Protein AF-0000000079720911 (afdb_homodimer)

InterPro domains:
  IPR011042 Six-bladed beta-propeller, TolB-like [G3DSA:2.120.10.30] (48-368)

pLDDT: mean 90.6, std 21.18, range [15.08, 99.0]

Solvent-accessible surface area (backbone atoms only — not comparable to full-atom values): 37740 Å² total; per-residue (Å²): 134,85,83,94,82,70,90,70,78,71,78,71,74,76,72,72,74,74,71,71,72,67,74,73,73,68,75,71,67,68,67,68,69,76,70,74,83,49,71,36,42,30,84,91,51,26,23,38,65,34,78,73,38,54,61,74,55,57,88,81,56,52,49,52,31,24,28,22,53,43,66,51,98,87,58,37,34,40,32,35,15,32,22,50,90,31,16,31,42,29,23,42,90,79,20,46,70,74,48,70,43,51,32,61,30,42,17,27,34,19,62,34,79,45,74,59,94,86,40,60,30,30,40,42,18,19,25,19,48,30,64,49,98,88,70,46,78,47,77,36,44,35,49,42,35,34,21,40,76,87,63,44,43,64,49,52,48,54,46,47,57,29,70,67,75,36,56,92,84,51,51,53,11,28,27,18,48,30,68,48,98,83,42,27,34,37,36,13,17,17,73,36,45,14,32,40,36,36,22,40,68,71,33,30,80,75,52,69,43,52,12,74,82,46,91,61,60,84,45,38,33,42,41,13,41,10,32,25,68,42,58,75,47,74,91,61,52,30,30,39,30,17,17,17,80,71,11,28,39,35,32,22,40,82,85,61,47,79,72,50,74,50,80,40,45,34,32,30,41,28,35,62,34,76,55,82,60,29,38,35,26,6,14,33,23,17,27,42,98,87,67,46,65,82,39,83,53,24,3,23,32,41,32,23,41,76,84,70,43,70,58,20,15,35,31,27,42,76,67,48,66,60,96,87,34,73,46,74,38,35,38,31,94,68,64,73,33,32,15,18,38,18,56,29,74,48,98,82,58,26,36,40,36,15,26,39,79,43,85,44,46,71,44,34,32,30,41,60,102,139,91,86,76,97,82,85,74,67,82,74,73,78,73,74,74,74,73,72,73,73,66,75,71,70,66,70,68,64,67,65,67,68,75,72,74,83,51,72,36,41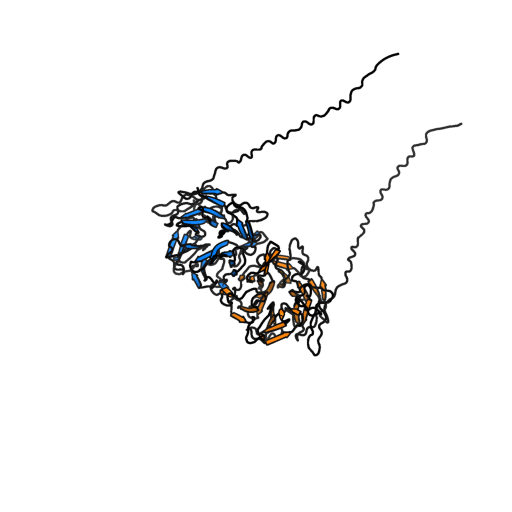,31,84,89,50,28,22,38,63,33,76,72,38,54,60,76,55,57,87,83,57,50,48,53,32,24,27,23,53,44,67,51,98,86,60,36,35,41,33,33,16,31,22,49,88,32,15,32,42,29,22,43,89,78,21,47,70,73,49,68,42,53,31,62,30,44,16,28,35,19,62,34,77,44,72,57,92,86,38,60,29,30,40,42,16,20,24,20,48,29,63,48,98,88,68,47,79,46,77,37,43,34,49,40,35,34,20,39,76,87,63,45,44,64,49,50,48,54,46,47,56,29,70,68,74,36,55,89,87,52,50,53,11,28,28,18,47,31,67,47,98,83,42,28,35,37,34,14,16,18,74,37,47,14,31,40,36,35,21,40,69,70,35,30,80,74,52,70,43,51,13,74,81,45,91,60,59,85,44,38,30,42,40,12,40,9,33,25,68,41,57,77,48,73,91,62,52,29,29,37,31,17,17,17,80,71,11,27,40,35,34,23,40,82,87,62,46,80,74,50,72,49,79,39,46,34,32,30,38,27,32,59,34,76,53,81,59,29,37,35,26,5,14,32,23,16,26,43,97,88,68,45,66,82,40,83,52,22,3,22,34,42,32,22,41,73,83,70,43,70,58,18,15,36,29,26,42,75,68,49,66,59,98,87,35,75,46,74,37,34,38,30,94,69,63,72,33,34,15,17,39,19,54,29,74,47,99,84,58,26,36,40,36,15,25,38,80,43,83,44,46,71,43,33,32,30,41,59,102

Organism: NCBI:txid616991

Structure (mmCIF, N/CA/C/O backbone):
data_AF-0000000079720911-model_v1
#
loop_
_entity.id
_entity.type
_entity.pdbx_description
1 polymer 'Uncharacterized protein'
#
loop_
_atom_site.group_PDB
_atom_site.id
_atom_site.type_symbol
_atom_site.label_atom_id
_atom_site.label_alt_id
_atom_site.label_comp_id
_atom_site.label_asym_id
_atom_site.label_entity_id
_atom_site.label_seq_id
_atom_site.pdbx_PDB_ins_code
_atom_site.Cartn_x
_atom_site.Cartn_y
_atom_site.Cartn_z
_atom_site.occupancy
_atom_site.B_iso_or_equiv
_atom_site.auth_seq_id
_atom_site.auth_comp_id
_atom_site.auth_asym_id
_atom_site.auth_atom_id
_atom_site.pdbx_PDB_model_num
ATOM 1 N N . MET A 1 1 ? -115.062 5.531 -4.688 1 17.11 1 MET A N 1
ATOM 2 C CA . MET A 1 1 ? -114.75 6.82 -4.059 1 17.11 1 MET A CA 1
ATOM 3 C C . MET A 1 1 ? -113.25 7.176 -4.184 1 17.11 1 MET A C 1
ATOM 5 O O . MET A 1 1 ? -112.938 8.133 -4.871 1 17.11 1 MET A O 1
ATOM 9 N N . ASN A 1 2 ? -112.688 7.242 -2.861 1 15.08 2 ASN A N 1
ATOM 10 C CA . ASN A 1 2 ? -112 8.422 -2.42 1 15.08 2 ASN A CA 1
ATOM 11 C C . ASN A 1 2 ? -110.625 8.531 -3.102 1 15.08 2 ASN A C 1
ATOM 13 O O . ASN A 1 2 ? -110.188 7.566 -3.715 1 15.08 2 ASN A O 1
ATOM 17 N N . ASN A 1 3 ? -109.75 8.828 -2.211 1 15.45 3 ASN A N 1
ATOM 18 C CA . ASN A 1 3 ? -108.75 9.844 -1.891 1 15.45 3 ASN A CA 1
ATOM 19 C C . ASN A 1 3 ? -107.375 9.531 -2.529 1 15.45 3 ASN A C 1
ATOM 21 O O . ASN A 1 3 ? -107.188 8.422 -3.027 1 15.45 3 ASN A O 1
ATOM 25 N N . SER A 1 4 ? -106.312 9.664 -1.575 1 16.61 4 SER A N 1
ATOM 26 C CA . SER A 1 4 ? -105.125 10.445 -1.479 1 16.61 4 SER A CA 1
ATOM 27 C C . SER A 1 4 ? -103.938 9.727 -2.141 1 16.61 4 SER A C 1
ATOM 29 O O . SER A 1 4 ? -103.812 8.5 -2.066 1 16.61 4 SER A O 1
ATOM 31 N N . ARG A 1 5 ? -103.188 10.297 -3.004 1 16.98 5 ARG A N 1
ATOM 32 C CA . ARG A 1 5 ? -102.312 10.727 -4.066 1 16.98 5 ARG A CA 1
ATOM 33 C C . ARG A 1 5 ? -100.875 10.273 -3.781 1 16.98 5 ARG A C 1
ATOM 35 O O . ARG A 1 5 ? -100.312 9.492 -4.547 1 16.98 5 ARG A O 1
ATOM 42 N N . ARG A 1 6 ? -100 11.242 -3.297 1 16.77 6 ARG A N 1
ATOM 43 C CA . ARG A 1 6 ? -99 11.906 -4.062 1 16.77 6 ARG A CA 1
ATOM 44 C C . ARG A 1 6 ? -97.625 11.367 -3.697 1 16.77 6 ARG A C 1
ATOM 46 O O . ARG A 1 6 ? -96.625 11.68 -4.355 1 16.77 6 ARG A O 1
ATOM 53 N N . LYS A 1 7 ? -97.375 10.828 -2.35 1 17.7 7 LYS A N 1
ATOM 54 C CA . LYS A 1 7 ? -96.312 11.469 -1.596 1 17.7 7 LYS A CA 1
ATOM 55 C C . LYS A 1 7 ? -94.938 11.094 -2.162 1 17.7 7 LYS A C 1
ATOM 57 O O . LYS A 1 7 ? -94.5 9.953 -1.999 1 17.7 7 LYS A O 1
ATOM 62 N N . PHE A 1 8 ? -94.562 11.32 -3.521 1 18.42 8 PHE A N 1
ATOM 63 C CA . PHE A 1 8 ? -93.5 11.062 -4.441 1 18.42 8 PHE A CA 1
ATOM 64 C C . PHE A 1 8 ? -92.188 11.555 -3.861 1 18.42 8 PHE A C 1
ATOM 66 O O . PHE A 1 8 ? -91.875 12.758 -3.881 1 18.42 8 PHE A O 1
ATOM 73 N N . ILE A 1 9 ? -92 11.32 -2.426 1 20.77 9 ILE A N 1
ATOM 74 C CA . ILE A 1 9 ? -90.875 11.969 -1.71 1 20.77 9 ILE A CA 1
ATOM 75 C C . ILE A 1 9 ? -89.562 11.719 -2.445 1 20.77 9 ILE A C 1
ATOM 77 O O . ILE A 1 9 ? -89.188 10.57 -2.639 1 20.77 9 ILE A O 1
ATOM 81 N N . GLY A 1 10 ? -89.375 12.594 -3.422 1 17.8 10 GLY A N 1
ATOM 82 C CA . GLY A 1 10 ? -88.312 12.812 -4.387 1 17.8 10 GLY A CA 1
ATOM 83 C C . GLY A 1 10 ? -86.938 12.664 -3.787 1 17.8 10 GLY A C 1
ATOM 84 O O . GLY A 1 10 ? -86.688 13.047 -2.639 1 17.8 10 GLY A O 1
ATOM 85 N N . ASN A 1 11 ? -86.25 11.453 -3.992 1 19.09 11 ASN A N 1
ATOM 86 C CA . ASN A 1 11 ? -84.938 10.938 -3.902 1 19.09 11 ASN A CA 1
ATOM 87 C C . ASN A 1 11 ? -83.875 12.016 -4.258 1 19.09 11 ASN A C 1
ATOM 89 O O . ASN A 1 11 ? -83.688 12.32 -5.434 1 19.09 11 ASN A O 1
ATOM 93 N N . THR A 1 12 ? -84.25 13.297 -3.729 1 18.8 12 THR A N 1
ATOM 94 C CA . THR A 1 12 ? -83.312 14.297 -4.203 1 18.8 12 THR A CA 1
ATOM 95 C C . THR A 1 12 ? -81.875 13.805 -4.035 1 18.8 12 THR A C 1
ATOM 97 O O . THR A 1 12 ? -81.562 13.281 -2.979 1 18.8 12 THR A O 1
ATOM 100 N N . ALA A 1 13 ? -81.25 13.453 -5.215 1 20.86 13 ALA A N 1
ATOM 101 C CA . ALA A 1 13 ? -79.938 13.273 -5.727 1 20.86 13 ALA A CA 1
ATOM 102 C C . ALA A 1 13 ? -78.938 14.289 -5.109 1 20.86 13 ALA A C 1
ATOM 104 O O . ALA A 1 13 ? -79 15.484 -5.418 1 20.86 13 ALA A O 1
ATOM 105 N N . LEU A 1 14 ? -79.062 14.359 -3.707 1 20.38 14 LEU A N 1
ATOM 106 C CA . LEU A 1 14 ? -78.25 15.414 -3.129 1 20.38 14 LEU A CA 1
ATOM 107 C C . LEU A 1 14 ? -76.812 15.383 -3.717 1 20.38 14 LEU A C 1
ATOM 109 O O . LEU A 1 14 ? -76.188 14.328 -3.76 1 20.38 14 LEU A O 1
ATOM 113 N N . LEU A 1 15 ? -76.625 16.109 -4.883 1 22.36 15 LEU A N 1
ATOM 114 C CA . LEU A 1 15 ? -75.438 16.469 -5.633 1 22.36 15 LEU A CA 1
ATOM 115 C C . LEU A 1 15 ? -74.375 16.938 -4.695 1 22.36 15 LEU A C 1
ATOM 117 O O . LEU A 1 15 ? -74.5 17.906 -3.963 1 22.36 15 LEU A O 1
ATOM 121 N N . GLY A 1 16 ? -73.938 15.953 -3.814 1 21.48 16 GLY A N 1
ATOM 122 C CA . GLY A 1 16 ? -72.812 16.312 -2.916 1 21.48 16 GLY A CA 1
ATOM 123 C C . GLY A 1 16 ? -71.75 17.125 -3.59 1 21.48 16 GLY A C 1
ATOM 124 O O . GLY A 1 16 ? -71.25 16.766 -4.676 1 21.48 16 GLY A O 1
ATOM 125 N N . THR A 1 17 ? -72 18.5 -3.625 1 22.84 17 THR A N 1
ATOM 126 C CA . THR A 1 17 ? -71 19.453 -4.125 1 22.84 17 THR A CA 1
ATOM 127 C C . THR A 1 17 ? -69.625 19.141 -3.592 1 22.84 17 THR A C 1
ATOM 129 O O . THR A 1 17 ? -69.438 18.984 -2.383 1 22.84 17 THR A O 1
ATOM 132 N N . ALA A 1 18 ? -68.875 18.297 -4.398 1 23.86 18 ALA A N 1
ATOM 133 C CA . ALA A 1 18 ? -67.438 18.062 -4.242 1 23.86 18 ALA A CA 1
ATOM 134 C C . ALA A 1 18 ? -66.688 19.375 -4.016 1 23.86 18 ALA A C 1
ATOM 136 O O . ALA A 1 18 ? -66.625 20.219 -4.906 1 23.86 18 ALA A O 1
ATOM 137 N N . LEU A 1 19 ? -67.062 20.062 -2.889 1 22.84 19 LEU A N 1
ATOM 138 C CA . LEU A 1 19 ? -66.25 21.25 -2.734 1 22.84 19 LEU A CA 1
ATOM 139 C C . LEU A 1 19 ? -64.75 20.906 -3.014 1 22.84 19 LEU A C 1
ATOM 141 O O . LEU A 1 19 ? -64.25 19.875 -2.57 1 22.84 19 LEU A O 1
ATOM 145 N N . ALA A 1 20 ? -64.25 21.234 -4.199 1 25.16 20 ALA A N 1
ATOM 146 C CA . ALA A 1 20 ? -62.906 21.312 -4.648 1 25.16 20 ALA A CA 1
ATOM 147 C C . ALA A 1 20 ? -62 21.891 -3.564 1 25.16 20 ALA A C 1
ATOM 149 O O . ALA A 1 20 ? -62.156 23.062 -3.193 1 25.16 20 ALA A O 1
ATOM 150 N N . ALA A 1 21 ? -61.812 21.078 -2.467 1 27.19 21 ALA A N 1
ATOM 151 C CA . ALA A 1 21 ? -60.781 21.578 -1.553 1 27.19 21 ALA A CA 1
ATOM 152 C C . ALA A 1 21 ? -59.594 22.156 -2.32 1 27.19 21 ALA A C 1
ATOM 154 O O . ALA A 1 21 ? -58.969 21.438 -3.1 1 27.19 21 ALA A O 1
ATOM 155 N N . THR A 1 22 ? -59.844 23.375 -2.834 1 26.28 22 THR A N 1
ATOM 156 C CA . THR A 1 22 ? -58.625 24.016 -3.336 1 26.28 22 THR A CA 1
ATOM 157 C C . THR A 1 22 ? -57.469 23.875 -2.332 1 26.28 22 THR A C 1
ATOM 159 O O . THR A 1 22 ? -57.625 24.281 -1.178 1 26.28 22 THR A O 1
ATOM 162 N N . PRO A 1 23 ? -56.719 22.781 -2.479 1 30.72 23 PRO A N 1
ATOM 163 C CA . PRO A 1 23 ? -55.562 22.734 -1.586 1 30.72 23 PRO A CA 1
ATOM 164 C C . PRO A 1 23 ? -54.812 24.062 -1.509 1 30.72 23 PRO A C 1
ATOM 166 O O . PRO A 1 23 ? -54.531 24.672 -2.541 1 30.72 23 PRO A O 1
ATOM 169 N N . SER A 1 24 ? -55.281 24.984 -0.642 1 29.48 24 SER A N 1
ATOM 170 C CA . SER A 1 24 ? -54.375 26.109 -0.388 1 29.48 24 SER A CA 1
ATOM 171 C C . SER A 1 24 ? -52.938 25.625 -0.225 1 29.48 24 SER A C 1
ATOM 173 O O . SER A 1 24 ? -52.656 24.812 0.643 1 29.48 24 SER A O 1
ATOM 175 N N . PHE A 1 25 ? -52.281 25.453 -1.294 1 30.25 25 PHE A N 1
ATOM 176 C CA . PHE A 1 25 ? -50.844 25.359 -1.235 1 30.25 25 PHE A CA 1
ATOM 177 C C . PHE A 1 25 ? -50.25 26.438 -0.326 1 30.25 25 PHE A C 1
ATOM 179 O O . PHE A 1 25 ? -50.281 27.609 -0.679 1 30.25 25 PHE A O 1
ATOM 186 N N . GLY A 1 26 ? -50.688 26.375 0.968 1 29.88 26 GLY A N 1
ATOM 187 C CA . GLY A 1 26 ? -49.812 27.25 1.773 1 29.88 26 GLY A CA 1
ATOM 188 C C . GLY A 1 26 ? -48.344 27.188 1.374 1 29.88 26 GLY A C 1
ATOM 189 O O . GLY A 1 26 ? -47.781 26.094 1.262 1 29.88 26 GLY A O 1
ATOM 190 N N . PHE A 1 27 ? -48 28.172 0.589 1 31.89 27 PHE A N 1
ATOM 191 C CA . PHE A 1 27 ? -46.594 28.453 0.408 1 31.89 27 PHE A CA 1
ATOM 192 C C . PHE A 1 27 ? -45.844 28.438 1.745 1 31.89 27 PHE A C 1
ATOM 194 O O . PHE A 1 27 ? -46.062 29.297 2.596 1 31.89 27 PHE A O 1
ATOM 201 N N . ASN A 1 28 ? -45.812 27.312 2.387 1 31.41 28 ASN A N 1
ATOM 202 C CA . ASN A 1 28 ? -44.812 27.297 3.432 1 31.41 28 ASN A CA 1
ATOM 203 C C . ASN A 1 28 ? -43.531 27.984 2.975 1 31.41 28 ASN A C 1
ATOM 205 O O . ASN A 1 28 ? -42.812 27.469 2.107 1 31.41 28 ASN A O 1
ATOM 209 N N . ILE A 1 29 ? -43.625 29.297 2.92 1 34.16 29 ILE A N 1
ATOM 210 C CA . ILE A 1 29 ? -42.344 30 2.867 1 34.16 29 ILE A CA 1
ATOM 211 C C . ILE A 1 29 ? -41.344 29.344 3.818 1 34.16 29 ILE A C 1
ATOM 213 O O . ILE A 1 29 ? -41.594 29.297 5.031 1 34.16 29 ILE A O 1
ATOM 217 N N . LEU A 1 30 ? -40.781 28.328 3.461 1 33.69 30 LEU A N 1
ATOM 218 C CA . LEU A 1 30 ? -39.531 28 4.176 1 33.69 30 LEU A CA 1
ATOM 219 C C . LEU A 1 30 ? -38.844 29.281 4.637 1 33.69 30 LEU A C 1
ATOM 221 O O . LEU A 1 30 ? -38.438 30.094 3.811 1 33.69 30 LEU A O 1
ATOM 225 N N . LYS A 1 31 ? -39.344 29.875 5.551 1 33.38 31 LYS A N 1
ATOM 226 C CA . LYS A 1 31 ? -38.469 30.875 6.164 1 33.38 31 LYS A CA 1
ATOM 227 C C . LYS A 1 31 ? -37 30.453 6.066 1 33.38 31 LYS A C 1
ATOM 229 O O . LYS A 1 31 ? -36.594 29.469 6.691 1 33.38 31 LYS A O 1
ATOM 234 N N . LYS A 1 32 ? -36.469 30.625 5 1 39.22 32 LYS A N 1
ATOM 235 C CA . LYS A 1 32 ? -35 30.641 5.078 1 39.22 32 LYS A CA 1
ATOM 236 C C . LYS A 1 32 ? -34.531 31.266 6.387 1 39.22 32 LYS A C 1
ATOM 238 O O . LYS A 1 32 ? -34.75 32.438 6.633 1 39.22 32 LYS A O 1
ATOM 243 N N . SER A 1 33 ? -34.844 30.703 7.434 1 38.47 33 SER A N 1
ATOM 244 C CA . SER A 1 33 ? -34.188 31.234 8.625 1 38.47 33 SER A CA 1
ATOM 245 C C . SER A 1 33 ? -32.906 31.969 8.273 1 38.47 33 SER A C 1
ATOM 247 O O . SER A 1 33 ? -32.031 31.438 7.574 1 38.47 33 SER A O 1
ATOM 249 N N . PHE A 1 34 ? -32.906 33.219 7.992 1 40.5 34 PHE A N 1
ATOM 250 C CA . PHE A 1 34 ? -31.703 34.062 7.906 1 40.5 34 PHE A CA 1
ATOM 251 C C . PHE A 1 34 ? -30.656 33.625 8.922 1 40.5 34 PHE A C 1
ATOM 253 O O . PHE A 1 34 ? -30.734 34 10.094 1 40.5 34 PHE A O 1
ATOM 260 N N . GLU A 1 35 ? -30.312 32.469 9.055 1 49 35 GLU A N 1
ATOM 261 C CA . GLU A 1 35 ? -29.172 32.125 9.914 1 49 35 GLU A CA 1
ATOM 262 C C . GLU A 1 35 ? -28.062 33.188 9.797 1 49 35 GLU A C 1
ATOM 264 O O . GLU A 1 35 ? -27.594 33.469 8.703 1 49 35 GLU A O 1
ATOM 269 N N . GLU A 1 36 ? -28.062 34.25 10.602 1 61.06 36 GLU A N 1
ATOM 270 C CA . GLU A 1 36 ? -27.016 35.25 10.695 1 61.06 36 GLU A CA 1
ATOM 271 C C . GLU A 1 36 ? -25.641 34.656 10.359 1 61.06 36 GLU A C 1
ATOM 273 O O . GLU A 1 36 ? -25.312 33.562 10.789 1 61.06 36 GLU A O 1
ATOM 278 N N . ASP A 1 37 ? -24.953 35.406 9.438 1 79.81 37 ASP A N 1
ATOM 279 C CA . ASP A 1 37 ? -23.609 35.031 8.992 1 79.81 37 ASP A CA 1
ATOM 280 C C . ASP A 1 37 ? -22.625 35 10.164 1 79.81 37 ASP A C 1
ATOM 282 O O . ASP A 1 37 ? -22.516 35.969 10.906 1 79.81 37 ASP A O 1
ATOM 286 N N . LEU A 1 38 ? -22.156 33.875 10.5 1 91.94 38 LEU A N 1
ATOM 287 C CA . LEU A 1 38 ? -21.109 33.75 11.5 1 91.94 38 LEU A CA 1
ATOM 288 C C . LEU A 1 38 ? -19.75 34.156 10.93 1 91.94 38 LEU A C 1
ATOM 290 O O . LEU A 1 38 ? -19.297 33.562 9.953 1 91.94 38 LEU A O 1
ATOM 294 N N . ILE A 1 39 ? -19.188 35.344 11.406 1 96.56 39 ILE A N 1
ATOM 295 C CA . ILE A 1 39 ? -17.875 35.812 10.977 1 96.56 39 ILE A CA 1
ATOM 296 C C . ILE A 1 39 ? -16.828 35.5 12.039 1 96.56 39 ILE A C 1
ATOM 298 O O . ILE A 1 39 ? -17.047 35.781 13.227 1 96.56 39 ILE A O 1
ATOM 302 N N . VAL A 1 40 ? -15.719 34.938 11.609 1 97.88 40 VAL A N 1
ATOM 303 C CA . VAL A 1 40 ? -14.633 34.594 12.523 1 97.88 40 VAL A CA 1
ATOM 304 C C . VAL A 1 40 ? -13.328 35.219 12.016 1 97.88 40 VAL A C 1
ATOM 306 O O . VAL A 1 40 ? -13.234 35.625 10.852 1 97.88 40 VAL A O 1
ATOM 309 N N . GLY A 1 41 ? -12.328 35.312 12.961 1 98 41 GLY A N 1
ATOM 310 C CA . GLY A 1 41 ? -11.031 35.875 12.609 1 98 41 GLY A CA 1
ATOM 311 C C . GLY A 1 41 ? -10.875 37.312 13.055 1 98 41 GLY A C 1
ATOM 312 O O . GLY A 1 41 ? -11.758 37.875 13.703 1 98 41 GLY A O 1
ATOM 313 N N . HIS A 1 42 ? -9.766 37.938 12.703 1 98.06 42 HIS A N 1
ATOM 314 C CA . HIS A 1 42 ? -9.359 39.25 13.211 1 98.06 42 HIS A CA 1
ATOM 315 C C . HIS A 1 42 ? -8.648 40.062 12.133 1 98.06 42 HIS A C 1
ATOM 317 O O . HIS A 1 42 ? -8.086 39.5 11.188 1 98.06 42 HIS A O 1
ATOM 323 N N . GLY A 1 43 ? -8.672 41.375 12.352 1 96.75 43 GLY A N 1
ATOM 324 C CA . GLY A 1 43 ? -7.977 42.219 11.414 1 96.75 43 GLY A CA 1
ATOM 325 C C . GLY A 1 43 ? -8.391 42 9.969 1 96.75 43 GLY A C 1
ATOM 326 O O . GLY A 1 43 ? -9.578 41.969 9.664 1 96.75 43 GLY A O 1
ATOM 327 N N . ASP A 1 44 ? -7.391 41.844 9.078 1 96.44 44 ASP A N 1
ATOM 328 C CA . ASP A 1 44 ? -7.629 41.688 7.645 1 96.44 44 ASP A CA 1
ATOM 329 C C . ASP A 1 44 ? -7.93 40.25 7.277 1 96.44 44 ASP A C 1
ATOM 331 O O . ASP A 1 44 ? -8.148 39.906 6.109 1 96.44 44 ASP A O 1
ATOM 335 N N . PHE A 1 45 ? -7.973 39.375 8.273 1 98.38 45 PHE A N 1
ATOM 336 C CA . PHE A 1 45 ? -8.219 37.969 8.062 1 98.38 45 PHE A CA 1
ATOM 337 C C . PHE A 1 45 ? -9.492 37.531 8.766 1 98.38 45 PHE A C 1
ATOM 339 O O . PHE A 1 45 ? -9.438 36.781 9.75 1 98.38 45 PHE A O 1
ATOM 346 N N . ARG A 1 46 ? -10.57 38 8.211 1 98.38 46 ARG A N 1
ATOM 347 C CA . ARG A 1 46 ? -11.898 37.656 8.688 1 98.38 46 ARG A CA 1
ATOM 348 C C . ARG A 1 46 ? -12.656 36.844 7.645 1 98.38 46 ARG A C 1
ATOM 350 O O . ARG A 1 46 ? -12.492 37.031 6.441 1 98.38 46 ARG A O 1
ATOM 357 N N . TYR A 1 47 ? -13.477 35.938 8.148 1 98.5 47 TYR A N 1
ATOM 358 C CA . TYR A 1 47 ? -14.086 34.969 7.246 1 98.5 47 TYR A CA 1
ATOM 359 C C . TYR A 1 47 ? -15.531 34.656 7.648 1 98.5 47 TYR A C 1
ATOM 361 O O . TYR A 1 47 ? -15.836 34.562 8.844 1 98.5 47 TYR A O 1
ATOM 369 N N . LYS A 1 48 ? -16.359 34.531 6.66 1 98.19 48 LYS A N 1
ATOM 370 C CA . LYS A 1 48 ? -17.688 33.969 6.852 1 98.19 48 LYS A CA 1
ATOM 371 C C . LYS A 1 48 ? -17.625 32.438 6.875 1 98.19 48 LYS A C 1
ATOM 373 O O . LYS A 1 48 ? -16.969 31.828 6.027 1 98.19 48 LYS A O 1
ATOM 378 N N . VAL A 1 49 ? -18.344 31.812 7.832 1 97.94 49 VAL A N 1
ATOM 379 C CA . VAL A 1 49 ? -18.266 30.359 8.047 1 97.94 49 VAL A CA 1
ATOM 380 C C . VAL A 1 49 ? -19.344 29.656 7.246 1 97.94 49 VAL A C 1
ATOM 382 O O . VAL A 1 49 ? -20.531 30 7.336 1 97.94 49 VAL A O 1
ATOM 385 N N . HIS A 1 50 ? -18.922 28.656 6.426 1 97.25 50 HIS A N 1
ATOM 386 C CA . HIS A 1 50 ? -19.828 27.75 5.723 1 97.25 50 HIS A CA 1
ATOM 387 C C . HIS A 1 50 ? -19.609 26.297 6.141 1 97.25 50 HIS A C 1
ATOM 389 O O . HIS A 1 50 ? -18.719 25.625 5.605 1 97.25 50 HIS A O 1
ATOM 395 N N . LYS A 1 51 ? -20.453 25.766 6.996 1 95.25 51 LYS A N 1
ATOM 396 C CA . LYS A 1 51 ? -20.297 24.406 7.512 1 95.25 51 LYS A CA 1
ATOM 397 C C . LYS A 1 51 ? -20.875 23.391 6.531 1 95.25 51 LYS A C 1
ATOM 399 O O . LYS A 1 51 ? -20.516 22.203 6.59 1 95.25 51 LYS A O 1
ATOM 404 N N . ASP A 1 52 ? -21.719 23.797 5.582 1 93.75 52 ASP A N 1
ATOM 405 C CA . ASP A 1 52 ? -22.391 22.906 4.66 1 93.75 52 ASP A CA 1
ATOM 406 C C . ASP A 1 52 ? -21.922 23.125 3.225 1 93.75 52 ASP A C 1
ATOM 408 O O . ASP A 1 52 ? -22.719 23.078 2.287 1 93.75 52 ASP A O 1
ATOM 412 N N . TRP A 1 53 ? -20.625 23.469 3.178 1 95.5 53 TRP A N 1
ATOM 413 C CA . TRP A 1 53 ? -20.062 23.766 1.865 1 95.5 53 TRP A CA 1
ATOM 414 C C . TRP A 1 53 ? -20.125 22.531 0.965 1 95.5 53 TRP A C 1
ATOM 416 O O . TRP A 1 53 ? -20.516 22.625 -0.2 1 95.5 53 TRP A O 1
ATOM 426 N N . ALA A 1 54 ? -19.703 21.375 1.456 1 96 54 ALA A N 1
ATOM 427 C CA . ALA A 1 54 ? -19.625 20.156 0.666 1 96 54 ALA A CA 1
ATOM 428 C C . ALA A 1 54 ? -21.031 19.562 0.452 1 96 54 ALA A C 1
ATOM 430 O O . ALA A 1 54 ? -21.781 19.375 1.41 1 96 54 ALA A O 1
ATOM 431 N N . LYS A 1 55 ? -21.328 19.297 -0.738 1 94.38 55 LYS A N 1
ATOM 432 C CA . LYS A 1 55 ? -22.609 18.719 -1.106 1 94.38 55 LYS A CA 1
ATOM 433 C C . LYS A 1 55 ? -22.484 17.203 -1.307 1 94.38 55 LYS A C 1
ATOM 435 O O . LYS A 1 55 ? -22.516 16.719 -2.439 1 94.38 55 LYS A O 1
ATOM 440 N N . ILE A 1 56 ? -22.359 16.484 -0.233 1 91.81 56 ILE A N 1
ATOM 441 C CA . ILE A 1 56 ? -22.188 15.047 -0.328 1 91.81 56 ILE A CA 1
ATOM 442 C C . ILE A 1 56 ? -23.094 14.352 0.687 1 91.81 56 ILE A C 1
ATOM 444 O O . ILE A 1 56 ? -23.484 14.953 1.69 1 91.81 56 ILE A O 1
ATOM 448 N N . SER A 1 57 ? -23.453 13.117 0.27 1 88.38 57 SER A N 1
ATOM 449 C CA . SER A 1 57 ? -24.141 12.227 1.191 1 88.38 57 SER A CA 1
ATOM 450 C C . SER A 1 57 ? -23.188 11.211 1.815 1 88.38 57 SER A C 1
ATOM 452 O O . SER A 1 57 ? -22.516 10.461 1.103 1 88.38 57 SER A O 1
ATOM 454 N N . THR A 1 58 ? -23.219 11.109 3.143 1 84.44 58 THR A N 1
ATOM 455 C CA . THR A 1 58 ? -22.297 10.203 3.824 1 84.44 58 THR A CA 1
ATOM 456 C C . THR A 1 58 ? -22.766 8.75 3.674 1 84.44 58 THR A C 1
ATOM 458 O O . THR A 1 58 ? -22 7.82 3.941 1 84.44 58 THR A O 1
ATOM 461 N N . ALA A 1 59 ? -23.922 8.625 3.236 1 87 59 ALA A N 1
ATOM 462 C CA . ALA A 1 59 ? -24.422 7.281 2.963 1 87 59 ALA A CA 1
ATOM 463 C C . ALA A 1 59 ? -23.719 6.672 1.759 1 87 59 ALA A C 1
ATOM 465 O O . ALA A 1 59 ? -23.422 5.473 1.741 1 87 59 ALA A O 1
ATOM 466 N N . HIS A 1 60 ? -23.406 7.43 0.855 1 90.81 60 HIS A N 1
ATOM 467 C CA . HIS A 1 60 ? -22.781 6.945 -0.375 1 90.81 60 HIS A CA 1
ATOM 468 C C . HIS A 1 60 ? -21.281 7.168 -0.361 1 90.81 60 HIS A C 1
ATOM 470 O O . HIS A 1 60 ? -20.516 6.379 -0.931 1 90.81 60 HIS A O 1
ATOM 476 N N . ASN A 1 61 ? -20.906 8.242 0.251 1 94.94 61 ASN A N 1
ATOM 477 C CA . ASN A 1 61 ? -19.5 8.609 0.368 1 94.94 61 ASN A CA 1
ATOM 478 C C . ASN A 1 61 ? -19.125 8.93 1.811 1 94.94 61 ASN A C 1
ATOM 480 O O . ASN A 1 61 ? -18.984 10.102 2.172 1 94.94 61 ASN A O 1
ATOM 484 N N . PRO A 1 62 ? -18.922 7.914 2.551 1 95.69 62 PRO A N 1
ATOM 485 C CA . PRO A 1 62 ? -18.688 8.125 3.982 1 95.69 62 PRO A CA 1
ATOM 486 C C . PRO A 1 62 ? -17.359 8.836 4.262 1 95.69 62 PRO A C 1
ATOM 488 O O . PRO A 1 62 ? -16.406 8.672 3.512 1 95.69 62 PRO A O 1
ATOM 491 N N . ILE A 1 63 ? -17.375 9.602 5.324 1 96.62 63 ILE A N 1
ATOM 492 C CA . ILE A 1 63 ? -16.203 10.289 5.852 1 96.62 63 ILE A CA 1
ATOM 493 C C . ILE A 1 63 ? -15.938 9.828 7.281 1 96.62 63 ILE A C 1
ATOM 495 O O . ILE A 1 63 ? -16.828 9.867 8.133 1 96.62 63 ILE A O 1
ATOM 499 N N . LEU A 1 64 ? -14.789 9.289 7.516 1 97.25 64 LEU A N 1
ATOM 500 C CA . LEU A 1 64 ? -14.336 9.062 8.883 1 97.25 64 LEU A CA 1
ATOM 501 C C . LEU A 1 64 ? -13.688 10.312 9.461 1 97.25 64 LEU A C 1
ATOM 503 O O . LEU A 1 64 ? -14.156 10.859 10.461 1 97.25 64 LEU A O 1
ATOM 507 N N . ASN A 1 65 ? -12.656 10.789 8.828 1 97.88 65 ASN A N 1
ATOM 508 C CA . ASN A 1 65 ? -11.992 12.062 9.094 1 97.88 65 ASN A CA 1
ATOM 509 C C . ASN A 1 65 ? -11.578 12.758 7.801 1 97.88 65 ASN A C 1
ATOM 511 O O . ASN A 1 65 ? -11.422 12.109 6.766 1 97.88 65 ASN A O 1
ATOM 515 N N . CYS A 1 66 ? -11.461 14.07 7.891 1 97.12 66 CYS A N 1
ATOM 516 C CA . CYS A 1 66 ? -10.844 14.867 6.832 1 97.12 66 CYS A CA 1
ATOM 517 C C . CYS A 1 66 ? -9.453 15.32 7.238 1 97.12 66 CYS A C 1
ATOM 519 O O . CYS A 1 66 ? -9.289 16.047 8.227 1 97.12 66 CYS A O 1
ATOM 521 N N . HIS A 1 67 ? -8.484 15.008 6.422 1 98.44 67 HIS A N 1
ATOM 522 C CA . HIS A 1 67 ? -7.121 15.25 6.887 1 98.44 67 HIS A CA 1
ATOM 523 C C . HIS A 1 67 ? -6.484 16.422 6.145 1 98.44 67 HIS A C 1
ATOM 525 O O . HIS A 1 67 ? -5.926 17.328 6.77 1 98.44 67 HIS A O 1
ATOM 531 N N . GLU A 1 68 ? -6.523 16.391 4.84 1 98.62 68 GLU A N 1
ATOM 532 C CA . GLU A 1 68 ? -5.852 17.438 4.082 1 98.62 68 GLU A CA 1
ATOM 533 C C . GLU A 1 68 ? -6.52 17.656 2.723 1 98.62 68 GLU A C 1
ATOM 535 O O . GLU A 1 68 ? -7.211 16.766 2.223 1 98.62 68 GLU A O 1
ATOM 540 N N . MET A 1 69 ? -6.32 18.828 2.172 1 98.38 69 MET A N 1
ATOM 541 C CA . MET A 1 69 ? -6.887 19.188 0.872 1 98.38 69 MET A CA 1
ATOM 542 C C . MET A 1 69 ? -5.855 19.906 0.009 1 98.38 69 MET A C 1
ATOM 544 O O . MET A 1 69 ? -5.023 20.656 0.524 1 98.38 69 MET A O 1
ATOM 548 N N . GLN A 1 70 ? -5.902 19.656 -1.259 1 98.56 70 GLN A N 1
ATOM 549 C CA . GLN A 1 70 ? -5.109 20.328 -2.291 1 98.56 70 GLN A CA 1
ATOM 550 C C . GLN A 1 70 ? -5.98 20.719 -3.48 1 98.56 70 GLN A C 1
ATOM 552 O O . GLN A 1 70 ? -7.078 20.188 -3.66 1 98.56 70 GLN A O 1
ATOM 557 N N . MET A 1 71 ? -5.535 21.625 -4.246 1 98.44 71 MET A N 1
ATOM 558 C CA . MET A 1 71 ? -6.18 21.984 -5.504 1 98.44 71 MET A CA 1
ATOM 559 C C . MET A 1 71 ? -5.277 21.672 -6.691 1 98.44 71 MET A C 1
ATOM 561 O O . MET A 1 71 ? -4.121 22.109 -6.73 1 98.44 71 MET A O 1
ATOM 565 N N . ASP A 1 72 ? -5.781 20.922 -7.641 1 98.12 72 ASP A N 1
ATOM 566 C CA . ASP A 1 72 ? -4.953 20.562 -8.789 1 98.12 72 ASP A CA 1
ATOM 567 C C . ASP A 1 72 ? -4.977 21.656 -9.844 1 98.12 72 ASP A C 1
ATOM 569 O O . ASP A 1 72 ? -5.594 22.703 -9.648 1 98.12 72 ASP A O 1
ATOM 573 N N . SER A 1 73 ? -4.234 21.453 -10.977 1 97.31 73 SER A N 1
ATOM 574 C CA . SER A 1 73 ? -4.047 22.469 -12.008 1 97.31 73 SER A CA 1
ATOM 575 C C . SER A 1 73 ? -5.355 22.766 -12.734 1 97.31 73 SER A C 1
ATOM 577 O O . SER A 1 73 ? -5.48 23.797 -13.398 1 97.31 73 SER A O 1
ATOM 579 N N . LYS A 1 74 ? -6.332 21.938 -12.641 1 96.62 74 LYS A N 1
ATOM 580 C CA . LYS A 1 74 ? -7.633 22.141 -13.273 1 96.62 74 LYS A CA 1
ATOM 581 C C . LYS A 1 74 ? -8.594 22.859 -12.328 1 96.62 74 LYS A C 1
ATOM 583 O O . LYS A 1 74 ? -9.75 23.109 -12.688 1 96.62 74 LYS A O 1
ATOM 588 N N . GLY A 1 75 ? -8.133 23.109 -11.125 1 97.62 75 GLY A N 1
ATOM 589 C CA . GLY A 1 75 ? -8.945 23.844 -10.156 1 97.62 75 GLY A CA 1
ATOM 590 C C . GLY A 1 75 ? -9.82 22.938 -9.312 1 97.62 75 GLY A C 1
ATOM 591 O O . GLY A 1 75 ? -10.703 23.406 -8.602 1 97.62 75 GLY A O 1
ATOM 592 N N . ARG A 1 76 ? -9.625 21.641 -9.422 1 98.19 76 ARG A N 1
ATOM 593 C CA . ARG A 1 76 ? -10.383 20.719 -8.602 1 98.19 76 ARG A CA 1
ATOM 594 C C . ARG A 1 76 ? -9.773 20.594 -7.207 1 98.19 76 ARG A C 1
ATOM 596 O O . ARG A 1 76 ? -8.547 20.609 -7.059 1 98.19 76 ARG A O 1
ATOM 603 N N . LEU A 1 77 ? -10.617 20.391 -6.195 1 98.69 77 LEU A N 1
ATOM 604 C CA . LEU A 1 77 ? -10.195 20.234 -4.805 1 98.69 77 LEU A CA 1
ATOM 605 C C . LEU A 1 77 ? -10.164 18.766 -4.402 1 98.69 77 LEU A C 1
ATOM 607 O O . LEU A 1 77 ? -11.195 18.094 -4.395 1 98.69 77 LEU A O 1
ATOM 611 N N . LEU A 1 78 ? -9.008 18.25 -4.117 1 98.75 78 LEU A N 1
ATOM 612 C CA . LEU A 1 78 ? -8.82 16.875 -3.678 1 98.75 78 LEU A CA 1
ATOM 613 C C . LEU A 1 78 ? -8.633 16.812 -2.166 1 98.75 78 LEU A C 1
ATOM 615 O O . LEU A 1 78 ? -7.77 17.5 -1.611 1 98.75 78 LEU A O 1
ATOM 619 N N . MET A 1 79 ? -9.445 16.031 -1.513 1 98.56 79 MET A N 1
ATOM 620 C CA . MET A 1 79 ? -9.375 15.844 -0.067 1 98.56 79 MET A CA 1
ATOM 621 C C . MET A 1 79 ? -9 14.406 0.275 1 98.56 79 MET A C 1
ATOM 623 O O . MET A 1 79 ? -9.562 13.469 -0.291 1 98.56 79 MET A O 1
ATOM 627 N N . ILE A 1 80 ? -8.047 14.234 1.156 1 98.81 80 ILE A N 1
ATOM 628 C CA . ILE A 1 80 ? -7.719 12.891 1.622 1 98.81 80 ILE A CA 1
ATOM 629 C C . ILE A 1 80 ? -8.383 12.641 2.975 1 98.81 80 ILE A C 1
ATOM 631 O O . ILE A 1 80 ? -8.398 13.516 3.84 1 98.81 80 ILE A O 1
ATOM 635 N N . GLY A 1 81 ? -8.992 11.484 3.117 1 98.12 81 GLY A N 1
ATOM 636 C CA . GLY A 1 81 ? -9.461 10.93 4.375 1 98.12 81 GLY A CA 1
ATOM 637 C C . GLY A 1 81 ? -8.984 9.508 4.613 1 98.12 81 GLY A C 1
ATOM 638 O O . GLY A 1 81 ? -8.047 9.039 3.953 1 98.12 81 GLY A O 1
ATOM 639 N N . ASP A 1 82 ? -9.602 8.891 5.664 1 98.12 82 ASP A N 1
ATOM 640 C CA . ASP A 1 82 ? -9.102 7.586 6.078 1 98.12 82 ASP A CA 1
ATOM 641 C C . ASP A 1 82 ? -10.219 6.543 6.094 1 98.12 82 ASP A C 1
ATOM 643 O O . ASP A 1 82 ? -10.117 5.523 6.773 1 98.12 82 ASP A O 1
ATOM 647 N N . HIS A 1 83 ? -11.297 6.863 5.355 1 97 83 HIS A N 1
ATOM 648 C CA . HIS A 1 83 ? -12.297 5.828 5.117 1 97 83 HIS A CA 1
ATOM 649 C C . HIS A 1 83 ? -11.977 5.027 3.859 1 97 83 HIS A C 1
ATOM 651 O O . HIS A 1 83 ? -11.758 5.602 2.791 1 97 83 HIS A O 1
ATOM 657 N N . THR A 1 84 ? -12.07 3.684 3.889 1 94.75 84 THR A N 1
ATOM 658 C CA . THR A 1 84 ? -11.531 2.859 2.811 1 94.75 84 THR A CA 1
ATOM 659 C C . THR A 1 84 ? -12.594 2.609 1.74 1 94.75 84 THR A C 1
ATOM 661 O O . THR A 1 84 ? -12.328 1.937 0.743 1 94.75 84 THR A O 1
ATOM 664 N N . ALA A 1 85 ? -13.836 3.139 1.921 1 93.31 85 ALA A N 1
ATOM 665 C CA . ALA A 1 85 ? -14.766 3.172 0.792 1 93.31 85 ALA A CA 1
ATOM 666 C C . ALA A 1 85 ? -14.32 4.191 -0.252 1 93.31 85 ALA A C 1
ATOM 668 O O . ALA A 1 85 ? -14.586 4.023 -1.445 1 93.31 85 ALA A O 1
ATOM 669 N N . ASN A 1 86 ? -13.742 5.254 0.265 1 94.38 86 ASN A N 1
ATOM 670 C CA . ASN A 1 86 ? -13.109 6.309 -0.525 1 94.38 86 ASN A CA 1
ATOM 671 C C . ASN A 1 86 ? -12.078 7.082 0.292 1 94.38 86 ASN A C 1
ATOM 673 O O . ASN A 1 86 ? -12.43 7.766 1.253 1 94.38 86 ASN A O 1
ATOM 677 N N . ASN A 1 87 ? -10.875 7.035 -0.157 1 97.69 87 ASN A N 1
ATOM 678 C CA . ASN A 1 87 ? -9.844 7.793 0.538 1 97.69 87 ASN A CA 1
ATOM 679 C C . ASN A 1 87 ? -9.758 9.227 0.024 1 97.69 87 ASN A C 1
ATOM 681 O O . ASN A 1 87 ? -9.445 10.148 0.783 1 97.69 87 ASN A O 1
ATOM 685 N N . ILE A 1 88 ? -10.008 9.367 -1.254 1 98.5 88 ILE A N 1
ATOM 686 C CA . ILE A 1 88 ? -9.914 10.68 -1.888 1 98.5 88 ILE A CA 1
ATOM 687 C C . ILE A 1 88 ? -11.289 11.109 -2.396 1 98.5 88 ILE A C 1
ATOM 689 O O . ILE A 1 88 ? -11.969 10.344 -3.088 1 98.5 88 ILE A O 1
ATOM 693 N N . LEU A 1 89 ? -11.711 12.258 -2.062 1 98.31 89 LEU A N 1
ATOM 694 C CA . LEU A 1 89 ? -12.883 12.938 -2.604 1 98.31 89 LEU A CA 1
ATOM 695 C C . LEU A 1 89 ? -12.477 14.18 -3.396 1 98.31 89 LEU A C 1
ATOM 697 O O . LEU A 1 89 ? -11.617 14.945 -2.957 1 98.31 89 LEU A O 1
ATOM 701 N N . VAL A 1 90 ? -13.031 14.305 -4.57 1 98.5 90 VAL A N 1
ATOM 702 C CA . VAL A 1 90 ? -12.688 15.414 -5.461 1 98.5 90 VAL A CA 1
ATOM 703 C C . VAL A 1 90 ? -13.891 16.328 -5.625 1 98.5 90 VAL A C 1
ATOM 705 O O . VAL A 1 90 ? -14.961 15.898 -6.07 1 98.5 90 VAL A O 1
ATOM 708 N N . PHE A 1 91 ? -13.664 17.625 -5.305 1 98.38 91 PHE A N 1
ATOM 709 C CA . PHE A 1 91 ? -14.742 18.609 -5.359 1 98.38 91 PHE A CA 1
ATOM 710 C C . PHE A 1 91 ? -14.406 19.719 -6.348 1 98.38 91 PHE A C 1
ATOM 712 O O . PHE A 1 91 ? -13.242 19.922 -6.691 1 98.38 91 PHE A O 1
ATOM 719 N N . ASP A 1 92 ? -15.43 20.375 -6.781 1 97.88 92 ASP A N 1
ATOM 720 C CA . ASP A 1 92 ? -15.188 21.719 -7.309 1 97.88 92 ASP A CA 1
ATOM 721 C C . ASP A 1 92 ? -15.344 22.766 -6.219 1 97.88 92 ASP A C 1
ATOM 723 O O . ASP A 1 92 ? -15.609 22.438 -5.059 1 97.88 92 ASP A O 1
ATOM 727 N N . LYS A 1 93 ? -15.219 24.031 -6.516 1 96.38 93 LYS A N 1
ATOM 728 C CA . LYS A 1 93 ? -15.195 25.094 -5.516 1 96.38 93 LYS A CA 1
ATOM 729 C C . LYS A 1 93 ? -16.578 25.312 -4.906 1 96.38 93 LYS A C 1
ATOM 731 O O . LYS A 1 93 ? -16.703 25.891 -3.824 1 96.38 93 LYS A O 1
ATOM 736 N N . SER A 1 94 ? -17.609 24.891 -5.594 1 96.56 94 SER A N 1
ATOM 737 C CA . SER A 1 94 ? -18.969 25.047 -5.07 1 96.56 94 SER A CA 1
ATOM 738 C C . SER A 1 94 ? -19.297 23.969 -4.039 1 96.56 94 SER A C 1
ATOM 740 O O . SER A 1 94 ? -20.297 24.062 -3.332 1 96.56 94 SER A O 1
ATOM 742 N N . GLY A 1 95 ? -18.438 22.922 -4.008 1 97.88 95 GLY A N 1
ATOM 743 C CA . GLY A 1 95 ? -18.641 21.844 -3.07 1 97.88 95 GLY A CA 1
ATOM 744 C C . GLY A 1 95 ? -19.266 20.609 -3.713 1 97.88 95 GLY A C 1
ATOM 745 O O . GLY A 1 95 ? -19.516 19.609 -3.039 1 97.88 95 GLY A O 1
ATOM 746 N N . LYS A 1 96 ? -19.484 20.703 -5.004 1 97.88 96 LYS A N 1
ATOM 747 C CA . LYS A 1 96 ? -20 19.547 -5.73 1 97.88 96 LYS A CA 1
ATOM 748 C C . LYS A 1 96 ? -18.953 18.453 -5.812 1 97.88 96 LYS A C 1
ATOM 750 O O . LYS A 1 96 ? -17.781 18.703 -6.141 1 97.88 96 LYS A O 1
ATOM 755 N N . LEU A 1 97 ? -19.391 17.219 -5.547 1 97.75 97 LEU A N 1
ATOM 756 C CA . LEU A 1 97 ? -18.484 16.078 -5.676 1 97.75 97 LEU A CA 1
ATOM 757 C C . LEU A 1 97 ? -18.312 15.695 -7.141 1 97.75 97 LEU A C 1
ATOM 759 O O . LEU A 1 97 ? -19.281 15.391 -7.832 1 97.75 97 LEU A O 1
ATOM 763 N N . LEU A 1 98 ? -17.078 15.672 -7.586 1 97.81 98 LEU A N 1
ATOM 764 C CA . LEU A 1 98 ? -16.75 15.383 -8.984 1 97.81 98 LEU A CA 1
ATOM 765 C C . LEU A 1 98 ? -16.312 13.938 -9.148 1 97.81 98 LEU A C 1
ATOM 767 O O . LEU A 1 98 ? -16.531 13.328 -10.203 1 97.81 98 LEU A O 1
ATOM 771 N N . ASP A 1 99 ? -15.617 13.406 -8.18 1 96.88 99 ASP A N 1
ATOM 772 C CA . ASP A 1 99 ? -15.023 12.078 -8.242 1 96.88 99 ASP A CA 1
ATOM 773 C C . ASP A 1 99 ? -14.633 11.586 -6.852 1 96.88 99 ASP A C 1
ATOM 775 O O . ASP A 1 99 ? -14.641 12.359 -5.887 1 96.88 99 ASP A O 1
ATOM 779 N N . HIS A 1 100 ? -14.492 10.359 -6.68 1 97 100 HIS A N 1
ATOM 780 C CA . HIS A 1 100 ? -13.945 9.734 -5.48 1 97 100 HIS A CA 1
ATOM 781 C C . HIS A 1 100 ? -13.164 8.469 -5.824 1 97 100 HIS A C 1
ATOM 783 O O . HIS A 1 100 ? -13.484 7.785 -6.801 1 97 100 HIS A O 1
ATOM 789 N N . TRP A 1 101 ? -12.094 8.18 -5.098 1 96.5 101 TRP A N 1
ATOM 790 C CA . TRP A 1 101 ? -11.32 6.969 -5.355 1 96.5 101 TRP A CA 1
ATOM 791 C C . TRP A 1 101 ? -10.422 6.633 -4.172 1 96.5 101 TRP A C 1
ATOM 793 O O . TRP A 1 101 ? -10.305 7.422 -3.23 1 96.5 101 TRP A O 1
ATOM 803 N N . GLY A 1 102 ? -9.836 5.484 -4.223 1 96.06 102 GLY A N 1
ATOM 804 C CA . GLY A 1 102 ? -8.859 5.062 -3.234 1 96.06 102 GLY A CA 1
ATOM 805 C C . GLY A 1 102 ? -9.438 4.152 -2.168 1 96.06 102 GLY A C 1
ATOM 806 O O . GLY A 1 102 ? -10.453 4.477 -1.555 1 96.06 102 GLY A O 1
ATOM 807 N N . THR A 1 103 ? -8.859 3.031 -1.937 1 95.75 103 THR A N 1
ATOM 808 C CA . THR A 1 103 ? -9.203 2.088 -0.879 1 95.75 103 THR A CA 1
ATOM 809 C C . THR A 1 103 ? -7.961 1.646 -0.117 1 95.75 103 THR A C 1
ATOM 811 O O . THR A 1 103 ? -8.055 0.939 0.888 1 95.75 103 THR A O 1
ATOM 814 N N . GLY A 1 104 ? -6.852 2.1 -0.585 1 96.5 104 GLY A N 1
ATOM 815 C CA . GLY A 1 104 ? -5.598 1.515 -0.141 1 96.5 104 GLY A CA 1
ATOM 816 C C . GLY A 1 104 ? -4.891 2.346 0.913 1 96.5 104 GLY A C 1
ATOM 817 O O . GLY A 1 104 ? -3.709 2.133 1.19 1 96.5 104 GLY A O 1
ATOM 818 N N . TYR A 1 105 ? -5.598 3.338 1.437 1 98 105 TYR A N 1
ATOM 819 C CA . TYR A 1 105 ? -5.012 4.227 2.434 1 98 105 TYR A CA 1
ATOM 820 C C . TYR A 1 105 ? -5.871 4.277 3.691 1 98 105 TYR A C 1
ATOM 822 O O . TYR A 1 105 ? -6.41 5.328 4.039 1 98 105 TYR A O 1
ATOM 830 N N . PRO A 1 106 ? -5.91 3.178 4.473 1 97.56 106 PRO A N 1
ATOM 831 C CA . PRO A 1 106 ? -6.75 3.18 5.672 1 97.56 106 PRO A CA 1
ATOM 832 C C . PRO A 1 106 ? -6.312 4.223 6.699 1 97.56 106 PRO A C 1
ATOM 834 O O . PRO A 1 106 ? -7.102 4.617 7.562 1 97.56 106 PRO A O 1
ATOM 837 N N . GLY A 1 107 ? -5.039 4.652 6.629 1 98.5 107 GLY A N 1
ATOM 838 C CA . GLY A 1 107 ? -4.527 5.723 7.473 1 98.5 107 GLY A CA 1
ATOM 839 C C . GLY A 1 107 ? -4.242 7 6.707 1 98.5 107 GLY A C 1
ATOM 840 O O . GLY A 1 107 ? -3.301 7.727 7.031 1 98.5 107 GLY A O 1
ATOM 841 N N . GLY A 1 108 ? -4.984 7.242 5.68 1 98.75 108 GLY A N 1
ATOM 842 C CA . GLY A 1 108 ? -4.762 8.461 4.918 1 98.75 108 GLY A CA 1
ATOM 843 C C . GLY A 1 108 ? -4.598 9.688 5.797 1 98.75 108 GLY A C 1
ATOM 844 O O . GLY A 1 108 ? -5.383 9.906 6.727 1 98.75 108 GLY A O 1
ATOM 845 N N . HIS A 1 109 ? -3.582 10.531 5.531 1 98.81 109 HIS A N 1
ATOM 846 C CA . HIS A 1 109 ? -3.215 11.609 6.445 1 98.81 109 HIS A CA 1
ATOM 847 C C . HIS A 1 109 ? -2.711 12.828 5.688 1 98.81 109 HIS A C 1
ATOM 849 O O . HIS A 1 109 ? -3.449 13.805 5.508 1 98.81 109 HIS A O 1
ATOM 855 N N . GLY A 1 110 ? -1.481 12.781 5.125 1 98.88 110 GLY A N 1
ATOM 856 C CA . GLY A 1 110 ? -0.914 13.883 4.359 1 98.88 110 GLY A CA 1
ATOM 857 C C . GLY A 1 110 ? -1.182 13.766 2.871 1 98.88 110 GLY A C 1
ATOM 858 O O . GLY A 1 110 ? -1.211 12.664 2.32 1 98.88 110 GLY A O 1
ATOM 859 N N . LEU A 1 111 ? -1.362 14.891 2.234 1 98.88 111 LEU A N 1
ATOM 860 C CA . LEU A 1 111 ? -1.565 14.992 0.793 1 98.88 111 LEU A CA 1
ATOM 861 C C . LEU A 1 111 ? -0.783 16.172 0.218 1 98.88 111 LEU A C 1
ATOM 863 O O . LEU A 1 111 ? -1.026 17.328 0.584 1 98.88 111 LEU A O 1
ATOM 867 N N . THR A 1 112 ? 0.173 15.867 -0.629 1 98.81 112 THR A N 1
ATOM 868 C CA . THR A 1 112 ? 0.969 16.891 -1.305 1 98.81 112 THR A CA 1
ATOM 869 C C . THR A 1 112 ? 0.784 16.797 -2.818 1 98.81 112 THR A C 1
ATOM 871 O O . THR A 1 112 ? 0.784 15.711 -3.389 1 98.81 112 THR A O 1
ATOM 874 N N . LEU A 1 113 ? 0.446 17.891 -3.404 1 98.5 113 LEU A N 1
ATOM 875 C CA . LEU A 1 113 ? 0.363 18 -4.855 1 98.5 113 LEU A CA 1
ATOM 876 C C . LEU A 1 113 ? 1.604 18.688 -5.418 1 98.5 113 LEU A C 1
ATOM 878 O O . LEU A 1 113 ? 2.066 19.688 -4.867 1 98.5 113 LEU A O 1
ATOM 882 N N . HIS A 1 114 ? 2.137 18.125 -6.434 1 97.75 114 HIS A N 1
ATOM 883 C CA . HIS A 1 114 ? 3.312 18.703 -7.09 1 97.75 114 HIS A CA 1
ATOM 884 C C . HIS A 1 114 ? 3.182 18.625 -8.609 1 97.75 114 HIS A C 1
ATOM 886 O O . HIS A 1 114 ? 2.814 17.594 -9.156 1 97.75 114 HIS A O 1
ATOM 892 N N . ASN A 1 115 ? 3.418 19.703 -9.25 1 95.56 115 ASN A N 1
ATOM 893 C CA . ASN A 1 115 ? 3.453 19.734 -10.703 1 95.56 115 ASN A CA 1
ATOM 894 C C . ASN A 1 115 ? 4.832 19.359 -11.242 1 95.56 115 ASN A C 1
ATOM 896 O O . ASN A 1 115 ? 5.805 20.094 -11.023 1 95.56 115 ASN A O 1
ATOM 900 N N . GLU A 1 116 ? 4.898 18.266 -11.836 1 93.81 116 GLU A N 1
ATOM 901 C CA . GLU A 1 116 ? 6.145 17.781 -12.43 1 93.81 116 GLU A CA 1
ATOM 902 C 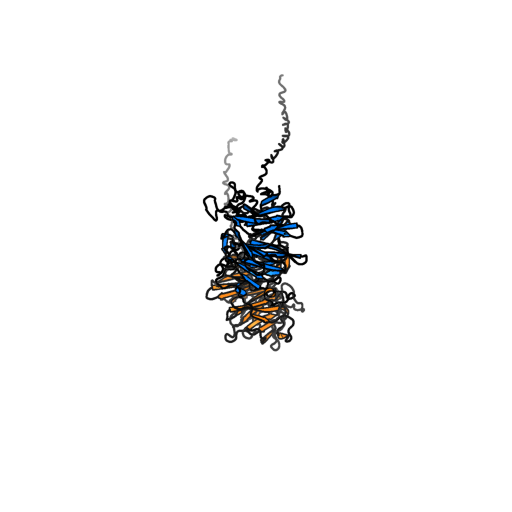C . GLU A 1 116 ? 6.125 17.922 -13.953 1 93.81 116 GLU A C 1
ATOM 904 O O . GLU A 1 116 ? 5.641 17.047 -14.656 1 93.81 116 GLU A O 1
ATOM 909 N N . GLY A 1 117 ? 6.746 18.922 -14.445 1 91.31 117 GLY A N 1
ATOM 910 C CA . GLY A 1 117 ? 6.824 19.141 -15.883 1 91.31 117 GLY A CA 1
ATOM 911 C C . GLY A 1 117 ? 5.465 19.266 -16.547 1 91.31 117 GLY A C 1
ATOM 912 O O . GLY A 1 117 ? 5.238 18.703 -17.625 1 91.31 117 GLY A O 1
ATOM 913 N N . GLY A 1 118 ? 4.551 19.797 -15.867 1 92.31 118 GLY A N 1
ATOM 914 C CA . GLY A 1 118 ? 3.238 20.031 -16.453 1 92.31 118 GLY A CA 1
ATOM 915 C C . GLY A 1 118 ? 2.215 18.984 -16.047 1 92.31 118 GLY A C 1
ATOM 916 O O . GLY A 1 118 ? 1.039 19.094 -16.391 1 92.31 118 GLY A O 1
ATOM 917 N N . GLU A 1 119 ? 2.678 18.016 -15.328 1 95.5 119 GLU A N 1
ATOM 918 C CA . GLU A 1 119 ? 1.765 16.984 -14.867 1 95.5 119 GLU A CA 1
ATOM 919 C C . GLU A 1 119 ? 1.65 16.984 -13.344 1 95.5 119 GLU A C 1
ATOM 921 O O . GLU A 1 119 ? 2.662 17.016 -12.641 1 95.5 119 GLU A O 1
ATOM 926 N N . ASP A 1 120 ? 0.371 16.969 -12.867 1 98.06 120 ASP A N 1
ATOM 927 C CA . ASP A 1 120 ? 0.141 16.875 -11.43 1 98.06 120 ASP A CA 1
ATOM 928 C C . ASP A 1 120 ? 0.406 15.469 -10.906 1 98.06 120 ASP A C 1
ATOM 930 O O . ASP A 1 120 ? -0.076 14.492 -11.484 1 98.06 120 ASP A O 1
ATOM 934 N N . VAL A 1 121 ? 1.188 15.398 -9.875 1 98.5 121 VAL A N 1
ATOM 935 C CA . VAL A 1 121 ? 1.352 14.141 -9.148 1 98.5 121 VAL A CA 1
ATOM 936 C C . VAL A 1 121 ? 1.006 14.352 -7.676 1 98.5 121 VAL A C 1
ATOM 938 O O . VAL A 1 121 ? 1.006 15.477 -7.188 1 98.5 121 VAL A O 1
ATOM 941 N N . LEU A 1 122 ? 0.645 13.289 -7.051 1 98.81 122 LEU A N 1
ATOM 942 C CA . LEU A 1 122 ? 0.31 13.328 -5.633 1 98.81 122 LEU A CA 1
ATOM 943 C C . LEU A 1 122 ? 1.328 12.547 -4.812 1 98.81 122 LEU A C 1
ATOM 945 O O . LEU A 1 122 ? 1.834 11.516 -5.262 1 98.81 122 LEU A O 1
ATOM 949 N N . TYR A 1 123 ? 1.666 13.039 -3.703 1 98.88 123 TYR A N 1
ATOM 950 C CA . TYR A 1 123 ? 2.262 12.266 -2.621 1 98.88 123 TYR A CA 1
ATOM 951 C C . TYR A 1 123 ? 1.258 12.039 -1.496 1 98.88 123 TYR A C 1
ATOM 953 O O . TYR A 1 123 ? 0.809 12.992 -0.855 1 98.88 123 TYR A O 1
ATOM 961 N N . ILE A 1 124 ? 0.883 10.797 -1.312 1 98.94 124 ILE A N 1
ATOM 962 C CA . ILE A 1 124 ? -0.126 10.398 -0.338 1 98.94 124 ILE A CA 1
ATOM 963 C C . ILE A 1 124 ? 0.544 9.703 0.845 1 98.94 124 ILE A C 1
ATOM 965 O O . ILE A 1 124 ? 1.295 8.742 0.664 1 98.94 124 ILE A O 1
ATOM 969 N N . THR A 1 125 ? 0.283 10.227 2.012 1 98.94 125 THR A N 1
ATOM 970 C CA . THR A 1 125 ? 0.856 9.648 3.223 1 98.94 125 THR A CA 1
ATOM 971 C C . THR A 1 125 ? -0.19 8.844 3.986 1 98.94 125 THR A C 1
ATOM 973 O O . THR A 1 125 ? -1.269 9.352 4.297 1 98.94 125 THR A O 1
ATOM 976 N N . ASP A 1 126 ? 0.021 7.598 4.18 1 98.81 126 ASP A N 1
ATOM 977 C CA . ASP A 1 126 ? -0.709 6.77 5.137 1 98.81 126 ASP A CA 1
ATOM 978 C C . ASP A 1 126 ? 0.049 6.652 6.457 1 98.81 126 ASP A C 1
ATOM 980 O O . ASP A 1 126 ? 1.134 6.07 6.504 1 98.81 126 ASP A O 1
ATOM 984 N N . CYS A 1 127 ? -0.534 7.152 7.496 1 98.81 127 CYS A N 1
ATOM 985 C CA . CYS A 1 127 ? 0.207 7.309 8.742 1 98.81 127 CYS A CA 1
ATOM 986 C C . CYS A 1 127 ? 0.273 5.992 9.508 1 98.81 127 CYS A C 1
ATOM 988 O O . CYS A 1 127 ? 1.044 5.863 10.461 1 98.81 127 CYS A O 1
ATOM 990 N N . GLY A 1 128 ? -0.56 5.031 9.188 1 98.62 128 GLY A N 1
ATOM 991 C CA . GLY A 1 128 ? -0.517 3.723 9.82 1 98.62 128 GLY A CA 1
ATOM 992 C C . GLY A 1 128 ? -1.626 3.516 10.836 1 98.62 128 GLY A C 1
ATOM 993 O O . GLY A 1 128 ? -1.95 2.379 11.188 1 98.62 128 GLY A O 1
ATOM 994 N N . TYR A 1 129 ? -2.209 4.617 11.375 1 98.31 129 TYR A N 1
ATOM 995 C CA . TYR A 1 129 ? -3.389 4.465 12.219 1 98.31 129 TYR A CA 1
ATOM 996 C C . TYR A 1 129 ? -4.637 4.234 11.375 1 98.31 129 TYR A C 1
ATOM 998 O O . TYR A 1 129 ? -4.855 4.922 10.375 1 98.31 129 TYR A O 1
ATOM 1006 N N . PHE A 1 130 ? -5.426 3.236 11.766 1 97.38 130 PHE A N 1
ATOM 1007 C CA . PHE A 1 130 ? -6.625 2.961 10.984 1 97.38 130 PHE A CA 1
ATOM 1008 C C . PHE A 1 130 ? -7.711 2.342 11.859 1 97.38 130 PHE A C 1
ATOM 1010 O O . PHE A 1 130 ? -7.438 1.882 12.969 1 97.38 130 PHE A O 1
ATOM 1017 N N . VAL A 1 131 ? -8.961 2.414 11.359 1 96 131 VAL A N 1
ATOM 1018 C CA . VAL A 1 131 ? -10.109 1.772 11.992 1 96 131 VAL A CA 1
ATOM 1019 C C . VAL A 1 131 ? -10.461 0.489 11.242 1 96 131 VAL A C 1
ATOM 1021 O O . VAL A 1 131 ? -10.625 0.501 10.023 1 96 131 VAL A O 1
ATOM 1024 N N . ASP A 1 132 ? -10.5 -0.587 11.977 1 91.88 132 ASP A N 1
ATOM 1025 C CA . ASP A 1 132 ? -10.805 -1.856 11.328 1 91.88 132 ASP A CA 1
ATOM 1026 C C . ASP A 1 132 ? -12.312 -2.043 11.156 1 91.88 132 ASP A C 1
ATOM 1028 O O . ASP A 1 132 ? -13.086 -1.13 11.445 1 91.88 132 ASP A O 1
ATOM 1032 N N . LYS A 1 133 ? -12.766 -3.193 10.664 1 87.75 133 LYS A N 1
ATOM 1033 C CA . LYS A 1 133 ? -14.164 -3.457 10.328 1 87.75 133 LYS A CA 1
ATOM 1034 C C . LYS A 1 133 ? -15.039 -3.463 11.578 1 87.75 133 LYS A C 1
ATOM 1036 O O . LYS A 1 133 ? -16.266 -3.328 11.484 1 87.75 133 LYS A O 1
ATOM 1041 N N . SER A 1 134 ? -14.461 -3.676 12.773 1 90.81 134 SER A N 1
ATOM 1042 C CA . SER A 1 134 ? -15.203 -3.672 14.023 1 90.81 134 SER A CA 1
ATOM 1043 C C . SER A 1 134 ? -15.344 -2.26 14.586 1 90.81 134 SER A C 1
ATOM 1045 O O . SER A 1 134 ? -16.016 -2.049 15.594 1 90.81 134 SER A O 1
ATOM 1047 N N . GLY A 1 135 ? -14.695 -1.28 13.977 1 92.31 135 GLY A N 1
ATOM 1048 C CA . GLY A 1 135 ? -14.758 0.099 14.438 1 92.31 135 GLY A CA 1
ATOM 1049 C C . GLY A 1 135 ? -13.672 0.453 15.43 1 92.31 135 GLY A C 1
ATOM 1050 O O . GLY A 1 135 ? -13.68 1.539 16.016 1 92.31 135 GLY A O 1
ATOM 1051 N N . LYS A 1 136 ? -12.719 -0.433 15.586 1 95.25 136 LYS A N 1
ATOM 1052 C CA . LYS A 1 136 ? -11.648 -0.202 16.547 1 95.25 136 LYS A CA 1
ATOM 1053 C C . LYS A 1 136 ? -10.406 0.355 15.867 1 95.25 136 LYS A C 1
ATOM 1055 O O . LYS A 1 136 ? -10.055 -0.064 14.758 1 95.25 136 LYS A O 1
ATOM 1060 N N . TYR A 1 137 ? -9.719 1.27 16.547 1 95.81 137 TYR A N 1
ATOM 1061 C CA . TYR A 1 137 ? -8.469 1.835 16.047 1 95.81 137 TYR A CA 1
ATOM 1062 C C . TYR A 1 137 ? -7.309 0.864 16.234 1 95.81 137 TYR A C 1
ATOM 1064 O O . TYR A 1 137 ? -7.215 0.205 17.281 1 95.81 137 TYR A O 1
ATOM 1072 N N . HIS A 1 138 ? -6.457 0.776 15.242 1 96.94 138 HIS A N 1
ATOM 1073 C CA . HIS A 1 138 ? -5.227 -0.006 15.273 1 96.94 138 HIS A CA 1
ATOM 1074 C C . HIS A 1 138 ? -4.062 0.778 14.68 1 96.94 138 HIS A C 1
ATOM 1076 O O . HIS A 1 138 ? -4.266 1.818 14.047 1 96.94 138 HIS A O 1
ATOM 1082 N N . ALA A 1 139 ? -2.881 0.273 14.992 1 97.75 139 ALA A N 1
ATOM 1083 C CA . ALA A 1 139 ? -1.665 0.852 14.43 1 97.75 139 ALA A CA 1
ATOM 1084 C C . ALA A 1 139 ? -0.904 -0.177 13.594 1 97.75 139 ALA A C 1
ATOM 1086 O O . ALA A 1 139 ? -0.93 -1.372 13.898 1 97.75 139 ALA A O 1
ATOM 1087 N N . GLN A 1 140 ? -0.23 0.268 12.578 1 97.94 140 GLN A N 1
ATOM 1088 C CA . GLN A 1 140 ? 0.698 -0.472 11.734 1 97.94 140 GLN A CA 1
ATOM 1089 C C . GLN A 1 140 ? 1.748 0.455 11.125 1 97.94 140 GLN A C 1
ATOM 1091 O O . GLN A 1 140 ? 1.751 1.658 11.391 1 97.94 140 GLN A O 1
ATOM 1096 N N . ALA A 1 141 ? 2.711 -0.132 10.383 1 98.19 141 ALA A N 1
ATOM 1097 C CA . ALA A 1 141 ? 3.68 0.707 9.68 1 98.19 141 ALA A CA 1
ATOM 1098 C C . ALA A 1 141 ? 2.988 1.597 8.656 1 98.19 141 ALA A C 1
ATOM 1100 O O . ALA A 1 141 ? 2.02 1.181 8.016 1 98.19 141 ALA A O 1
ATOM 1101 N N . GLY A 1 142 ? 3.504 2.816 8.523 1 98.62 142 GLY A N 1
ATOM 1102 C CA . GLY A 1 142 ? 2.98 3.727 7.516 1 98.62 142 GLY A CA 1
ATOM 1103 C C . GLY A 1 142 ? 3.713 3.633 6.188 1 98.62 142 GLY A C 1
ATOM 1104 O O . GLY A 1 142 ? 4.629 2.822 6.035 1 98.62 142 GLY A O 1
ATOM 1105 N N . GLN A 1 143 ? 3.215 4.418 5.254 1 98.75 143 GLN A N 1
ATOM 1106 C CA . GLN A 1 143 ? 3.781 4.461 3.912 1 98.75 143 GLN A CA 1
ATOM 1107 C C . GLN A 1 143 ? 3.555 5.824 3.262 1 98.75 143 GLN A C 1
ATOM 1109 O O . GLN A 1 143 ? 2.67 6.574 3.678 1 98.75 143 GLN A O 1
ATOM 1114 N N . VAL A 1 144 ? 4.406 6.125 2.283 1 98.94 144 VAL A N 1
ATOM 1115 C CA . VAL A 1 144 ? 4.211 7.281 1.413 1 98.94 144 VAL A CA 1
ATOM 1116 C C . VAL A 1 144 ? 4.191 6.832 -0.047 1 98.94 144 VAL A C 1
ATOM 1118 O O . VAL A 1 144 ? 5.082 6.102 -0.49 1 98.94 144 VAL A O 1
ATOM 1121 N N . PHE A 1 145 ? 3.197 7.316 -0.781 1 98.81 145 PHE A N 1
ATOM 1122 C CA . PHE A 1 145 ? 2.977 6.895 -2.16 1 98.81 145 PHE A CA 1
ATOM 1123 C C . PHE A 1 145 ? 3.061 8.086 -3.111 1 98.81 145 PHE A C 1
ATOM 1125 O O . PHE A 1 145 ? 2.475 9.133 -2.85 1 98.81 145 PHE A O 1
ATOM 1132 N N . LYS A 1 146 ? 3.791 7.898 -4.172 1 98.75 146 LYS A N 1
ATOM 1133 C CA . LYS A 1 146 ? 3.67 8.805 -5.312 1 98.75 146 LYS A CA 1
ATOM 1134 C C . LYS A 1 146 ? 2.67 8.266 -6.332 1 98.75 146 LYS A C 1
ATOM 1136 O O . LYS A 1 146 ? 2.777 7.121 -6.773 1 98.75 146 LYS A O 1
ATOM 1141 N N . THR A 1 147 ? 1.694 9.055 -6.738 1 98.56 147 THR A N 1
ATOM 1142 C CA . THR A 1 147 ? 0.672 8.625 -7.684 1 98.56 147 THR A CA 1
ATOM 1143 C C . THR A 1 147 ? 0.408 9.703 -8.727 1 98.56 147 THR A C 1
ATOM 1145 O O . THR A 1 147 ? 0.79 10.867 -8.539 1 98.56 147 THR A O 1
ATOM 1148 N N . THR A 1 148 ? -0.248 9.266 -9.781 1 98.06 148 THR A N 1
ATOM 1149 C CA . THR A 1 148 ? -0.879 10.242 -10.664 1 98.06 148 THR A CA 1
ATOM 1150 C C . THR A 1 148 ? -2.045 10.93 -9.961 1 98.06 148 THR A C 1
ATOM 1152 O O . THR A 1 148 ? -2.438 10.531 -8.867 1 98.06 148 THR A O 1
ATOM 1155 N N . ILE A 1 149 ? -2.564 11.938 -10.617 1 98.06 149 ILE A N 1
ATOM 1156 C CA . ILE A 1 149 ? -3.611 12.766 -10.023 1 98.06 149 ILE A CA 1
ATOM 1157 C C . ILE A 1 149 ? -4.879 11.938 -9.828 1 98.06 149 ILE A C 1
ATOM 1159 O O . ILE A 1 149 ? -5.691 12.234 -8.953 1 98.06 149 ILE A O 1
ATOM 1163 N N . ASP A 1 150 ? -4.996 10.852 -10.594 1 95.88 150 ASP A N 1
ATOM 1164 C CA . ASP A 1 150 ? -6.176 9.992 -10.484 1 95.88 150 ASP A CA 1
ATOM 1165 C C . ASP A 1 150 ? -5.875 8.75 -9.656 1 95.88 150 ASP A C 1
ATOM 1167 O O . ASP A 1 150 ? -6.668 7.801 -9.641 1 95.88 150 ASP A O 1
ATOM 1171 N N . GLY A 1 151 ? -4.719 8.664 -9.047 1 97 151 GLY A N 1
ATOM 1172 C CA . GLY A 1 151 ? -4.488 7.684 -7.996 1 97 151 GLY A CA 1
ATOM 1173 C C . GLY A 1 151 ? -3.705 6.473 -8.469 1 97 151 GLY A C 1
ATOM 1174 O O . GLY A 1 151 ? -3.586 5.484 -7.742 1 97 151 GLY A O 1
ATOM 1175 N N . ARG A 1 152 ? -3.168 6.477 -9.656 1 97.38 152 ARG A N 1
ATOM 1176 C CA . ARG A 1 152 ? -2.348 5.359 -10.125 1 97.38 152 ARG A CA 1
ATOM 1177 C C . ARG A 1 152 ? -0.957 5.406 -9.5 1 97.38 152 ARG A C 1
ATOM 1179 O O . ARG A 1 152 ? -0.254 6.414 -9.617 1 97.38 152 ARG A O 1
ATOM 1186 N N . LEU A 1 153 ? -0.61 4.297 -8.875 1 98.31 153 LEU A N 1
ATOM 1187 C CA . LEU A 1 153 ? 0.664 4.238 -8.172 1 98.31 153 LEU A CA 1
ATOM 1188 C C . LEU A 1 153 ? 1.832 4.328 -9.148 1 98.31 153 LEU A C 1
ATOM 1190 O O . LEU A 1 153 ? 1.894 3.572 -10.117 1 98.31 153 LEU A O 1
ATOM 1194 N N . ILE A 1 154 ? 2.689 5.273 -8.93 1 97.5 154 ILE A N 1
ATOM 1195 C CA . ILE A 1 154 ? 3.961 5.34 -9.641 1 97.5 154 ILE A CA 1
ATOM 1196 C C . ILE A 1 154 ? 5.027 4.562 -8.867 1 97.5 154 ILE A C 1
ATOM 1198 O O . ILE A 1 154 ? 5.582 3.586 -9.375 1 97.5 154 ILE A O 1
ATOM 1202 N N . PHE A 1 155 ? 5.309 4.906 -7.621 1 97.38 155 PHE A N 1
ATOM 1203 C CA . PHE A 1 155 ? 6.098 4.121 -6.68 1 97.38 155 PHE A CA 1
ATOM 1204 C C . PHE A 1 155 ? 5.84 4.574 -5.246 1 97.38 155 PHE A C 1
ATOM 1206 O O . PHE A 1 155 ? 5.473 5.727 -5.012 1 97.38 155 PHE A O 1
ATOM 1213 N N . PRO A 1 156 ? 5.965 3.682 -4.316 1 98.56 156 PRO A N 1
ATOM 1214 C CA . PRO A 1 156 ? 6.086 4.117 -2.924 1 98.56 156 PRO A CA 1
ATOM 1215 C C . PRO A 1 156 ? 7.504 4.562 -2.566 1 98.56 156 PRO A C 1
ATOM 1217 O O . PRO A 1 156 ? 8.469 4.129 -3.201 1 98.56 156 PRO A O 1
ATOM 1220 N N . LEU A 1 157 ? 7.605 5.457 -1.635 1 98.81 157 LEU A N 1
ATOM 1221 C CA . LEU A 1 157 ? 8.93 5.668 -1.059 1 98.81 157 LEU A CA 1
ATOM 1222 C C . LEU A 1 157 ? 9.367 4.461 -0.233 1 98.81 157 LEU A C 1
ATOM 1224 O O . LEU A 1 157 ? 8.531 3.793 0.38 1 98.81 157 LEU A O 1
ATOM 1228 N N . PRO A 1 158 ? 10.656 4.156 -0.248 1 98.44 158 PRO A N 1
ATOM 1229 C CA . PRO A 1 158 ? 11.102 2.986 0.517 1 98.44 158 PRO A CA 1
ATOM 1230 C C . PRO A 1 158 ? 10.898 3.152 2.021 1 98.44 158 PRO A C 1
ATOM 1232 O O . PRO A 1 158 ? 11.078 4.25 2.555 1 98.44 158 PRO A O 1
ATOM 1235 N N . HIS A 1 159 ? 10.453 2.057 2.59 1 98.56 159 HIS A N 1
ATOM 1236 C CA . HIS A 1 159 ? 10.367 2.023 4.043 1 98.56 159 HIS A CA 1
ATOM 1237 C C . HIS A 1 159 ? 11.75 2.152 4.68 1 98.56 159 HIS A C 1
ATOM 1239 O O . HIS A 1 159 ? 12.695 1.467 4.273 1 98.56 159 HIS A O 1
ATOM 1245 N N . PRO A 1 160 ? 11.875 2.994 5.668 1 98.56 160 PRO A N 1
ATOM 1246 C CA . PRO A 1 160 ? 13.219 3.277 6.176 1 98.56 160 PRO A CA 1
ATOM 1247 C C . PRO A 1 160 ? 13.891 2.051 6.797 1 98.56 160 PRO A C 1
ATOM 1249 O O . PRO A 1 160 ? 15.117 1.953 6.812 1 98.56 160 PRO A O 1
ATOM 1252 N N . HIS A 1 161 ? 13.172 1.053 7.324 1 97.75 161 HIS A N 1
ATOM 1253 C CA . HIS A 1 161 ? 13.766 -0.17 7.855 1 97.75 161 HIS A CA 1
ATOM 1254 C C . HIS A 1 161 ? 14.469 -0.959 6.758 1 97.75 161 HIS A C 1
ATOM 1256 O O . HIS A 1 161 ? 15.562 -1.489 6.977 1 97.75 161 HIS A O 1
ATOM 1262 N N . THR A 1 162 ? 13.859 -0.995 5.562 1 98 162 THR A N 1
ATOM 1263 C CA . THR A 1 162 ? 14.328 -1.902 4.52 1 98 162 THR A CA 1
ATOM 1264 C C . THR A 1 162 ? 15.492 -1.289 3.75 1 98 162 THR A C 1
ATOM 1266 O O . THR A 1 162 ? 16.047 -1.925 2.854 1 98 162 THR A O 1
ATOM 1269 N N . ILE A 1 163 ? 15.836 -0.052 4.109 1 97.69 163 ILE A N 1
ATOM 1270 C CA . ILE A 1 163 ? 16.969 0.565 3.443 1 97.69 163 ILE A CA 1
ATOM 1271 C C . ILE A 1 163 ? 18.031 0.948 4.477 1 97.69 163 ILE A C 1
ATOM 1273 O O . ILE A 1 163 ? 18.953 1.716 4.184 1 97.69 163 ILE A O 1
ATOM 1277 N N . GLY A 1 164 ? 17.859 0.534 5.699 1 96.5 164 GLY A N 1
ATOM 1278 C CA . GLY A 1 164 ? 18.859 0.697 6.742 1 96.5 164 GLY A CA 1
ATOM 1279 C C . GLY A 1 164 ? 18.844 2.074 7.379 1 96.5 164 GLY A C 1
ATOM 1280 O O . GLY A 1 164 ? 19.766 2.438 8.109 1 96.5 164 GLY A O 1
ATOM 1281 N N . ALA A 1 165 ? 17.812 2.857 7.125 1 97.81 165 ALA A N 1
ATOM 1282 C CA . ALA A 1 165 ? 17.75 4.219 7.648 1 97.81 165 ALA A CA 1
ATOM 1283 C C . ALA A 1 165 ? 17.203 4.23 9.078 1 97.81 165 ALA A C 1
ATOM 1285 O O . ALA A 1 165 ? 17.406 5.203 9.812 1 97.81 165 ALA A O 1
ATOM 1286 N N . TYR A 1 166 ? 16.453 3.207 9.445 1 98.25 166 TYR A N 1
ATOM 1287 C CA . TYR A 1 166 ? 15.891 3.064 10.781 1 98.25 166 TYR A CA 1
ATOM 1288 C C . TYR A 1 166 ? 16.375 1.783 11.445 1 98.25 166 TYR A C 1
ATOM 1290 O O . TYR A 1 166 ? 16.609 0.775 10.773 1 98.25 166 TYR A O 1
ATOM 1298 N N . LYS A 1 167 ? 16.484 1.85 12.727 1 95.69 167 LYS A N 1
ATOM 1299 C CA . LYS A 1 167 ? 16.656 0.642 13.531 1 95.69 167 LYS A CA 1
ATOM 1300 C C . LYS A 1 167 ? 15.312 -0.058 13.742 1 95.69 167 LYS A C 1
ATOM 1302 O O . LYS A 1 167 ? 14.25 0.535 13.523 1 95.69 167 LYS A O 1
ATOM 1307 N N . GLN A 1 168 ? 15.367 -1.254 14.156 1 91.25 168 GLN A N 1
ATOM 1308 C CA . GLN A 1 168 ? 14.188 -2.092 14.305 1 91.25 168 GLN A CA 1
ATOM 1309 C C . GLN A 1 168 ? 13.203 -1.482 15.297 1 91.25 168 GLN A C 1
ATOM 1311 O O . GLN A 1 168 ? 11.984 -1.595 15.125 1 91.25 168 GLN A O 1
ATOM 1316 N N . GLU A 1 169 ? 13.727 -0.812 16.234 1 94.69 169 GLU A N 1
ATOM 1317 C CA . GLU A 1 169 ? 12.883 -0.292 17.312 1 94.69 169 GLU A CA 1
ATOM 1318 C C . GLU A 1 169 ? 12.273 1.053 16.922 1 94.69 169 GLU A C 1
ATOM 1320 O O . GLU A 1 169 ? 11.398 1.571 17.625 1 94.69 169 GLU A O 1
ATOM 1325 N N . GLU A 1 170 ? 12.734 1.635 15.852 1 97.38 170 GLU A N 1
ATOM 1326 C CA . GLU A 1 170 ? 12.242 2.932 15.398 1 97.38 170 GLU A CA 1
ATOM 1327 C C . GLU A 1 170 ? 10.992 2.775 14.539 1 97.38 170 GLU A C 1
ATOM 1329 O O . GLU A 1 170 ? 11.055 2.234 13.43 1 97.38 170 GLU A O 1
ATOM 1334 N N . ALA A 1 171 ? 9.875 3.312 15.055 1 98.25 171 ALA A N 1
ATOM 1335 C CA . ALA A 1 171 ? 8.609 3.201 14.336 1 98.25 171 ALA A CA 1
ATOM 1336 C C . ALA A 1 171 ? 8.57 4.148 13.141 1 98.25 171 ALA A C 1
ATOM 1338 O O . ALA A 1 171 ? 9.148 5.238 13.188 1 98.25 171 ALA A O 1
ATOM 1339 N N . TYR A 1 172 ? 7.965 3.74 12.117 1 98.75 172 TYR A N 1
ATOM 1340 C CA . TYR A 1 172 ? 7.73 4.582 10.953 1 98.75 172 TYR A CA 1
ATOM 1341 C C . TYR A 1 172 ? 6.238 4.781 10.711 1 98.75 172 TYR A C 1
ATOM 1343 O O . TYR A 1 172 ? 5.566 3.896 10.172 1 98.75 172 TYR A O 1
ATOM 1351 N N . MET A 1 173 ? 5.715 5.895 11.094 1 98.88 173 MET A N 1
ATOM 1352 C CA . MET A 1 173 ? 4.332 6.336 10.945 1 98.88 173 MET A CA 1
ATOM 1353 C C . MET A 1 173 ? 4.27 7.77 10.43 1 98.88 173 MET A C 1
ATOM 1355 O O . MET A 1 173 ? 3.922 8.688 11.172 1 98.88 173 MET A O 1
ATOM 1359 N N . PRO A 1 174 ? 4.57 7.941 9.094 1 98.94 174 PRO A N 1
ATOM 1360 C CA . PRO A 1 174 ? 4.711 9.273 8.508 1 98.94 174 PRO A CA 1
ATOM 1361 C C . PRO A 1 174 ? 3.389 10.039 8.469 1 98.94 174 PRO A C 1
ATOM 1363 O O . PRO A 1 174 ? 2.32 9.43 8.383 1 98.94 174 PRO A O 1
ATOM 1366 N N . THR A 1 175 ? 3.523 11.383 8.461 1 98.94 175 THR A N 1
ATOM 1367 C CA . THR A 1 175 ? 2.303 12.172 8.57 1 98.94 175 THR A CA 1
ATOM 1368 C C . THR A 1 175 ? 2.213 13.188 7.43 1 98.94 175 THR A C 1
ATOM 1370 O O . THR A 1 175 ? 1.132 13.703 7.137 1 98.94 175 THR A O 1
ATOM 1373 N N . GLU A 1 176 ? 3.355 13.531 6.832 1 98.88 176 GLU A N 1
ATOM 1374 C CA . GLU A 1 176 ? 3.334 14.625 5.859 1 98.88 176 GLU A CA 1
ATOM 1375 C C . GLU A 1 176 ? 4.512 14.523 4.895 1 98.88 176 GLU A C 1
ATOM 1377 O O . GLU A 1 176 ? 5.539 13.922 5.223 1 98.88 176 GLU A O 1
ATOM 1382 N N . THR A 1 177 ? 4.316 15.102 3.695 1 98.94 177 THR A N 1
ATOM 1383 C CA . THR A 1 177 ? 5.41 15.266 2.746 1 98.94 177 THR A CA 1
ATOM 1384 C C . THR A 1 177 ? 5.477 16.703 2.242 1 98.94 177 THR A C 1
ATOM 1386 O O . THR A 1 177 ? 4.508 17.453 2.369 1 98.94 177 THR A O 1
ATOM 1389 N N . ALA A 1 178 ? 6.582 17.078 1.72 1 98.88 178 ALA A N 1
ATOM 1390 C CA . ALA A 1 178 ? 6.812 18.312 0.966 1 98.88 178 ALA A CA 1
ATOM 1391 C C . ALA A 1 178 ? 7.809 18.078 -0.167 1 98.88 178 ALA A C 1
ATOM 1393 O O . ALA A 1 178 ? 8.672 17.203 -0.075 1 98.88 178 ALA A O 1
ATOM 1394 N N . VAL A 1 179 ? 7.684 18.875 -1.222 1 98.62 179 VAL A N 1
ATOM 1395 C CA . VAL A 1 179 ? 8.594 18.734 -2.355 1 98.62 179 VAL A CA 1
ATOM 1396 C C . VAL A 1 179 ? 9.438 20 -2.494 1 98.62 179 VAL A C 1
ATOM 1398 O O . VAL A 1 179 ? 8.906 21.109 -2.574 1 98.62 179 VAL A O 1
ATOM 1401 N N . GLY A 1 180 ? 10.727 19.812 -2.516 1 97.94 180 GLY A N 1
ATOM 1402 C CA . GLY A 1 180 ? 11.664 20.922 -2.629 1 97.94 180 GLY A CA 1
ATOM 1403 C C . GLY A 1 180 ? 11.852 21.391 -4.059 1 97.94 180 GLY A C 1
ATOM 1404 O O . GLY A 1 180 ? 11.266 20.844 -4.988 1 97.94 180 GLY A O 1
ATOM 1405 N N . PRO A 1 181 ? 12.711 22.438 -4.195 1 96.5 181 PRO A N 1
ATOM 1406 C CA . PRO A 1 181 ? 12.891 23.078 -5.504 1 96.5 181 PRO A CA 1
ATOM 1407 C C . PRO A 1 181 ? 13.539 22.141 -6.527 1 96.5 181 PRO A C 1
ATOM 1409 O O . PRO A 1 181 ? 13.328 22.312 -7.73 1 96.5 181 PRO A O 1
ATOM 1412 N N . ASN A 1 182 ? 14.297 21.188 -6.098 1 95.88 182 ASN A N 1
ATOM 1413 C CA . ASN A 1 182 ? 14.969 20.281 -7.016 1 95.88 182 ASN A CA 1
ATOM 1414 C C . ASN A 1 182 ? 14.195 18.969 -7.152 1 95.88 182 ASN A C 1
ATOM 1416 O O . ASN A 1 182 ? 14.719 17.984 -7.703 1 95.88 182 ASN A O 1
ATOM 1420 N N . GLY A 1 183 ? 13.047 18.891 -6.555 1 97.19 183 GLY A N 1
ATOM 1421 C CA . GLY A 1 183 ? 12.227 17.688 -6.648 1 97.19 183 GLY A CA 1
ATOM 1422 C C . GLY A 1 183 ? 12.445 16.734 -5.496 1 97.19 183 GLY A C 1
ATOM 1423 O O . GLY A 1 183 ? 11.789 15.688 -5.422 1 97.19 183 GLY A O 1
ATOM 1424 N N . ASP A 1 184 ? 13.328 17.109 -4.578 1 98.62 184 ASP A N 1
ATOM 1425 C CA . ASP A 1 184 ? 13.5 16.281 -3.396 1 98.62 184 ASP A CA 1
ATOM 1426 C C . ASP A 1 184 ? 12.211 16.203 -2.58 1 98.62 184 ASP A C 1
ATOM 1428 O O . ASP A 1 184 ? 11.461 17.188 -2.512 1 98.62 184 ASP A O 1
ATOM 1432 N N . ILE A 1 185 ? 12.039 15.047 -2.025 1 98.88 185 ILE A N 1
ATOM 1433 C CA . ILE A 1 185 ? 10.852 14.797 -1.215 1 98.88 185 ILE A CA 1
ATOM 1434 C C . ILE A 1 185 ? 11.234 14.742 0.262 1 98.88 185 ILE A C 1
ATOM 1436 O O . ILE A 1 185 ? 12.172 14.039 0.641 1 98.88 185 ILE A O 1
ATOM 1440 N N . TYR A 1 186 ? 10.609 15.516 1.053 1 98.94 186 TYR A N 1
ATOM 1441 C CA . TYR A 1 186 ? 10.773 15.492 2.502 1 98.94 186 TYR A CA 1
ATOM 1442 C C . TYR A 1 186 ? 9.586 14.828 3.18 1 98.94 186 TYR A C 1
ATOM 1444 O O . TYR A 1 186 ? 8.43 15.117 2.846 1 98.94 186 TYR A O 1
ATOM 1452 N N . VAL A 1 187 ? 9.875 13.891 4.062 1 99 187 VAL A N 1
ATOM 1453 C CA . VAL A 1 187 ? 8.828 13.172 4.777 1 99 187 VAL A CA 1
ATOM 1454 C C . VAL A 1 187 ? 8.945 13.43 6.277 1 99 187 VAL A C 1
ATOM 1456 O O . VAL A 1 187 ? 10.016 13.242 6.863 1 99 187 VAL A O 1
ATOM 1459 N N . ALA A 1 188 ? 7.883 13.914 6.895 1 99 188 ALA A N 1
ATOM 1460 C CA . ALA A 1 188 ? 7.809 14.016 8.352 1 99 188 ALA A CA 1
ATOM 1461 C C . ALA A 1 188 ? 7.219 12.75 8.961 1 99 188 ALA A C 1
ATOM 1463 O O . ALA A 1 188 ? 6.102 12.352 8.617 1 99 188 ALA A O 1
ATOM 1464 N N . ASP A 1 189 ? 7.98 12.117 9.812 1 98.88 189 ASP A N 1
ATOM 1465 C CA . ASP A 1 189 ? 7.52 10.93 10.523 1 98.88 189 ASP A CA 1
ATOM 1466 C C . ASP A 1 189 ? 6.98 11.289 11.906 1 98.88 189 ASP A C 1
ATOM 1468 O O . ASP A 1 189 ? 7.531 10.867 12.922 1 98.88 189 ASP A O 1
ATOM 1472 N N . GLY A 1 190 ? 5.824 11.875 11.938 1 98.81 190 GLY A N 1
ATOM 1473 C CA . GLY A 1 190 ? 5.359 12.57 13.125 1 98.81 190 GLY A CA 1
ATOM 1474 C C . GLY A 1 190 ? 4.738 11.648 14.148 1 98.81 190 GLY A C 1
ATOM 1475 O O . GLY A 1 190 ? 4.625 12 15.328 1 98.81 190 GLY A O 1
ATOM 1476 N N . TYR A 1 191 ? 4.199 10.516 13.766 1 98.81 191 TYR A N 1
ATOM 1477 C CA . TYR A 1 191 ? 3.605 9.586 14.719 1 98.81 191 TYR A CA 1
ATOM 1478 C C . TYR A 1 191 ? 4.57 8.461 15.055 1 98.81 191 TYR A C 1
ATOM 1480 O O . TYR A 1 191 ? 4.273 7.605 15.898 1 98.81 191 TYR A O 1
ATOM 1488 N N . GLY A 1 192 ? 5.676 8.438 14.383 1 98.69 192 GLY A N 1
ATOM 1489 C CA . GLY A 1 192 ? 6.691 7.43 14.617 1 98.69 192 GLY A CA 1
ATOM 1490 C C . GLY A 1 192 ? 7.891 7.953 15.383 1 98.69 192 GLY A C 1
ATOM 1491 O O . GLY A 1 192 ? 7.793 8.219 16.578 1 98.69 192 GLY A O 1
ATOM 1492 N N . SER A 1 193 ? 8.984 8.211 14.617 1 98.81 193 SER A N 1
ATOM 1493 C CA . SER A 1 193 ? 10.258 8.484 15.273 1 98.81 193 SER A CA 1
ATOM 1494 C C . SER A 1 193 ? 10.633 9.961 15.172 1 98.81 193 SER A C 1
ATOM 1496 O O . SER A 1 193 ? 11.688 10.375 15.641 1 98.81 193 SER A O 1
ATOM 1498 N N . ASP A 1 194 ? 9.812 10.773 14.555 1 98.88 194 ASP A N 1
ATOM 1499 C CA . ASP A 1 194 ? 9.93 12.227 14.477 1 98.88 194 ASP A CA 1
ATOM 1500 C C . ASP A 1 194 ? 11.141 12.633 13.648 1 98.88 194 ASP A C 1
ATOM 1502 O O . ASP A 1 194 ? 11.672 13.734 13.82 1 98.88 194 ASP A O 1
ATOM 1506 N N . TYR A 1 195 ? 11.609 11.727 12.789 1 98.94 195 TYR A N 1
ATOM 1507 C CA . TYR A 1 195 ? 12.625 12.125 11.82 1 98.94 195 TYR A CA 1
ATOM 1508 C C . TYR A 1 195 ? 12 12.859 10.641 1 98.94 195 TYR A C 1
ATOM 1510 O O . TYR A 1 195 ? 10.82 12.672 10.336 1 98.94 195 TYR A O 1
ATOM 1518 N N . ILE A 1 196 ? 12.75 13.727 10.07 1 98.94 196 ILE A N 1
ATOM 1519 C CA . ILE A 1 196 ? 12.516 14.234 8.719 1 98.94 196 ILE 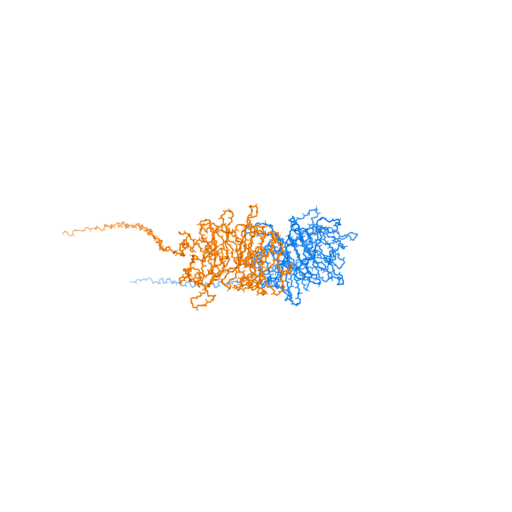A CA 1
ATOM 1520 C C . ILE A 1 196 ? 13.422 13.5 7.73 1 98.94 196 ILE A C 1
ATOM 1522 O O . ILE A 1 196 ? 14.648 13.539 7.852 1 98.94 196 ILE A O 1
ATOM 1526 N N . LEU A 1 197 ? 12.789 12.82 6.805 1 98.94 197 LEU A N 1
ATOM 1527 C CA . LEU A 1 197 ? 13.531 12.055 5.812 1 98.94 197 LEU A CA 1
ATOM 1528 C C . LEU A 1 197 ? 13.555 12.781 4.473 1 98.94 197 LEU A C 1
ATOM 1530 O O . LEU A 1 197 ? 12.547 13.367 4.062 1 98.94 197 LEU A O 1
ATOM 1534 N N . GLN A 1 198 ? 14.719 12.695 3.799 1 98.94 198 GLN A N 1
ATOM 1535 C CA . GLN A 1 198 ? 14.883 13.305 2.482 1 98.94 198 GLN A CA 1
ATOM 1536 C C . GLN A 1 198 ? 15.148 12.242 1.419 1 98.94 198 GLN A C 1
ATOM 1538 O O . GLN A 1 198 ? 16.016 11.383 1.6 1 98.94 198 GLN A O 1
ATOM 1543 N N . PHE A 1 199 ? 14.375 12.258 0.412 1 98.88 199 PHE A N 1
ATOM 1544 C CA . PHE A 1 199 ? 14.539 11.445 -0.785 1 98.88 199 PHE A CA 1
ATOM 1545 C C . PHE A 1 199 ? 14.734 12.32 -2.016 1 98.88 199 PHE A C 1
ATOM 1547 O O . PHE A 1 199 ? 14.234 13.445 -2.066 1 98.88 199 PHE A O 1
ATOM 1554 N N . ASN A 1 200 ? 15.445 11.859 -3.029 1 98.44 200 ASN A N 1
ATOM 1555 C CA . ASN A 1 200 ? 15.516 12.633 -4.266 1 98.44 200 ASN A CA 1
ATOM 1556 C C . ASN A 1 200 ? 14.266 12.438 -5.117 1 98.44 200 ASN A C 1
ATOM 1558 O O . ASN A 1 200 ? 13.344 11.727 -4.719 1 98.44 200 ASN A O 1
ATOM 1562 N N . HIS A 1 201 ? 14.203 13.086 -6.277 1 96.75 201 HIS A N 1
ATOM 1563 C CA . HIS A 1 201 ? 13.008 13.109 -7.109 1 96.75 201 HIS A CA 1
ATOM 1564 C C . HIS A 1 201 ? 12.68 11.719 -7.637 1 96.75 201 HIS A C 1
ATOM 1566 O O . HIS A 1 201 ? 11.547 11.469 -8.062 1 96.75 201 HIS A O 1
ATOM 1572 N N . LYS A 1 202 ? 13.648 10.758 -7.559 1 96.56 202 LYS A N 1
ATOM 1573 C CA . LYS A 1 202 ? 13.438 9.383 -8.008 1 96.56 202 LYS A CA 1
ATOM 1574 C C . LYS A 1 202 ? 12.984 8.492 -6.852 1 96.56 202 LYS A C 1
ATOM 1576 O O . LYS A 1 202 ? 12.719 7.305 -7.043 1 96.56 202 LYS A O 1
ATOM 1581 N N . GLY A 1 203 ? 12.906 9.062 -5.652 1 98 203 GLY A N 1
ATOM 1582 C CA . GLY A 1 203 ? 12.477 8.305 -4.492 1 98 203 GLY A CA 1
ATOM 1583 C C . GLY A 1 203 ? 13.617 7.617 -3.77 1 98 203 GLY A C 1
ATOM 1584 O O . GLY A 1 203 ? 13.391 6.738 -2.932 1 98 203 GLY A O 1
ATOM 1585 N N . GLU A 1 204 ? 14.859 7.949 -4.129 1 98.31 204 GLU A N 1
ATOM 1586 C CA . GLU A 1 204 ? 16.016 7.371 -3.461 1 98.31 204 GLU A CA 1
ATOM 1587 C C . GLU A 1 204 ? 16.359 8.125 -2.178 1 98.31 204 GLU A C 1
ATOM 1589 O O . GLU A 1 204 ? 16.359 9.359 -2.16 1 98.31 204 GLU A O 1
ATOM 1594 N N . PHE A 1 205 ? 16.75 7.363 -1.12 1 98.69 205 PHE A N 1
ATOM 1595 C CA . PHE A 1 205 ? 17.016 7.957 0.184 1 98.69 205 PHE A CA 1
ATOM 1596 C C . PHE A 1 205 ? 18.312 8.758 0.162 1 98.69 205 PHE A C 1
ATOM 1598 O O . PHE A 1 205 ? 19.312 8.305 -0.39 1 98.69 205 PHE A O 1
ATOM 1605 N N . ILE A 1 206 ? 18.266 9.938 0.773 1 98.75 206 ILE A N 1
ATOM 1606 C CA . ILE A 1 206 ? 19.438 10.789 0.859 1 98.75 206 ILE A CA 1
ATOM 1607 C C . ILE A 1 206 ? 19.922 10.859 2.305 1 98.75 206 ILE A C 1
ATOM 1609 O O . ILE A 1 206 ? 21.047 10.438 2.609 1 98.75 206 ILE A O 1
ATOM 1613 N N . ARG A 1 207 ? 19 11.359 3.232 1 98.75 207 ARG A N 1
ATOM 1614 C CA . ARG A 1 207 ? 19.391 11.539 4.629 1 98.75 207 ARG A CA 1
ATOM 1615 C C . ARG A 1 207 ? 18.156 11.703 5.52 1 98.75 207 ARG A C 1
ATOM 1617 O O . ARG A 1 207 ? 17.031 11.742 5.023 1 98.75 207 ARG A O 1
ATOM 1624 N N . ARG A 1 208 ? 18.406 11.703 6.812 1 98.69 208 ARG A N 1
ATOM 1625 C CA . ARG A 1 208 ? 17.375 12.055 7.793 1 98.69 208 ARG A CA 1
ATOM 1626 C C . ARG A 1 208 ? 17.969 12.891 8.922 1 98.69 208 ARG A C 1
ATOM 1628 O O . ARG A 1 208 ? 19.172 12.836 9.18 1 98.69 208 ARG A O 1
ATOM 1635 N N . TRP A 1 209 ? 17.203 13.711 9.531 1 98.81 209 TRP A N 1
ATOM 1636 C CA . TRP A 1 209 ? 17.562 14.445 10.742 1 98.81 209 TRP A CA 1
ATOM 1637 C C . TRP A 1 209 ? 16.359 14.578 11.672 1 98.81 209 TRP A C 1
ATOM 1639 O O . TRP A 1 209 ? 15.266 14.125 11.352 1 98.81 209 TRP A O 1
ATOM 1649 N N . GLY A 1 210 ? 16.531 15.25 12.781 1 98.75 210 GLY A N 1
ATOM 1650 C CA . GLY A 1 210 ? 15.484 15.328 13.789 1 98.75 210 GLY A CA 1
ATOM 1651 C C . GLY A 1 210 ? 15.523 14.18 14.781 1 98.75 210 GLY A C 1
ATOM 1652 O O . GLY A 1 210 ? 16.594 13.773 15.227 1 98.75 210 GLY A O 1
ATOM 1653 N N . GLY A 1 211 ? 14.367 13.656 15.078 1 98.31 211 GLY A N 1
ATOM 1654 C CA . GLY A 1 211 ? 14.281 12.641 16.109 1 98.31 211 GLY A CA 1
ATOM 1655 C C . GLY A 1 211 ? 14.141 13.219 17.5 1 98.31 211 GLY A C 1
ATOM 1656 O O . GLY A 1 211 ? 13.734 14.375 17.672 1 98.31 211 GLY A O 1
ATOM 1657 N N . LYS A 1 212 ? 14.516 12.328 18.453 1 97.44 212 LYS A N 1
ATOM 1658 C CA . LYS A 1 212 ? 14.141 12.695 19.812 1 97.44 212 LYS A CA 1
ATOM 1659 C C . LYS A 1 212 ? 15.375 12.844 20.703 1 97.44 212 LYS A C 1
ATOM 1661 O O . LYS A 1 212 ? 15.297 13.406 21.797 1 97.44 212 LYS A O 1
ATOM 1666 N N . ASN A 1 213 ? 16.562 12.414 20.25 1 96.5 213 ASN A N 1
ATOM 1667 C CA . ASN A 1 213 ? 17.703 12.289 21.141 1 96.5 213 ASN A CA 1
ATOM 1668 C C . ASN A 1 213 ? 18.984 12.844 20.516 1 96.5 213 ASN A C 1
ATOM 1670 O O . ASN A 1 213 ? 20 12.172 20.469 1 96.5 213 ASN A O 1
ATOM 1674 N N . ASN A 1 214 ? 18.875 14.086 20.188 1 98.06 214 ASN A N 1
ATOM 1675 C CA . ASN A 1 214 ? 20.047 14.734 19.609 1 98.06 214 ASN A CA 1
ATOM 1676 C C . ASN A 1 214 ? 20.891 15.438 20.672 1 98.06 214 ASN A C 1
ATOM 1678 O O . ASN A 1 214 ? 20.344 15.906 21.672 1 98.06 214 ASN A O 1
ATOM 1682 N N . THR A 1 215 ? 22.219 15.516 20.438 1 98.06 215 THR A N 1
ATOM 1683 C CA . THR A 1 215 ? 23.094 16.297 21.297 1 98.06 215 THR A CA 1
ATOM 1684 C C . THR A 1 215 ? 22.672 17.766 21.297 1 98.06 215 THR A C 1
ATOM 1686 O O . THR A 1 215 ? 22.562 18.391 22.344 1 98.06 215 THR A O 1
ATOM 1689 N N . ASP A 1 216 ? 22.562 18.297 20.141 1 98.5 216 ASP A N 1
ATOM 1690 C CA . ASP A 1 216 ? 21.938 19.609 20.016 1 98.5 216 ASP A CA 1
ATOM 1691 C C . ASP A 1 216 ? 20.406 19.5 20.078 1 98.5 216 ASP A C 1
ATOM 1693 O O . ASP A 1 216 ? 19.766 19.094 19.109 1 98.5 216 ASP A O 1
ATOM 1697 N N . GLU A 1 217 ? 19.766 19.906 21.094 1 98.12 217 GLU A N 1
ATOM 1698 C CA . GLU A 1 217 ? 18.344 19.703 21.391 1 98.12 217 GLU A CA 1
ATOM 1699 C C . GLU A 1 217 ? 17.469 20.469 20.406 1 98.12 217 GLU A C 1
ATOM 1701 O O . GLU A 1 217 ? 16.266 20.203 20.297 1 98.12 217 GLU A O 1
ATOM 1706 N N . ASN A 1 218 ? 18.016 21.438 19.734 1 98.5 218 ASN A N 1
ATOM 1707 C CA . ASN A 1 218 ? 17.25 22.188 18.75 1 98.5 218 ASN A CA 1
ATOM 1708 C C . ASN A 1 218 ? 16.766 21.297 17.609 1 98.5 218 ASN A C 1
ATOM 1710 O O . ASN A 1 218 ? 15.812 21.625 16.922 1 98.5 218 ASN A O 1
ATOM 1714 N N . TYR A 1 219 ? 17.359 20.156 17.469 1 98.75 219 TYR A N 1
ATOM 1715 C CA . TYR A 1 219 ? 17 19.219 16.406 1 98.75 219 TYR A CA 1
ATOM 1716 C C . TYR A 1 219 ? 15.883 18.297 16.844 1 98.75 219 TYR A C 1
ATOM 1718 O O . TYR A 1 219 ? 15.273 17.609 16.016 1 98.75 219 TYR A O 1
ATOM 1726 N N . ASN A 1 220 ? 15.695 18.219 18.156 1 98.81 220 ASN A N 1
ATOM 1727 C CA . ASN A 1 220 ? 14.656 17.312 18.641 1 98.81 220 ASN A CA 1
ATOM 1728 C C . ASN A 1 220 ? 13.266 17.781 18.203 1 98.81 220 ASN A C 1
ATOM 1730 O O . ASN A 1 220 ? 12.977 18.984 18.234 1 98.81 220 ASN A O 1
ATOM 1734 N N . LEU A 1 221 ? 12.523 16.891 17.797 1 98.94 221 LEU A N 1
ATOM 1735 C CA . LEU A 1 221 ? 11.141 17.125 17.406 1 98.94 221 LEU A CA 1
ATOM 1736 C C . LEU A 1 221 ? 10.18 16.281 18.219 1 98.94 221 LEU A C 1
ATOM 1738 O O . LEU A 1 221 ? 10.477 15.133 18.547 1 98.94 221 LEU A O 1
ATOM 1742 N N . GLN A 1 222 ? 9.094 16.859 18.578 1 98.75 222 GLN A N 1
ATOM 1743 C CA . GLN A 1 222 ? 8.031 16.156 19.281 1 98.75 222 GLN A CA 1
ATOM 1744 C C . GLN A 1 222 ? 6.723 16.219 18.5 1 98.75 222 GLN A C 1
ATOM 1746 O O . GLN A 1 222 ? 6.023 17.234 18.516 1 98.75 222 GLN A O 1
ATOM 1751 N N . ASN A 1 223 ? 6.379 15.07 17.844 1 98.75 223 ASN A N 1
ATOM 1752 C CA . ASN A 1 223 ? 5.215 14.977 16.969 1 98.75 223 ASN A CA 1
ATOM 1753 C C . ASN A 1 223 ? 5.387 15.836 15.719 1 98.75 223 ASN A C 1
ATOM 1755 O O . ASN A 1 223 ? 4.586 16.734 15.461 1 98.75 223 ASN A O 1
ATOM 1759 N N . ALA A 1 224 ? 6.426 15.484 14.938 1 98.88 224 ALA A N 1
ATOM 1760 C CA . ALA A 1 224 ? 6.699 16.156 13.664 1 98.88 224 ALA A CA 1
ATOM 1761 C C . ALA A 1 224 ? 5.562 15.922 12.672 1 98.88 224 ALA A C 1
ATOM 1763 O O . ALA A 1 224 ? 5.75 15.258 11.648 1 98.88 224 ALA A O 1
ATOM 1764 N N . HIS A 1 225 ? 4.5 16.609 12.914 1 98.75 225 HIS A N 1
ATOM 1765 C CA . HIS A 1 225 ? 3.238 16.344 12.234 1 98.75 225 HIS A CA 1
ATOM 1766 C C . HIS A 1 225 ? 3.262 16.875 10.805 1 98.75 225 HIS A C 1
ATOM 1768 O O . HIS A 1 225 ? 2.6 16.328 9.922 1 98.75 225 HIS A O 1
ATOM 1774 N N . GLY A 1 226 ? 4.043 17.953 10.594 1 98.88 226 GLY A N 1
ATOM 1775 C CA . GLY A 1 226 ? 4.035 18.562 9.273 1 98.88 226 GLY A CA 1
ATOM 1776 C C . GLY A 1 226 ? 5.414 18.984 8.805 1 98.88 226 GLY A C 1
ATOM 1777 O O . GLY A 1 226 ? 6.32 19.172 9.617 1 98.88 226 GLY A O 1
ATOM 1778 N N . VAL A 1 227 ? 5.586 19.109 7.523 1 98.94 227 VAL A N 1
ATOM 1779 C CA . VAL A 1 227 ? 6.746 19.688 6.848 1 98.94 227 VAL A CA 1
ATOM 1780 C C . VAL A 1 227 ? 6.297 20.453 5.605 1 98.94 227 VAL A C 1
ATOM 1782 O O . VAL A 1 227 ? 5.379 20.031 4.902 1 98.94 227 VAL A O 1
ATOM 1785 N N . ALA A 1 228 ? 6.887 21.594 5.406 1 98.88 228 ALA A N 1
ATOM 1786 C CA . ALA A 1 228 ? 6.598 22.453 4.258 1 98.88 228 ALA A CA 1
ATOM 1787 C C . ALA A 1 228 ? 7.852 23.188 3.791 1 98.88 228 ALA A C 1
ATOM 1789 O O . ALA A 1 228 ? 8.773 23.406 4.578 1 98.88 228 ALA A O 1
ATOM 1790 N N . VAL A 1 229 ? 7.863 23.547 2.57 1 98.69 229 VAL A N 1
ATOM 1791 C CA . VAL A 1 229 ? 8.945 24.391 2.061 1 98.69 229 VAL A CA 1
ATOM 1792 C C . VAL A 1 229 ? 8.516 25.859 2.076 1 98.69 229 VAL A C 1
ATOM 1794 O O . VAL A 1 229 ? 7.434 26.188 1.589 1 98.69 229 VAL A O 1
ATOM 1797 N N . ASP A 1 230 ? 9.305 26.609 2.633 1 98.62 230 ASP A N 1
ATOM 1798 C CA . ASP A 1 230 ? 9.102 28.062 2.701 1 98.62 230 ASP A CA 1
ATOM 1799 C C . ASP A 1 230 ? 9.852 28.766 1.582 1 98.62 230 ASP A C 1
ATOM 1801 O O . ASP A 1 230 ? 11.078 28.906 1.631 1 98.62 230 ASP A O 1
ATOM 1805 N N . TYR A 1 231 ? 9.117 29.281 0.646 1 97.25 231 TYR A N 1
ATOM 1806 C CA . TYR A 1 231 ? 9.703 29.953 -0.504 1 97.25 231 TYR A CA 1
ATOM 1807 C C . TYR A 1 231 ? 9.555 31.469 -0.377 1 97.25 231 TYR A C 1
ATOM 1809 O O . TYR A 1 231 ? 9.766 32.188 -1.346 1 97.25 231 TYR A O 1
ATOM 1817 N N . ARG A 1 232 ? 9.18 31.969 0.754 1 97.12 232 ARG A N 1
ATOM 1818 C CA . ARG A 1 232 ? 8.961 33.406 0.906 1 97.12 232 ARG A CA 1
ATOM 1819 C C . ARG A 1 232 ? 10.234 34.188 0.613 1 97.12 232 ARG A C 1
ATOM 1821 O O . ARG A 1 232 ? 10.18 35.281 0.046 1 97.12 232 ARG A O 1
ATOM 1828 N N . ASP A 1 233 ? 11.406 33.625 1.043 1 96.31 233 ASP A N 1
ATOM 1829 C CA . ASP A 1 233 ? 12.688 34.062 0.479 1 96.31 233 ASP A CA 1
ATOM 1830 C C . ASP A 1 233 ? 13.109 33.125 -0.669 1 96.31 233 ASP A C 1
ATOM 1832 O O . ASP A 1 233 ? 13.703 32.094 -0.442 1 96.31 233 ASP A O 1
ATOM 1836 N N . SER A 1 234 ? 12.883 33.5 -1.856 1 93.81 234 SER A N 1
ATOM 1837 C CA . SER A 1 234 ? 13.055 32.656 -3.033 1 93.81 234 SER A CA 1
ATOM 1838 C C . SER A 1 234 ? 14.516 32.25 -3.221 1 93.81 234 SER A C 1
ATOM 1840 O O . SER A 1 234 ? 14.812 31.234 -3.83 1 93.81 234 SER A O 1
ATOM 1842 N N . ASN A 1 235 ? 15.398 33.094 -2.729 1 96.12 235 ASN A N 1
ATOM 1843 C CA . ASN A 1 235 ? 16.828 32.812 -2.893 1 96.12 235 ASN A CA 1
ATOM 1844 C C . ASN A 1 235 ? 17.328 31.828 -1.844 1 96.12 235 ASN A C 1
ATOM 1846 O O . ASN A 1 235 ? 18.391 31.219 -2.018 1 96.12 235 ASN A O 1
ATOM 1850 N N . ASN A 1 236 ? 16.562 31.766 -0.822 1 96.94 236 ASN A N 1
ATOM 1851 C CA . ASN A 1 236 ? 16.984 30.891 0.272 1 96.94 236 ASN A CA 1
ATOM 1852 C C . ASN A 1 236 ? 15.805 30.109 0.854 1 96.94 236 ASN A C 1
ATOM 1854 O O . ASN A 1 236 ? 15.445 30.297 2.02 1 96.94 236 ASN A O 1
ATOM 1858 N N . PRO A 1 237 ? 15.281 29.156 0.049 1 98.31 237 PRO A N 1
ATOM 1859 C CA . PRO A 1 237 ? 14.195 28.359 0.602 1 98.31 237 PRO A CA 1
ATOM 1860 C C . PRO A 1 237 ? 14.625 27.531 1.811 1 98.31 237 PRO A C 1
ATOM 1862 O O . PRO A 1 237 ? 15.758 27.031 1.856 1 98.31 237 PRO A O 1
ATOM 1865 N N . VAL A 1 238 ? 13.742 27.422 2.758 1 98.75 238 VAL A N 1
ATOM 1866 C CA . VAL A 1 238 ? 14 26.641 3.957 1 98.75 238 VAL A CA 1
ATOM 1867 C C . VAL A 1 238 ? 12.82 25.719 4.242 1 98.75 238 VAL A C 1
ATOM 1869 O O . VAL A 1 238 ? 11.797 25.781 3.561 1 98.75 238 VAL A O 1
ATOM 1872 N N . LEU A 1 239 ? 13 24.812 5.203 1 98.94 239 LEU A N 1
ATOM 1873 C CA . LEU A 1 239 ? 11.914 23.938 5.637 1 98.94 239 LEU A CA 1
ATOM 1874 C C . LEU A 1 239 ? 11.281 24.453 6.926 1 98.94 239 LEU A C 1
ATOM 1876 O O . LEU A 1 239 ? 11.984 24.922 7.824 1 98.94 239 LEU A O 1
ATOM 1880 N N . ILE A 1 240 ? 9.977 24.422 6.965 1 98.94 240 ILE A N 1
ATOM 1881 C CA . ILE A 1 240 ? 9.242 24.578 8.219 1 98.94 240 ILE A CA 1
ATOM 1882 C C . ILE A 1 240 ? 8.727 23.234 8.695 1 98.94 240 ILE A C 1
ATOM 1884 O O . ILE A 1 240 ? 7.941 22.578 8.008 1 98.94 240 ILE A O 1
ATOM 1888 N N . VAL A 1 241 ? 9.195 22.812 9.859 1 98.94 241 VAL A N 1
ATOM 1889 C CA . VAL A 1 241 ? 8.805 21.531 10.438 1 98.94 241 VAL A CA 1
ATOM 1890 C C . VAL A 1 241 ? 7.984 21.766 11.711 1 98.94 241 VAL A C 1
ATOM 1892 O O . VAL A 1 241 ? 8.383 22.562 12.57 1 98.94 241 VAL A O 1
ATOM 1895 N N . THR A 1 242 ? 6.883 21.078 11.789 1 98.88 242 THR A N 1
ATOM 1896 C CA . THR A 1 242 ? 6.047 21.172 12.977 1 98.88 242 THR A CA 1
ATOM 1897 C C . THR A 1 242 ? 6.629 20.344 14.117 1 98.88 242 THR A C 1
ATOM 1899 O O . THR A 1 242 ? 6.98 19.172 13.922 1 98.88 242 THR A O 1
ATOM 1902 N N . SER A 1 243 ? 6.824 20.906 15.219 1 98.88 243 SER A N 1
ATOM 1903 C CA . SER A 1 243 ? 6.965 20.203 16.484 1 98.88 243 SER A CA 1
ATOM 1904 C C . SER A 1 243 ? 5.75 20.438 17.375 1 98.88 243 SER A C 1
ATOM 1906 O O . SER A 1 243 ? 5.789 21.266 18.297 1 98.88 243 SER A O 1
ATOM 1908 N N . ARG A 1 244 ? 4.754 19.656 17.156 1 98.81 244 ARG A N 1
ATOM 1909 C CA . ARG A 1 244 ? 3.391 19.969 17.578 1 98.81 244 ARG A CA 1
ATOM 1910 C C . ARG A 1 244 ? 3.291 20 19.094 1 98.81 244 ARG A C 1
ATOM 1912 O O . ARG A 1 244 ? 2.703 20.938 19.656 1 98.81 244 ARG A O 1
ATOM 1919 N N . THR A 1 245 ? 3.857 19.016 19.766 1 98.38 245 THR A N 1
ATOM 1920 C CA . THR A 1 245 ? 3.76 18.922 21.219 1 98.38 245 THR A CA 1
ATOM 1921 C C . THR A 1 245 ? 4.492 20.094 21.891 1 98.38 245 THR A C 1
ATOM 1923 O O . THR A 1 245 ? 4.148 20.484 23 1 98.38 245 THR A O 1
ATOM 1926 N N . GLU A 1 246 ? 5.469 20.688 21.156 1 98.31 246 GLU A N 1
ATOM 1927 C CA . GLU A 1 246 ? 6.188 21.844 21.656 1 98.31 246 GLU A CA 1
ATOM 1928 C C . GLU A 1 246 ? 5.457 23.141 21.312 1 98.31 246 GLU A C 1
ATOM 1930 O O . GLU A 1 246 ? 5.906 24.234 21.672 1 98.31 246 GLU A O 1
ATOM 1935 N N . ASN A 1 247 ? 4.336 23.062 20.625 1 98.75 247 ASN A N 1
ATOM 1936 C CA . ASN A 1 247 ? 3.623 24.234 20.141 1 98.75 247 ASN A CA 1
ATOM 1937 C C . ASN A 1 247 ? 4.547 25.156 19.359 1 98.75 247 ASN A C 1
ATOM 1939 O O . ASN A 1 247 ? 4.633 26.344 19.656 1 98.75 247 ASN A O 1
ATOM 1943 N N . ALA A 1 248 ? 5.133 24.516 18.266 1 98.88 248 ALA A N 1
ATOM 1944 C CA . ALA A 1 248 ? 6.148 25.328 17.594 1 98.88 248 ALA A CA 1
ATOM 1945 C C . ALA A 1 248 ? 6.359 24.859 16.156 1 98.88 248 ALA A C 1
ATOM 1947 O O . ALA A 1 248 ? 6.059 23.703 15.828 1 98.88 248 ALA A O 1
ATOM 1948 N N . PHE A 1 249 ? 6.832 25.766 15.367 1 98.94 249 PHE A N 1
ATOM 1949 C CA . PHE A 1 249 ? 7.484 25.469 14.094 1 98.94 249 PHE A CA 1
ATOM 1950 C C . PHE A 1 249 ? 9 25.594 14.227 1 98.94 249 PHE A C 1
ATOM 1952 O O . PHE A 1 249 ? 9.508 26.531 14.828 1 98.94 249 PHE A O 1
ATOM 1959 N N . LYS A 1 250 ? 9.68 24.672 13.695 1 98.94 250 LYS A N 1
ATOM 1960 C CA . LYS A 1 250 ? 11.141 24.75 13.602 1 98.94 250 LYS A CA 1
ATOM 1961 C C . LYS A 1 250 ? 11.594 24.844 12.141 1 98.94 250 LYS A C 1
ATOM 1963 O O . LYS A 1 250 ? 11.055 24.156 11.273 1 98.94 250 LYS A O 1
ATOM 1968 N N . PHE A 1 251 ? 12.523 25.719 11.945 1 98.94 251 PHE A N 1
ATOM 1969 C CA . PHE A 1 251 ? 13.023 25.984 10.609 1 98.94 251 PHE A CA 1
ATOM 1970 C C . PHE A 1 251 ? 14.367 25.297 10.391 1 98.94 251 PHE A C 1
ATOM 1972 O O . PHE A 1 251 ? 15.227 25.297 11.273 1 98.94 251 PHE A O 1
ATOM 1979 N N . PHE A 1 252 ? 14.516 24.672 9.25 1 98.94 252 PHE A N 1
ATOM 1980 C CA . PHE A 1 252 ? 15.742 23.984 8.844 1 98.94 252 PHE A CA 1
ATOM 1981 C C . PHE A 1 252 ? 16.141 24.375 7.422 1 98.94 252 PHE A C 1
ATOM 1983 O O . PHE A 1 252 ? 15.273 24.703 6.605 1 98.94 252 PHE A O 1
ATOM 1990 N N . THR A 1 253 ? 17.438 24.344 7.129 1 98.88 253 THR A N 1
ATOM 1991 C CA . THR A 1 253 ? 17.859 24.391 5.73 1 98.88 253 THR A CA 1
ATOM 1992 C C . THR A 1 253 ? 17.359 23.156 4.98 1 98.88 253 THR A C 1
ATOM 1994 O O . THR A 1 253 ? 16.922 22.188 5.594 1 98.88 253 THR A O 1
ATOM 1997 N N . LEU A 1 254 ? 17.453 23.25 3.686 1 98.81 254 LEU A N 1
ATOM 1998 C CA . LEU A 1 254 ? 16.969 22.141 2.871 1 98.81 254 LEU A CA 1
ATOM 1999 C C . LEU A 1 254 ? 17.781 20.875 3.121 1 98.81 254 LEU A C 1
ATOM 2001 O O . LEU A 1 254 ? 17.312 19.766 2.84 1 98.81 254 LEU A O 1
ATOM 2005 N N . ASP A 1 255 ? 18.953 21.047 3.637 1 98.56 255 ASP A N 1
ATOM 2006 C CA . ASP A 1 255 ? 19.781 19.891 3.926 1 98.56 255 ASP A CA 1
ATOM 2007 C C . ASP A 1 255 ? 19.75 19.547 5.41 1 98.56 255 ASP A C 1
ATOM 2009 O O . ASP A 1 255 ? 20.547 18.734 5.887 1 98.56 255 ASP A O 1
ATOM 2013 N N . GLY A 1 256 ? 18.906 20.188 6.23 1 98.75 256 GLY A N 1
ATOM 2014 C CA . GLY A 1 256 ? 18.562 19.672 7.547 1 98.75 256 GLY A CA 1
ATOM 2015 C C . GLY A 1 256 ? 19.297 20.375 8.672 1 98.75 256 GLY A C 1
ATOM 2016 O O . GLY A 1 256 ? 19.359 19.875 9.797 1 98.75 256 GLY A O 1
ATOM 2017 N N . LYS A 1 257 ? 19.859 21.547 8.414 1 98.81 257 LYS A N 1
ATOM 2018 C CA . LYS A 1 257 ? 20.516 22.312 9.477 1 98.81 257 LYS A CA 1
ATOM 2019 C C . LYS A 1 257 ? 19.5 23.203 10.188 1 98.81 257 LYS A C 1
ATOM 2021 O O . LYS A 1 257 ? 18.734 23.922 9.539 1 98.81 257 LYS A O 1
ATOM 2026 N N . TYR A 1 258 ? 19.609 23.219 11.461 1 98.81 258 TYR A N 1
ATOM 2027 C CA . TYR A 1 258 ? 18.672 24 12.266 1 98.81 258 TYR A CA 1
ATOM 2028 C C . TYR A 1 258 ? 18.922 25.5 12.07 1 98.81 258 TYR A C 1
ATOM 2030 O O . TYR A 1 258 ? 20.062 25.953 12.023 1 98.81 258 TYR A O 1
ATOM 2038 N N . ILE A 1 259 ? 17.812 26.266 12.016 1 98.81 259 ILE A N 1
ATOM 2039 C CA . ILE A 1 259 ? 17.891 27.719 11.844 1 98.81 259 ILE A CA 1
ATOM 2040 C C . ILE A 1 259 ? 17.297 28.422 13.055 1 98.81 259 ILE A C 1
ATOM 2042 O O . ILE A 1 259 ? 17.984 29.188 13.734 1 98.81 259 ILE A O 1
ATOM 2046 N N . LYS A 1 260 ? 16 28.156 13.352 1 98.69 260 LYS A N 1
ATOM 2047 C CA . LYS A 1 260 ? 15.312 28.812 14.453 1 98.69 260 LYS A CA 1
ATOM 2048 C C . LYS A 1 260 ? 14.039 28.062 14.844 1 98.69 260 LYS A C 1
ATOM 2050 O O . LYS A 1 260 ? 13.602 27.156 14.117 1 98.69 260 LYS A O 1
ATOM 2055 N N . THR A 1 261 ? 13.477 28.422 15.984 1 98.81 261 THR A N 1
ATOM 2056 C CA . THR A 1 261 ? 12.18 27.938 16.453 1 98.81 261 THR A CA 1
ATOM 2057 C C . THR A 1 261 ? 11.195 29.094 16.609 1 98.81 261 THR A C 1
ATOM 2059 O O . THR A 1 261 ? 11.539 30.141 17.172 1 98.81 261 THR A O 1
ATOM 2062 N N . LEU A 1 262 ? 10.086 28.969 16.031 1 98.75 262 LEU A N 1
ATOM 2063 C CA . LEU A 1 262 ? 8.969 29.875 16.234 1 98.75 262 LEU A CA 1
ATOM 2064 C C . LEU A 1 262 ? 7.957 29.297 17.219 1 98.75 262 LEU A C 1
ATOM 2066 O O . LEU A 1 262 ? 7.266 28.328 16.891 1 98.75 262 LEU A O 1
ATOM 2070 N N . ASN A 1 263 ? 7.844 29.891 18.359 1 98.69 263 ASN A N 1
ATOM 2071 C CA . ASN A 1 263 ? 6.93 29.406 19.391 1 98.69 263 ASN A CA 1
ATOM 2072 C C . ASN A 1 263 ? 5.512 29.938 19.156 1 98.69 263 ASN A C 1
ATOM 2074 O O . ASN A 1 263 ? 5.316 31.109 18.891 1 98.69 263 ASN A O 1
ATOM 2078 N N . LEU A 1 264 ? 4.582 29.078 19.234 1 98.88 264 LEU A N 1
ATOM 2079 C CA . LEU A 1 264 ? 3.154 29.359 19.141 1 98.88 264 LEU A CA 1
ATOM 2080 C C . LEU A 1 264 ? 2.418 28.828 20.359 1 98.88 264 LEU A C 1
ATOM 2082 O O . LEU A 1 264 ? 1.612 27.891 20.25 1 98.88 264 LEU A O 1
ATOM 2086 N N . PRO A 1 265 ? 2.641 29.469 21.516 1 98.75 265 PRO A N 1
ATOM 2087 C CA . PRO A 1 265 ? 2.191 28.906 22.781 1 98.75 265 PRO A CA 1
ATOM 2088 C C . PRO A 1 265 ? 0.687 28.641 22.812 1 98.75 265 PRO A C 1
ATOM 2090 O O . PRO A 1 265 ? -0.102 29.5 22.406 1 98.75 265 PRO A O 1
ATOM 2093 N N . GLY A 1 266 ? 0.356 27.422 23.266 1 98.69 266 GLY A N 1
ATOM 2094 C CA . GLY A 1 266 ? -1.03 27.016 23.438 1 98.69 266 GLY A CA 1
ATOM 2095 C C . GLY A 1 266 ? -1.604 26.328 22.203 1 98.69 266 GLY A C 1
ATOM 2096 O O . GLY A 1 266 ? -2.652 25.688 22.281 1 98.69 266 GLY A O 1
ATOM 2097 N N . ALA A 1 267 ? -0.956 26.516 21.047 1 98.81 267 ALA A N 1
ATOM 2098 C CA . ALA A 1 267 ? -1.493 25.984 19.797 1 98.81 267 ALA A CA 1
ATOM 2099 C C . ALA A 1 267 ? -0.767 24.703 19.375 1 98.81 267 ALA A C 1
ATOM 2101 O O . ALA A 1 267 ? 0.445 24.719 19.141 1 98.81 267 ALA A O 1
ATOM 2102 N N . PHE A 1 268 ? -1.474 23.609 19.281 1 98.81 268 PHE A N 1
ATOM 2103 C CA . PHE A 1 268 ? -0.954 22.375 18.719 1 98.81 268 PHE A CA 1
ATOM 2104 C C . PHE A 1 268 ? -1.099 22.375 17.188 1 98.81 268 PHE A C 1
ATOM 2106 O O . PHE A 1 268 ? -1.976 21.703 16.656 1 98.81 268 PHE A O 1
ATOM 2113 N N . VAL A 1 269 ? -0.157 23.047 16.578 1 98.81 269 VAL A N 1
ATOM 2114 C CA . VAL A 1 269 ? -0.233 23.359 15.156 1 98.81 269 VAL A CA 1
ATOM 2115 C C . VAL A 1 269 ? 0.032 22.109 14.328 1 98.81 269 VAL A C 1
ATOM 2117 O O . VAL A 1 269 ? 0.744 21.203 14.773 1 98.81 269 VAL A O 1
ATOM 2120 N N . CYS A 1 270 ? -0.572 22.062 13.195 1 98.62 270 CYS A N 1
ATOM 2121 C CA . CYS A 1 270 ? -0.333 21.031 12.195 1 98.62 270 CYS A CA 1
ATOM 2122 C C . CYS A 1 270 ? 0.651 21.516 11.133 1 98.62 270 CYS A C 1
ATOM 2124 O O . CYS A 1 270 ? 1.621 22.203 11.453 1 98.62 270 CYS A O 1
ATOM 2126 N N . ARG A 1 271 ? 0.5 21.203 9.922 1 98.69 271 ARG A N 1
ATOM 2127 C CA . ARG A 1 271 ? 1.464 21.609 8.898 1 98.69 271 ARG A CA 1
ATOM 2128 C C . ARG A 1 271 ? 1.364 23.094 8.609 1 98.69 271 ARG A C 1
ATOM 2130 O O . ARG A 1 271 ? 0.269 23.672 8.602 1 98.69 271 ARG A O 1
ATOM 2137 N N . ALA A 1 272 ? 2.521 23.75 8.328 1 98.88 272 ALA A N 1
ATOM 2138 C CA . ALA A 1 272 ? 2.523 25.109 7.793 1 98.88 272 ALA A CA 1
ATOM 2139 C C . ALA A 1 272 ? 2.053 25.125 6.344 1 98.88 272 ALA A C 1
ATOM 2141 O O . ALA A 1 272 ? 2.5 24.312 5.527 1 98.88 272 ALA A O 1
ATOM 2142 N N . VAL A 1 273 ? 1.129 25.984 6.086 1 98.81 273 VAL A N 1
ATOM 2143 C CA . VAL A 1 273 ? 0.646 26.219 4.727 1 98.81 273 VAL A CA 1
ATOM 2144 C C . VAL A 1 273 ? 1.017 27.625 4.281 1 98.81 273 VAL A C 1
ATOM 2146 O O . VAL A 1 273 ? 0.559 28.609 4.871 1 98.81 273 VAL A O 1
ATOM 2149 N N . LEU A 1 274 ? 1.836 27.672 3.266 1 98.31 274 LEU A N 1
ATOM 2150 C CA . LEU A 1 274 ? 2.326 28.969 2.805 1 98.31 274 LEU A CA 1
ATOM 2151 C C . LEU A 1 274 ? 1.431 29.531 1.704 1 98.31 274 LEU A C 1
ATOM 2153 O O . LEU A 1 274 ? 1.028 28.797 0.794 1 98.31 274 LEU A O 1
ATOM 2157 N N . ASP A 1 275 ? 1.088 30.734 1.767 1 97.94 275 ASP A N 1
ATOM 2158 C CA . ASP A 1 275 ? 0.397 31.5 0.733 1 97.94 275 ASP A CA 1
ATOM 2159 C C . ASP A 1 275 ? 0.882 32.938 0.706 1 97.94 275 ASP A C 1
ATOM 2161 O O . ASP A 1 275 ? 0.643 33.719 1.649 1 97.94 275 ASP A O 1
ATOM 2165 N N . ASP A 1 276 ? 1.626 33.312 -0.372 1 96.75 276 ASP A N 1
ATOM 2166 C CA . ASP A 1 276 ? 2.311 34.625 -0.434 1 96.75 276 ASP A CA 1
ATOM 2167 C C . ASP A 1 276 ? 3.223 34.812 0.773 1 96.75 276 ASP A C 1
ATOM 2169 O O . ASP A 1 276 ? 4.09 33.969 1.046 1 96.75 276 ASP A O 1
ATOM 2173 N N . GLU A 1 277 ? 2.957 35.875 1.574 1 97.44 277 GLU A N 1
ATOM 2174 C CA . GLU A 1 277 ? 3.855 36.156 2.691 1 97.44 277 GLU A CA 1
ATOM 2175 C C . GLU A 1 277 ? 3.34 35.531 3.98 1 97.44 277 GLU A C 1
ATOM 2177 O O . GLU A 1 277 ? 4.012 35.562 5.016 1 97.44 277 GLU A O 1
ATOM 2182 N N . ASN A 1 278 ? 2.168 34.875 3.922 1 98.69 278 ASN A N 1
ATOM 2183 C CA . ASN A 1 278 ? 1.52 34.406 5.137 1 98.69 278 ASN A CA 1
ATOM 2184 C C . ASN A 1 278 ? 1.756 32.906 5.352 1 98.69 278 ASN A C 1
ATOM 2186 O O . ASN A 1 278 ? 2 32.156 4.395 1 98.69 278 ASN A O 1
ATOM 2190 N N . ILE A 1 279 ? 1.729 32.531 6.602 1 98.88 279 ILE A N 1
ATOM 2191 C CA . ILE A 1 279 ? 1.671 31.125 7.012 1 98.88 279 ILE A CA 1
ATOM 2192 C C . ILE A 1 279 ? 0.32 30.828 7.66 1 98.88 279 ILE A C 1
ATOM 2194 O O . ILE A 1 279 ? -0.109 31.547 8.57 1 98.88 279 ILE A O 1
ATOM 2198 N N . TYR A 1 280 ? -0.369 29.859 7.141 1 98.88 280 TYR A N 1
ATOM 2199 C CA . TYR A 1 280 ? -1.59 29.328 7.738 1 98.88 280 TYR A CA 1
ATOM 2200 C C . TYR A 1 280 ? -1.336 27.969 8.383 1 98.88 280 TYR A C 1
ATOM 2202 O O . TYR A 1 280 ? -0.419 27.25 7.984 1 98.88 280 TYR A O 1
ATOM 2210 N N . SER A 1 281 ? -2.113 27.641 9.375 1 98.88 281 SER A N 1
ATOM 2211 C CA . SER A 1 281 ? -2.047 26.297 9.938 1 98.88 281 SER A CA 1
ATOM 2212 C C . SER A 1 281 ? -3.332 25.953 10.68 1 98.88 281 SER A C 1
ATOM 2214 O O . SER A 1 281 ? -3.926 26.797 11.344 1 98.88 281 SER A O 1
ATOM 2216 N N . GLY A 1 282 ? -3.768 24.719 10.461 1 98.81 282 GLY A N 1
ATOM 2217 C CA . GLY A 1 282 ? -4.75 24.188 11.391 1 98.81 282 GLY A CA 1
ATOM 2218 C C . GLY A 1 282 ? -4.18 23.938 12.773 1 98.81 282 GLY A C 1
ATOM 2219 O O . GLY A 1 282 ? -3.035 23.5 12.914 1 98.81 282 GLY A O 1
ATOM 2220 N N . VAL A 1 283 ? -4.934 24.266 13.789 1 98.81 283 VAL A N 1
ATOM 2221 C CA . VAL A 1 283 ? -4.633 23.922 15.172 1 98.81 283 VAL A CA 1
ATOM 2222 C C . VAL A 1 283 ? -5.566 22.812 15.648 1 98.81 283 VAL A C 1
ATOM 2224 O O . VAL A 1 283 ? -6.777 23.016 15.75 1 98.81 283 VAL A O 1
ATOM 2227 N N . CYS A 1 284 ? -4.988 21.719 15.93 1 98.5 284 CYS A N 1
ATOM 2228 C CA . CYS A 1 284 ? -5.793 20.531 16.219 1 98.5 284 CYS A CA 1
ATOM 2229 C C . CYS A 1 284 ? -6.316 20.578 17.656 1 98.5 284 CYS A C 1
ATOM 2231 O O . CYS A 1 284 ? -7.449 20.172 17.922 1 98.5 284 CYS A O 1
ATOM 2233 N N . TRP A 1 285 ? -5.488 21 18.562 1 98.44 285 TRP A N 1
ATOM 2234 C CA . TRP A 1 285 ? -5.809 21.25 19.969 1 98.44 285 TRP A CA 1
ATOM 2235 C C . TRP A 1 285 ? -5.246 22.594 20.422 1 98.44 285 TRP A C 1
ATOM 2237 O O . TRP A 1 285 ? -4.285 23.109 19.844 1 98.44 285 TRP A O 1
ATOM 2247 N N . SER A 1 286 ? -5.863 23.094 21.484 1 98.5 286 SER A N 1
ATOM 2248 C CA . SER A 1 286 ? -5.285 24.25 22.156 1 98.5 286 SER A CA 1
ATOM 2249 C C . SER A 1 286 ? -5.348 24.109 23.672 1 98.5 286 SER A C 1
ATOM 2251 O O . SER A 1 286 ? -6.184 23.375 24.188 1 98.5 286 SER A O 1
ATOM 2253 N N . GLU A 1 287 ? -4.395 24.719 24.281 1 97.94 287 GLU A N 1
ATOM 2254 C CA . GLU A 1 287 ? -4.406 24.75 25.734 1 97.94 287 GLU A CA 1
ATOM 2255 C C . GLU A 1 287 ? -5.613 25.531 26.266 1 97.94 287 GLU A C 1
ATOM 2257 O O . GLU A 1 287 ? -5.91 26.625 25.781 1 97.94 287 GLU A O 1
ATOM 2262 N N . THR A 1 288 ? -6.238 24.953 27.25 1 96.75 288 THR A N 1
ATOM 2263 C CA . THR A 1 288 ? -7.371 25.656 27.844 1 96.75 288 THR A CA 1
ATOM 2264 C C . THR A 1 288 ? -6.898 26.797 28.719 1 96.75 288 THR A C 1
ATOM 2266 O O . THR A 1 288 ? -5.715 26.875 29.062 1 96.75 288 THR A O 1
ATOM 2269 N N . ARG A 1 289 ? -7.809 27.641 29.062 1 95.69 289 ARG A N 1
ATOM 2270 C CA . ARG A 1 289 ? -7.484 28.828 29.859 1 95.69 289 ARG A CA 1
ATOM 2271 C C . ARG A 1 289 ? -6.988 28.422 31.234 1 95.69 289 ARG A C 1
ATOM 2273 O O . ARG A 1 289 ? -6.242 29.172 31.875 1 95.69 289 ARG A O 1
ATOM 2280 N N . ASP A 1 290 ? -7.355 27.234 31.641 1 95.88 290 ASP A N 1
ATOM 2281 C CA . ASP A 1 290 ? -6.918 26.75 32.938 1 95.88 290 ASP A CA 1
ATOM 2282 C C . ASP A 1 290 ? -5.688 25.859 32.812 1 95.88 290 ASP A C 1
ATOM 2284 O O . ASP A 1 290 ? -5.305 25.172 33.781 1 95.88 290 ASP A O 1
ATOM 2288 N N . GLY A 1 291 ? -5.133 25.719 31.609 1 96.12 291 GLY A N 1
ATOM 2289 C CA . GLY A 1 291 ? -3.814 25.125 31.438 1 96.12 291 GLY A CA 1
ATOM 2290 C C . GLY A 1 291 ? -3.859 23.672 31.016 1 96.12 291 GLY A C 1
ATOM 2291 O O . GLY A 1 291 ? -2.828 23 31 1 96.12 291 GLY A O 1
ATOM 2292 N N . LYS A 1 292 ? -5.047 23.203 30.656 1 97.25 292 LYS A N 1
ATOM 2293 C CA . LYS A 1 292 ? -5.152 21.812 30.234 1 97.25 292 LYS A CA 1
ATOM 2294 C C . LYS A 1 292 ? -4.812 21.641 28.75 1 97.25 292 LYS A C 1
ATOM 2296 O O . LYS A 1 292 ? -5.18 22.484 27.938 1 97.25 292 LYS A O 1
ATOM 2301 N N . LYS A 1 293 ? -4.098 20.578 28.469 1 96.75 293 LYS A N 1
ATOM 2302 C CA . LYS A 1 293 ? -3.676 20.281 27.094 1 96.75 293 LYS A CA 1
ATOM 2303 C C . LYS A 1 293 ? -4.449 19.094 26.531 1 96.75 293 LYS A C 1
ATOM 2305 O O . LYS A 1 293 ? -5.094 18.344 27.281 1 96.75 293 LYS A O 1
ATOM 2310 N N . TRP A 1 294 ? -4.516 19 25.234 1 96.06 294 TRP A N 1
ATOM 2311 C CA . TRP A 1 294 ? -5.078 17.859 24.516 1 96.06 294 TRP A CA 1
ATOM 2312 C C . TRP A 1 294 ? -6.559 17.688 24.844 1 96.06 294 TRP A C 1
ATOM 2314 O O . TRP A 1 294 ? -7.039 16.562 25.016 1 96.06 294 TRP A O 1
ATOM 2324 N N . VAL A 1 295 ? -7.176 18.828 25.078 1 96.31 295 VAL A N 1
ATOM 2325 C CA . VAL A 1 295 ? -8.609 18.812 25.344 1 96.31 295 VAL A CA 1
ATOM 2326 C C . VAL A 1 295 ? -9.383 18.797 24.031 1 96.31 295 VAL A C 1
ATOM 2328 O O . VAL A 1 295 ? -9.07 19.562 23.109 1 96.31 295 VAL A O 1
ATOM 2331 N N . ARG A 1 296 ? -10.336 17.906 23.922 1 96.25 296 ARG A N 1
ATOM 2332 C CA . ARG A 1 296 ? -11.109 17.719 22.688 1 96.25 296 ARG A CA 1
ATOM 2333 C C . ARG A 1 296 ? -11.828 19.016 22.312 1 96.25 296 ARG A C 1
ATOM 2335 O O . ARG A 1 296 ? -12.227 19.797 23.172 1 96.25 296 ARG A O 1
ATOM 2342 N N . ASP A 1 297 ? -12.016 19.188 21.016 1 96.94 297 ASP A N 1
ATOM 2343 C CA . ASP A 1 297 ? -12.852 20.234 20.422 1 96.94 297 ASP A CA 1
ATOM 2344 C C . ASP A 1 297 ? -12.32 21.625 20.766 1 96.94 297 ASP A C 1
ATOM 2346 O O . ASP A 1 297 ? -13.086 22.516 21.109 1 96.94 297 ASP A O 1
ATOM 2350 N N . THR A 1 298 ? -10.984 21.781 20.75 1 98.12 298 THR A N 1
ATOM 2351 C CA . THR A 1 298 ? -10.383 23.078 21.016 1 98.12 298 THR A CA 1
ATOM 2352 C C . THR A 1 298 ? -9.602 23.578 19.812 1 98.12 298 THR A C 1
ATOM 2354 O O . THR A 1 298 ? -8.656 24.375 19.953 1 98.12 298 THR A O 1
ATOM 2357 N N . GLY A 1 299 ? -9.938 23.141 18.625 1 98.31 299 GLY A N 1
ATOM 2358 C CA . GLY A 1 299 ? -9.227 23.469 17.406 1 98.31 299 GLY A CA 1
ATOM 2359 C C . GLY A 1 299 ? -9.57 24.859 16.875 1 98.31 299 GLY A C 1
ATOM 2360 O O . GLY A 1 299 ? -10.594 25.438 17.266 1 98.31 299 GLY A O 1
ATOM 2361 N N . PHE A 1 300 ? -8.758 25.406 16.078 1 98.62 300 PHE A N 1
ATOM 2362 C CA . PHE A 1 300 ? -8.961 26.625 15.312 1 98.62 300 PHE A CA 1
ATOM 2363 C C . PHE A 1 300 ? -7.934 26.75 14.188 1 98.62 300 PHE A C 1
ATOM 2365 O O . PHE A 1 300 ? -7.312 25.766 13.805 1 98.62 300 PHE A O 1
ATOM 2372 N N . VAL A 1 301 ? -7.891 27.906 13.516 1 98.81 301 VAL A N 1
ATOM 2373 C CA . VAL A 1 301 ? -6.902 28.219 12.484 1 98.81 301 VAL A CA 1
ATOM 2374 C C . VAL A 1 301 ? -6.012 29.375 12.961 1 98.81 301 VAL A C 1
ATOM 2376 O O . VAL A 1 301 ? -6.48 30.297 13.625 1 98.81 301 VAL A O 1
ATOM 2379 N N . THR A 1 302 ? -4.746 29.281 12.68 1 98.94 302 THR A N 1
ATOM 2380 C CA . THR A 1 302 ? -3.857 30.391 12.984 1 98.94 302 THR A CA 1
ATOM 2381 C C . THR A 1 302 ? -3.201 30.922 11.711 1 98.94 302 THR A C 1
ATOM 2383 O O . THR A 1 302 ? -2.865 30.141 10.812 1 98.94 302 THR A O 1
ATOM 2386 N N . ILE A 1 303 ? -3.09 32.219 11.641 1 98.94 303 ILE A N 1
ATOM 2387 C CA . ILE A 1 303 ? -2.539 32.906 10.477 1 98.94 303 ILE A CA 1
ATOM 2388 C C . ILE A 1 303 ? -1.417 33.844 10.906 1 98.94 303 ILE A C 1
ATOM 2390 O O . ILE A 1 303 ? -1.599 34.688 11.812 1 98.94 303 ILE A O 1
ATOM 2394 N N . LEU A 1 304 ? -0.282 33.719 10.297 1 98.88 304 LEU A N 1
ATOM 2395 C CA . LEU A 1 304 ? 0.882 34.531 10.57 1 98.88 304 LEU A CA 1
ATOM 2396 C C . LEU A 1 304 ? 1.199 35.438 9.383 1 98.88 304 LEU A C 1
ATOM 2398 O O . LEU A 1 304 ? 1.007 35.031 8.227 1 98.88 304 LEU A O 1
ATOM 2402 N N . ASP A 1 305 ? 1.771 36.625 9.664 1 98.5 305 ASP A N 1
ATOM 2403 C CA . ASP A 1 305 ? 2.176 37.531 8.602 1 98.5 305 ASP A CA 1
ATOM 2404 C C . ASP A 1 305 ? 3.609 37.25 8.156 1 98.5 305 ASP A C 1
ATOM 2406 O O . ASP A 1 305 ? 4.195 36.25 8.523 1 98.5 305 ASP A O 1
ATOM 2410 N N . GLY A 1 306 ? 4.121 38.062 7.312 1 97.5 306 GLY A N 1
ATOM 2411 C CA . GLY A 1 306 ? 5.43 37.875 6.715 1 97.5 306 GLY A CA 1
ATOM 2412 C C . GLY A 1 306 ? 6.562 37.938 7.723 1 97.5 306 GLY A C 1
ATOM 2413 O O . GLY A 1 306 ? 7.676 37.5 7.438 1 97.5 306 GLY A O 1
ATOM 2414 N N . LYS A 1 307 ? 6.293 38.5 8.867 1 97 307 LYS A N 1
ATOM 2415 C CA . LYS A 1 307 ? 7.293 38.594 9.93 1 97 307 LYS A CA 1
ATOM 2416 C C . LYS A 1 307 ? 7.094 37.469 10.953 1 97 307 LYS A C 1
ATOM 2418 O O . LYS A 1 307 ? 7.676 37.5 12.039 1 97 307 LYS A O 1
ATOM 2423 N N . ASN A 1 308 ? 6.16 36.531 10.664 1 98.25 308 ASN A N 1
ATOM 2424 C CA . ASN A 1 308 ? 5.855 35.344 11.492 1 98.25 308 ASN A CA 1
ATOM 2425 C C . ASN A 1 308 ? 5.152 35.75 12.781 1 98.25 308 ASN A C 1
ATOM 2427 O O . ASN A 1 308 ? 5.363 35.125 13.828 1 98.25 308 ASN A O 1
ATOM 2431 N N . ARG A 1 309 ? 4.43 36.875 12.742 1 98.38 309 ARG A N 1
ATOM 2432 C CA . ARG A 1 309 ? 3.555 37.25 13.844 1 98.38 309 ARG A CA 1
ATOM 2433 C C . ARG A 1 309 ? 2.129 36.781 13.602 1 98.38 309 ARG A C 1
ATOM 2435 O O . ARG A 1 309 ? 1.598 36.906 12.5 1 98.38 309 ARG A O 1
ATOM 2442 N N . VAL A 1 310 ? 1.588 36.188 14.688 1 98.88 310 VAL A N 1
ATOM 2443 C CA . VAL A 1 310 ? 0.199 35.781 14.562 1 98.88 310 VAL A CA 1
ATOM 2444 C C . VAL A 1 310 ? -0.713 37 14.453 1 98.88 310 VAL A C 1
ATOM 2446 O O . VAL A 1 310 ? -0.663 37.875 15.297 1 98.88 310 VAL A O 1
ATOM 2449 N N . VAL A 1 311 ? -1.565 37 13.422 1 98.75 311 VAL A N 1
ATOM 2450 C CA . VAL A 1 311 ? -2.373 38.188 13.18 1 98.75 311 VAL A CA 1
ATOM 2451 C C . VAL A 1 311 ? -3.855 37.844 13.258 1 98.75 311 VAL A C 1
ATOM 2453 O O . VAL A 1 311 ? -4.707 38.719 13.375 1 98.75 311 VAL A O 1
ATOM 2456 N N . SER A 1 312 ? -4.156 36.594 13.188 1 98.81 312 SER A N 1
ATOM 2457 C CA . SER A 1 312 ? -5.551 36.156 13.266 1 98.81 312 SER A CA 1
ATOM 2458 C C . SER A 1 312 ? -5.648 34.688 13.68 1 98.81 312 SER A C 1
ATOM 2460 O O . SER A 1 312 ? -4.793 33.875 13.328 1 98.81 312 SER A O 1
ATOM 2462 N N . ASN A 1 313 ? -6.648 34.375 14.461 1 98.81 313 ASN A N 1
ATOM 2463 C CA . ASN A 1 313 ? -7 33 14.844 1 98.81 313 ASN A CA 1
ATOM 2464 C C . ASN A 1 313 ? -8.469 32.719 14.562 1 98.81 313 ASN A C 1
ATOM 2466 O O . ASN A 1 313 ? -9.258 32.531 15.492 1 98.81 313 ASN A O 1
ATOM 2470 N N . PRO A 1 314 ? -8.875 32.562 13.258 1 98.62 314 PRO A N 1
ATOM 2471 C CA . PRO A 1 314 ? -10.266 32.156 13.023 1 98.62 314 PRO A CA 1
ATOM 2472 C C . PRO A 1 314 ? -10.68 30.953 13.852 1 98.62 314 PRO A C 1
ATOM 2474 O O . PRO A 1 314 ? -10.039 29.906 13.773 1 98.62 314 PRO A O 1
ATOM 2477 N N . GLY A 1 315 ? -11.773 31.094 14.609 1 98.12 315 GLY A N 1
ATOM 2478 C CA . GLY A 1 315 ? -12.211 30.031 15.516 1 98.12 315 GLY A CA 1
ATOM 2479 C C . GLY A 1 315 ? -11.5 30.078 16.859 1 98.12 315 GLY A C 1
ATOM 2480 O O . GLY A 1 315 ? -11.836 29.312 17.766 1 98.12 315 GLY A O 1
ATOM 2481 N N . GLY A 1 316 ? -10.492 30.891 17 1 98.38 316 GLY A N 1
ATOM 2482 C CA . GLY A 1 316 ? -9.789 31.125 18.25 1 98.38 316 GLY A CA 1
ATOM 2483 C C . GLY A 1 316 ? -9.93 32.562 18.75 1 98.38 316 GLY A C 1
ATOM 2484 O O . GLY A 1 316 ? -10.648 33.375 18.156 1 98.38 316 GLY A O 1
ATOM 2485 N N . GLU A 1 317 ? -9.273 32.844 19.922 1 97.94 317 GLU A N 1
ATOM 2486 C CA . GLU A 1 317 ? -9.219 34.219 20.453 1 97.94 317 GLU A CA 1
ATOM 2487 C C . GLU A 1 317 ? -8.203 35.062 19.688 1 97.94 317 GLU A C 1
ATOM 2489 O O . GLU A 1 317 ? -7.285 34.531 19.062 1 97.94 317 GLU A O 1
ATOM 2494 N N . ALA A 1 318 ? -8.414 36.312 19.75 1 98.06 318 ALA A N 1
ATOM 2495 C CA . ALA A 1 318 ? -7.465 37.219 19.125 1 98.06 318 ALA A CA 1
ATOM 2496 C C . ALA A 1 318 ? -6.062 37.031 19.688 1 98.06 318 ALA A C 1
ATOM 2498 O O . ALA A 1 318 ? -5.891 36.844 20.891 1 98.06 318 ALA A O 1
ATOM 2499 N N . PRO A 1 319 ? -5.102 36.969 18.766 1 98.44 319 PRO A N 1
ATOM 2500 C CA . PRO A 1 319 ? -3.742 36.906 19.312 1 98.44 319 PRO A CA 1
ATOM 2501 C C . PRO A 1 319 ? -3.381 38.125 20.172 1 98.44 319 PRO A C 1
ATOM 2503 O O . PRO A 1 319 ? -3.77 39.25 19.844 1 98.44 319 PRO A O 1
ATOM 2506 N N . ARG A 1 320 ? -2.654 37.906 21.266 1 98.06 320 ARG A N 1
ATOM 2507 C CA . ARG A 1 320 ? -2.223 38.938 22.172 1 98.06 320 ARG A CA 1
ATOM 2508 C C . ARG A 1 320 ? -0.709 38.938 22.359 1 98.06 320 ARG A C 1
ATOM 2510 O O . ARG A 1 320 ? -0.116 37.875 22.547 1 98.06 320 ARG A O 1
ATOM 2517 N N . TYR A 1 321 ? -0.108 40.031 22.25 1 98 321 TYR A N 1
ATOM 2518 C CA . TYR A 1 321 ? 1.321 40.188 22.5 1 98 321 TYR A CA 1
ATOM 2519 C C . TYR A 1 321 ? 1.574 41.062 23.719 1 98 321 TYR A C 1
ATOM 2521 O O . TYR A 1 321 ? 0.941 42.125 23.875 1 98 321 TYR A O 1
ATOM 2529 N N . VAL A 1 322 ? 2.436 40.719 24.594 1 98.06 322 VAL A N 1
ATOM 2530 C CA . VAL A 1 322 ? 2.945 41.5 25.719 1 98.06 322 VAL A CA 1
ATOM 2531 C C . VAL A 1 322 ? 4.465 41.625 25.609 1 98.06 322 VAL A C 1
ATOM 2533 O O . VAL A 1 322 ? 5.176 40.625 25.641 1 98.06 322 VAL A O 1
ATOM 2536 N N . ASN A 1 323 ? 5.02 42.844 25.469 1 96.31 323 ASN A N 1
ATOM 2537 C CA . ASN A 1 323 ? 6.445 43.094 25.266 1 96.31 323 ASN A CA 1
ATOM 2538 C C . ASN A 1 323 ? 6.996 42.281 24.094 1 96.31 323 ASN A C 1
ATOM 2540 O O . ASN A 1 323 ? 7.996 41.594 24.25 1 96.31 323 ASN A O 1
ATOM 2544 N N . ARG A 1 324 ? 6.207 42.125 23.047 1 94.25 324 ARG A N 1
ATOM 2545 C CA . ARG A 1 324 ? 6.566 41.531 21.766 1 94.25 324 ARG A CA 1
ATOM 2546 C C . ARG A 1 324 ? 6.52 40 21.844 1 94.25 324 ARG A C 1
ATOM 2548 O O . ARG A 1 324 ? 6.902 39.312 20.891 1 94.25 324 ARG A O 1
ATOM 2555 N N . ASN A 1 325 ? 5.98 39.562 22.984 1 96.94 325 ASN A N 1
ATOM 2556 C CA . ASN A 1 325 ? 5.871 38.125 23.141 1 96.94 325 ASN A CA 1
ATOM 2557 C C . ASN A 1 325 ? 4.434 37.625 22.969 1 96.94 325 ASN A C 1
ATOM 2559 O O . ASN A 1 325 ? 3.521 38.156 23.625 1 96.94 325 ASN A O 1
ATOM 2563 N N . LEU A 1 326 ? 4.332 36.719 22.094 1 98.56 326 LEU A N 1
ATOM 2564 C CA . LEU A 1 326 ? 3.016 36.125 21.891 1 98.56 326 LEU A CA 1
ATOM 2565 C C . LEU A 1 326 ? 2.537 35.375 23.141 1 98.56 326 LEU A C 1
ATOM 2567 O O . LEU A 1 326 ? 3.297 34.625 23.75 1 98.56 326 LEU A O 1
ATOM 2571 N N . GLN A 1 327 ? 1.324 35.656 23.562 1 98.19 327 GLN A N 1
ATOM 2572 C CA . GLN A 1 327 ? 0.73 34.969 24.719 1 98.19 327 GLN A CA 1
ATOM 2573 C C . GLN A 1 327 ? 0.047 33.688 24.312 1 98.19 327 GLN A C 1
ATOM 2575 O O . GLN A 1 327 ? -0.19 33.438 23.125 1 98.19 327 GLN A O 1
ATOM 2580 N N . ASN A 1 328 ? -0.269 32.875 25.281 1 98.38 328 ASN A N 1
ATOM 2581 C CA . ASN A 1 328 ? -0.926 31.594 25.047 1 98.38 328 ASN A CA 1
ATOM 2582 C C . ASN A 1 328 ? -2.201 31.766 24.219 1 98.38 328 ASN A C 1
ATOM 2584 O O . ASN A 1 328 ? -3.031 32.625 24.531 1 98.38 328 ASN A O 1
ATOM 2588 N N . MET A 1 329 ? -2.285 31 23.234 1 98.56 329 MET A N 1
ATOM 2589 C CA . MET A 1 329 ? -3.443 31.078 22.344 1 98.56 329 MET A CA 1
ATOM 2590 C C . MET A 1 329 ? -4.484 30.031 22.734 1 98.56 329 MET A C 1
ATOM 2592 O O . MET A 1 329 ? -4.137 28.938 23.172 1 98.56 329 MET A O 1
ATOM 2596 N N . HIS A 1 330 ? -5.754 30.391 22.547 1 98 330 HIS A N 1
ATOM 2597 C CA . HIS A 1 330 ? -6.887 29.531 22.906 1 98 330 HIS A CA 1
ATOM 2598 C C . HIS A 1 330 ? -7.945 29.547 21.812 1 98 330 HIS A C 1
ATOM 2600 O O . HIS A 1 330 ? -8.039 30.5 21.047 1 98 330 HIS A O 1
ATOM 2606 N N . ASN A 1 331 ? -8.664 28.438 21.781 1 97.5 331 ASN A N 1
ATOM 2607 C CA . ASN A 1 331 ? -9.867 28.484 20.953 1 97.5 331 ASN A CA 1
ATOM 2608 C C . ASN A 1 331 ? -10.883 29.484 21.484 1 97.5 331 ASN A C 1
ATOM 2610 O O . ASN A 1 331 ? -10.773 29.938 22.641 1 97.5 331 ASN A O 1
ATOM 2614 N N . SER A 1 332 ? -11.836 29.859 20.641 1 95.44 332 SER A N 1
ATOM 2615 C CA . SER A 1 332 ? -12.922 30.734 21.062 1 95.44 332 SER A CA 1
ATOM 2616 C C . SER A 1 332 ? -13.805 30.062 22.109 1 95.44 332 SER A C 1
ATOM 2618 O O . SER A 1 332 ? -13.828 28.828 22.203 1 95.44 332 SER A O 1
ATOM 2620 N N . THR A 1 333 ? -14.516 30.875 22.812 1 91.94 333 THR A N 1
ATOM 2621 C CA . THR A 1 333 ? -15.414 30.359 23.844 1 91.94 333 THR A CA 1
ATOM 2622 C C . THR A 1 333 ? -16.531 29.531 23.219 1 91.94 333 THR A C 1
ATOM 2624 O O . THR A 1 333 ? -17 28.562 23.812 1 91.94 333 THR A O 1
ATOM 2627 N N . ILE A 1 334 ? -16.922 30 22.094 1 89.94 334 ILE A N 1
ATOM 2628 C CA . ILE A 1 334 ? -17.844 29.203 21.297 1 89.94 334 ILE A CA 1
ATOM 2629 C C . ILE A 1 334 ? -17.094 28.469 20.203 1 89.94 334 ILE A C 1
ATOM 2631 O O . ILE A 1 334 ? -16.672 29.078 19.219 1 89.94 334 ILE A O 1
ATOM 2635 N N . PRO A 1 335 ? -16.953 27.234 20.359 1 93 335 PRO A N 1
ATOM 2636 C CA . PRO A 1 335 ? -16.109 26.5 19.422 1 93 335 PRO A CA 1
ATOM 2637 C C . PRO A 1 335 ? -16.688 26.469 18.016 1 93 335 PRO A C 1
ATOM 2639 O O . PRO A 1 335 ? -17.891 26.219 17.844 1 93 335 PRO A O 1
ATOM 2642 N N . ILE A 1 336 ? -15.906 26.688 17.078 1 94 336 ILE A N 1
ATOM 2643 C CA . ILE A 1 336 ? -16.281 26.609 15.664 1 94 336 ILE A CA 1
ATOM 2644 C C . ILE A 1 336 ? -15.781 25.297 15.07 1 94 336 ILE A C 1
ATOM 2646 O O . ILE A 1 336 ? -16.469 24.672 14.25 1 94 336 ILE A O 1
ATOM 2650 N N . PHE A 1 337 ? -14.602 24.938 15.461 1 97.5 337 PHE A N 1
ATOM 2651 C CA . PHE A 1 337 ? -13.938 23.734 14.977 1 97.5 337 PHE A CA 1
ATOM 2652 C C . PHE A 1 337 ? -13.734 22.734 16.109 1 97.5 337 PHE A C 1
ATOM 2654 O O . PHE A 1 337 ? -13.602 23.125 17.266 1 97.5 337 PHE A O 1
ATOM 2661 N N . ASN A 1 338 ? -13.75 21.469 15.742 1 97.75 338 ASN A N 1
ATOM 2662 C CA . ASN A 1 338 ? -13.375 20.422 16.688 1 97.75 338 ASN A CA 1
ATOM 2663 C C . ASN A 1 338 ? -11.859 20.25 16.75 1 97.75 338 ASN A C 1
ATOM 2665 O O . ASN A 1 338 ? -11.219 20.672 17.719 1 97.75 338 ASN A O 1
ATOM 2669 N N . HIS A 1 339 ? -11.234 19.688 15.68 1 98.44 339 HIS A N 1
ATOM 2670 C CA . HIS A 1 339 ? -9.789 19.484 15.555 1 98.44 339 HIS A CA 1
ATOM 2671 C C . HIS A 1 339 ? -9.297 19.891 14.172 1 98.44 339 HIS A C 1
ATOM 2673 O O . HIS A 1 339 ? -9.297 19.078 13.242 1 98.44 339 HIS A O 1
ATOM 2679 N N . GLY A 1 340 ? -8.883 21.188 14.086 1 98.06 340 GLY A N 1
ATOM 2680 C CA . GLY A 1 340 ? -8.383 21.656 12.805 1 98.06 340 GLY A CA 1
ATOM 2681 C C . GLY A 1 340 ? -7.094 20.984 12.375 1 98.06 340 GLY A C 1
ATOM 2682 O O . GLY A 1 340 ? -6.012 21.359 12.828 1 98.06 340 GLY A O 1
ATOM 2683 N N . HIS A 1 341 ? -7.195 20.031 11.477 1 98.38 341 HIS A N 1
ATOM 2684 C CA . HIS A 1 341 ? -6.066 19.188 11.109 1 98.38 341 HIS A CA 1
ATOM 2685 C C . HIS A 1 341 ? -5.258 19.797 9.969 1 98.38 341 HIS A C 1
ATOM 2687 O O . HIS A 1 341 ? -4.051 19.578 9.875 1 98.38 341 HIS A O 1
ATOM 2693 N N . ASP A 1 342 ? -5.941 20.516 9.062 1 98.25 342 ASP A N 1
ATOM 2694 C CA . ASP A 1 342 ? -5.27 21.188 7.953 1 98.25 342 ASP A CA 1
ATOM 2695 C C . ASP A 1 342 ? -6.121 22.344 7.418 1 98.25 342 ASP A C 1
ATOM 2697 O O . ASP A 1 342 ? -7.316 22.422 7.711 1 98.25 342 ASP A O 1
ATOM 2701 N N . VAL A 1 343 ? -5.422 23.266 6.684 1 98.62 343 VAL A N 1
ATOM 2702 C CA . VAL A 1 343 ? -6.098 24.375 6 1 98.62 343 VAL A CA 1
ATOM 2703 C C . VAL A 1 343 ? -5.586 24.484 4.562 1 98.62 343 VAL A C 1
ATOM 2705 O O . VAL A 1 343 ? -4.379 24.391 4.32 1 98.62 343 VAL A O 1
ATOM 2708 N N . PHE A 1 344 ? -6.48 24.547 3.678 1 98.69 344 PHE A N 1
ATOM 2709 C CA . PHE A 1 344 ? -6.125 24.875 2.303 1 98.69 344 PHE A CA 1
ATOM 2710 C C . PHE A 1 344 ? -6.578 26.281 1.946 1 98.69 344 PHE A C 1
ATOM 2712 O O . PHE A 1 344 ? -7.691 26.688 2.289 1 98.69 344 PHE A O 1
ATOM 2719 N N . VAL A 1 345 ? -5.688 27.047 1.315 1 98.62 345 VAL A N 1
ATOM 2720 C CA . VAL A 1 345 ? -6 28.391 0.87 1 98.62 345 VAL A CA 1
ATOM 2721 C C . VAL A 1 345 ? -6.195 28.406 -0.644 1 98.62 345 VAL A C 1
ATOM 2723 O O . VAL A 1 345 ? -5.27 28.094 -1.398 1 98.62 345 VAL A O 1
ATOM 2726 N N . ASP A 1 346 ? -7.359 28.828 -1.122 1 98 346 ASP A N 1
ATOM 2727 C CA . ASP A 1 346 ? -7.578 28.859 -2.564 1 98 346 ASP A CA 1
ATOM 2728 C C . ASP A 1 346 ? -7.16 30.203 -3.152 1 98 346 ASP A C 1
ATOM 2730 O O . ASP A 1 346 ? -6.766 31.109 -2.42 1 98 346 ASP A O 1
ATOM 2734 N N . PRO A 1 347 ? -7.191 30.359 -4.473 1 96.81 347 PRO A N 1
ATOM 2735 C CA . PRO A 1 347 ? -6.711 31.594 -5.109 1 96.81 347 PRO A CA 1
ATOM 2736 C C . PRO A 1 347 ? -7.508 32.812 -4.684 1 96.81 347 PRO A C 1
ATOM 2738 O O . PRO A 1 347 ? -7 33.938 -4.75 1 96.81 347 PRO A O 1
ATOM 2741 N N . ASP A 1 348 ? -8.719 32.656 -4.242 1 96.94 348 ASP A N 1
ATOM 2742 C CA . ASP A 1 348 ? -9.555 33.781 -3.793 1 96.94 348 ASP A CA 1
ATOM 2743 C C . ASP A 1 348 ? -9.359 34.031 -2.301 1 96.94 348 ASP A C 1
ATOM 2745 O O . ASP A 1 348 ? -10.094 34.844 -1.707 1 96.94 348 ASP A O 1
ATOM 2749 N N . LYS A 1 349 ? -8.453 33.312 -1.674 1 98.12 349 LYS A N 1
ATOM 2750 C CA . LYS A 1 349 ? -8.039 33.438 -0.28 1 98.12 349 LYS A CA 1
ATOM 2751 C C . LYS A 1 349 ? -9.117 32.906 0.667 1 98.12 349 LYS A C 1
ATOM 2753 O O . LYS A 1 349 ? -9.164 33.312 1.838 1 98.12 349 LYS A O 1
ATOM 2758 N N . ASN A 1 350 ? -10.016 32.156 0.096 1 98.44 350 ASN A N 1
ATOM 2759 C CA . ASN A 1 350 ? -10.859 31.359 0.977 1 98.44 350 ASN A CA 1
ATOM 2760 C C . ASN A 1 350 ? -10.078 30.203 1.582 1 98.44 350 ASN A C 1
ATOM 2762 O O . ASN A 1 350 ? -9.055 29.781 1.046 1 98.44 350 ASN A O 1
ATOM 2766 N N . LEU A 1 351 ? -10.617 29.781 2.727 1 98.69 351 LEU A N 1
ATOM 2767 C CA . LEU A 1 351 ? -9.969 28.656 3.396 1 98.69 351 LEU A CA 1
ATOM 2768 C C . LEU A 1 351 ? -10.891 27.438 3.428 1 98.69 351 LEU A C 1
ATOM 2770 O O . LEU A 1 351 ? -12.109 27.578 3.51 1 98.69 351 LEU A O 1
ATOM 2774 N N . TYR A 1 352 ? -10.305 26.312 3.287 1 98.75 352 TYR A N 1
ATOM 2775 C CA . TYR A 1 352 ? -10.953 25.031 3.543 1 98.75 352 TYR A CA 1
ATOM 2776 C C . TYR A 1 352 ? -10.289 24.312 4.707 1 98.75 352 TYR A C 1
ATOM 2778 O O . TYR A 1 352 ? -9.117 23.938 4.629 1 98.75 352 TYR A O 1
ATOM 2786 N N . VAL A 1 353 ? -11.008 24.141 5.793 1 98.69 353 VAL A N 1
ATOM 2787 C CA . VAL A 1 353 ? -10.453 23.578 7.016 1 98.69 353 VAL A CA 1
ATOM 2788 C C . VAL A 1 353 ? -10.844 22.109 7.129 1 98.69 353 VAL A C 1
ATOM 2790 O O . VAL A 1 353 ? -12.023 21.781 7.277 1 98.69 353 VAL A O 1
ATOM 2793 N N . CYS A 1 354 ? -9.883 21.25 7.02 1 98.56 354 CYS A N 1
ATOM 2794 C CA . CYS A 1 354 ? -10.07 19.812 7.227 1 98.56 354 CYS A CA 1
ATOM 2795 C C . CYS A 1 354 ? -9.914 19.453 8.695 1 98.56 354 CYS A C 1
ATOM 2797 O O . CYS A 1 354 ? -9.008 19.953 9.367 1 98.56 354 CYS A O 1
ATOM 2799 N N . GLN A 1 355 ? -10.812 18.594 9.18 1 98.44 355 GLN A N 1
ATOM 2800 C CA . GLN A 1 355 ? -10.805 18.328 10.609 1 98.44 355 GLN A CA 1
ATOM 2801 C C . GLN A 1 355 ? -10.68 16.828 10.891 1 98.44 355 GLN A C 1
ATOM 2803 O O . GLN A 1 355 ? -11.258 16.016 10.164 1 98.44 355 GLN A O 1
ATOM 2808 N N . TRP A 1 356 ? -9.953 16.5 11.891 1 98 356 TRP A N 1
ATOM 2809 C CA . TRP A 1 356 ? -9.898 15.172 12.484 1 98 356 TRP A CA 1
ATOM 2810 C C . TRP A 1 356 ? -10.859 15.055 13.656 1 98 356 TRP A C 1
ATOM 2812 O O . TRP A 1 356 ? -11.023 16 14.43 1 98 356 TRP A O 1
ATOM 2822 N N . ASN A 1 357 ? -11.469 13.852 13.828 1 97.31 357 ASN A N 1
ATOM 2823 C CA . ASN A 1 357 ? -12.367 13.609 14.953 1 97.31 357 ASN A CA 1
ATOM 2824 C C . ASN A 1 357 ? -13.445 14.68 15.055 1 97.31 357 ASN A C 1
ATOM 2826 O O . ASN A 1 357 ? -13.594 15.312 16.094 1 97.31 357 ASN A O 1
ATOM 2830 N N . ALA A 1 358 ? -14.102 14.922 13.984 1 97.31 358 ALA A N 1
ATOM 2831 C CA . ALA A 1 358 ? -15.086 15.992 13.859 1 97.31 358 ALA A CA 1
ATOM 2832 C C . ALA A 1 358 ? -16.438 15.445 13.422 1 97.31 358 ALA A C 1
ATOM 2834 O O . ALA A 1 358 ? -17.109 16.031 12.562 1 97.31 358 ALA A O 1
ATOM 2835 N N . TYR A 1 359 ? -16.797 14.281 13.922 1 94.69 359 TYR A N 1
ATOM 2836 C CA . TYR A 1 359 ? -18.125 13.68 13.797 1 94.69 359 TYR A CA 1
ATOM 2837 C C . TYR A 1 359 ? -18.453 13.391 12.336 1 94.69 359 TYR A C 1
ATOM 2839 O O . TYR A 1 359 ? -19.562 13.672 11.875 1 94.69 359 TYR A O 1
ATOM 2847 N N . ASN A 1 360 ? -17.484 12.977 11.586 1 94.81 360 ASN A N 1
ATOM 2848 C CA . ASN A 1 360 ? -17.641 12.5 10.219 1 94.81 360 ASN A CA 1
ATOM 2849 C C . ASN A 1 360 ? -18.109 13.609 9.281 1 94.81 360 ASN A C 1
ATOM 2851 O O . ASN A 1 360 ? -18.906 13.359 8.367 1 94.81 360 ASN A O 1
ATOM 2855 N N . THR A 1 361 ? -17.688 14.844 9.562 1 93.56 361 THR A N 1
ATOM 2856 C CA . THR A 1 361 ? -18.156 15.969 8.75 1 93.56 361 THR A CA 1
ATOM 2857 C C . THR A 1 361 ? -17.125 16.328 7.684 1 93.56 361 THR A C 1
ATOM 2859 O O . THR A 1 361 ? -15.93 16.047 7.844 1 93.56 361 THR A O 1
ATOM 2862 N N . ALA A 1 362 ? -17.609 16.953 6.641 1 95.44 362 ALA A N 1
ATOM 2863 C CA . ALA A 1 362 ? -16.75 17.469 5.57 1 95.44 362 ALA A CA 1
ATOM 2864 C C . ALA A 1 362 ? -16.031 18.734 6.008 1 95.44 362 ALA A C 1
ATOM 2866 O O . ALA A 1 362 ? -16.328 19.297 7.066 1 95.44 362 ALA A O 1
ATOM 2867 N N . PRO A 1 363 ? -15.086 19.219 5.184 1 97.25 363 PRO A N 1
ATOM 2868 C CA . PRO A 1 363 ? -14.375 20.453 5.535 1 97.25 363 PRO A CA 1
ATOM 2869 C C . PRO A 1 363 ? -15.305 21.656 5.676 1 97.25 363 PRO A C 1
ATOM 2871 O O . PRO A 1 363 ? -16.328 21.734 4.984 1 97.25 363 PRO A O 1
ATOM 2874 N N . ILE A 1 364 ? -14.93 22.562 6.531 1 97.69 364 ILE A N 1
ATOM 2875 C CA . ILE A 1 364 ? -15.617 23.844 6.668 1 97.69 364 ILE A CA 1
ATOM 2876 C C . ILE A 1 364 ? -14.961 24.891 5.762 1 97.69 364 ILE A C 1
ATOM 2878 O O . ILE A 1 364 ? -13.734 25.047 5.777 1 97.69 364 ILE A O 1
ATOM 2882 N N . LYS A 1 365 ? -15.766 25.516 4.992 1 98.38 365 LYS A N 1
ATOM 2883 C CA . LYS A 1 365 ? -15.25 26.594 4.152 1 98.38 365 LYS A CA 1
ATOM 2884 C C . LYS A 1 365 ? -15.328 27.938 4.875 1 98.38 365 LYS A C 1
ATOM 2886 O O . LYS A 1 365 ? -16.344 28.25 5.488 1 98.38 365 LYS A O 1
ATOM 2891 N N . LEU A 1 366 ? -14.273 28.641 4.91 1 98.56 366 LEU A N 1
ATOM 2892 C CA . LEU A 1 366 ? -14.195 30.016 5.363 1 98.56 366 LEU A CA 1
ATOM 2893 C C . LEU A 1 366 ? -14.07 30.969 4.184 1 98.56 366 LEU A C 1
ATOM 2895 O O . LEU A 1 366 ? -13.039 31 3.51 1 98.56 366 LEU A O 1
ATOM 2899 N N . GLU A 1 367 ? -15.078 31.719 3.971 1 98.25 367 GLU A N 1
ATOM 2900 C CA . GLU A 1 367 ? -15.086 32.688 2.875 1 98.25 367 GLU A CA 1
ATOM 2901 C C . GLU A 1 367 ? -14.516 34.031 3.324 1 98.25 367 GLU A C 1
ATOM 2903 O O . GLU A 1 367 ? -15.047 34.656 4.246 1 98.25 367 GLU A O 1
ATOM 2908 N N . ARG A 1 368 ? -13.531 34.469 2.656 1 97.5 368 ARG A N 1
ATOM 2909 C CA . ARG A 1 368 ? -12.883 35.719 3.039 1 97.5 368 ARG A CA 1
ATOM 2910 C C . ARG A 1 368 ? -13.859 36.906 2.955 1 97.5 368 ARG A C 1
ATOM 2912 O O . ARG A 1 368 ? -14.625 37 1.997 1 97.5 368 ARG A O 1
ATOM 2919 N N . VAL A 1 369 ? -13.859 37.75 3.994 1 95.81 369 VAL A N 1
ATOM 2920 C CA . VAL A 1 369 ? -14.719 38.938 4.051 1 95.81 369 VAL A CA 1
ATOM 2921 C C . VAL A 1 369 ? -13.898 40.188 3.768 1 95.81 369 VAL A C 1
ATOM 2923 O O . VAL A 1 369 ? -12.734 40.281 4.16 1 95.81 369 VAL A O 1
ATOM 2926 N N . MET B 1 1 ? -110.812 -41.156 3.994 1 19.5 1 MET B N 1
ATOM 2927 C CA . MET B 1 1 ? -110.188 -40.906 5.297 1 19.5 1 MET B CA 1
ATOM 2928 C C . MET B 1 1 ? -108.75 -40.562 5.137 1 19.5 1 MET B C 1
ATOM 2930 O O . MET B 1 1 ? -107.875 -41.438 4.992 1 19.5 1 MET B O 1
ATOM 2934 N N . ASN B 1 2 ? -108.562 -39.656 4.348 1 19.09 2 ASN B N 1
ATOM 2935 C CA . ASN B 1 2 ? -107.75 -38.75 3.559 1 19.09 2 ASN B CA 1
ATOM 2936 C C . ASN B 1 2 ? -107 -37.75 4.445 1 19.09 2 ASN B C 1
ATOM 2938 O O . ASN B 1 2 ? -107.25 -36.531 4.34 1 19.09 2 ASN B O 1
ATOM 2942 N N . ASN B 1 3 ? -106.812 -38.406 5.777 1 18.78 3 ASN B N 1
ATOM 2943 C CA . ASN B 1 3 ? -106 -37.969 6.914 1 18.78 3 ASN B CA 1
ATOM 2944 C C . ASN B 1 3 ? -104.562 -37.688 6.5 1 18.78 3 ASN B C 1
ATOM 2946 O O . ASN B 1 3 ? -103.938 -38.5 5.828 1 18.78 3 ASN B O 1
ATOM 2950 N N . SER B 1 4 ? -103.625 -36.531 6.965 1 16.95 4 SER B N 1
ATOM 2951 C CA . SER B 1 4 ? -102.875 -35.281 6.926 1 16.95 4 SER B CA 1
ATOM 2952 C C . SER B 1 4 ? -101.438 -35.438 7.473 1 16.95 4 SER B C 1
ATOM 2954 O O . SER B 1 4 ? -100.5 -35.031 6.832 1 16.95 4 SER B O 1
ATOM 2956 N N . ARG B 1 5 ? -101 -35.125 8.812 1 19.91 5 ARG B N 1
ATOM 2957 C CA . ARG B 1 5 ? -100.562 -33.719 8.82 1 19.91 5 ARG B CA 1
ATOM 2958 C C . ARG B 1 5 ? -99.25 -33.562 8.031 1 19.91 5 ARG B C 1
ATOM 2960 O O . ARG B 1 5 ? -99.25 -32.844 7.031 1 19.91 5 ARG B O 1
ATOM 2967 N N . ARG B 1 6 ? -97.875 -33.125 8.781 1 19.77 6 ARG B N 1
ATOM 2968 C CA . ARG B 1 6 ? -96.938 -32.094 9.312 1 19.77 6 ARG B CA 1
ATOM 2969 C C . ARG B 1 6 ? -95.5 -32.438 9.016 1 19.77 6 ARG B C 1
ATOM 2971 O O . ARG B 1 6 ? -94.812 -33.125 9.797 1 19.77 6 ARG B O 1
ATOM 2978 N N . LYS B 1 7 ? -95 -33.094 8.125 1 20.11 7 LYS B N 1
ATOM 2979 C CA . LYS B 1 7 ? -94.062 -34.219 8.195 1 20.11 7 LYS B CA 1
ATOM 2980 C C . LYS B 1 7 ? -92.625 -33.719 8.484 1 20.11 7 LYS B C 1
ATOM 2982 O O . LYS B 1 7 ? -91.75 -34.531 8.734 1 20.11 7 LYS B O 1
ATOM 2987 N N . PHE B 1 8 ? -92 -32.344 8.242 1 18.84 8 PHE B N 1
ATOM 2988 C CA . PHE B 1 8 ? -90.938 -31.906 7.363 1 18.84 8 PHE B CA 1
ATOM 2989 C C . PHE B 1 8 ? -89.625 -31.734 8.148 1 18.84 8 PHE B C 1
ATOM 2991 O O . PHE B 1 8 ? -88.625 -31.406 7.574 1 18.84 8 PHE B O 1
ATOM 2998 N N . ILE B 1 9 ? -89.5 -31.781 9.469 1 20.78 9 ILE B N 1
ATOM 2999 C CA . ILE B 1 9 ? -88.188 -31.234 9.883 1 20.78 9 ILE B CA 1
ATOM 3000 C C . ILE B 1 9 ? -87.062 -32.094 9.305 1 20.78 9 ILE B C 1
ATOM 3002 O O . ILE B 1 9 ? -85.938 -31.594 9.133 1 20.78 9 ILE B O 1
ATOM 3006 N N . GLY B 1 10 ? -87.062 -33.281 8.859 1 20.12 10 GLY B N 1
ATOM 3007 C CA . GLY B 1 10 ? -86 -34.031 9.461 1 20.12 10 GLY B CA 1
ATOM 3008 C C . GLY B 1 10 ? -84.625 -33.5 9.055 1 20.12 10 GLY B C 1
ATOM 3009 O O . GLY B 1 10 ? -83.938 -34.125 8.25 1 20.12 10 GLY B O 1
ATOM 3010 N N . ASN B 1 11 ? -84.438 -32.188 8.75 1 20.3 11 ASN B N 1
ATOM 3011 C CA . ASN B 1 11 ? -83.375 -31.688 7.949 1 20.3 11 ASN B CA 1
ATOM 3012 C C . ASN B 1 11 ? -82 -32 8.586 1 20.3 11 ASN B C 1
ATOM 3014 O O . ASN B 1 11 ? -81.75 -31.594 9.727 1 20.3 11 ASN B O 1
ATOM 3018 N N . THR B 1 12 ? -81.562 -33.25 8.391 1 20.7 12 THR B N 1
ATOM 3019 C CA . THR B 1 12 ? -80.312 -33.844 8.852 1 20.7 12 THR B CA 1
ATOM 3020 C C . THR B 1 12 ? -79.125 -32.906 8.672 1 20.7 12 THR B C 1
ATOM 3022 O O . THR B 1 12 ? -79 -32.281 7.613 1 20.7 12 THR B O 1
ATOM 3025 N N . ALA B 1 13 ? -78.562 -32.344 9.773 1 22.73 13 ALA B N 1
ATOM 3026 C CA . ALA B 1 13 ? -77.375 -31.594 10.18 1 22.73 13 ALA B CA 1
ATOM 3027 C C . ALA B 1 13 ? -76.125 -32.219 9.594 1 22.73 13 ALA B C 1
ATOM 3029 O O . ALA B 1 13 ? -75.75 -33.344 9.961 1 22.73 13 ALA B O 1
ATOM 3030 N N . LEU B 1 14 ? -76.125 -32.344 8.25 1 20.94 14 LEU B N 1
ATOM 3031 C CA . LEU B 1 14 ? -75 -33.031 7.66 1 20.94 14 LEU B CA 1
ATOM 3032 C C . LEU B 1 14 ? -73.688 -32.438 8.148 1 20.94 14 LEU B C 1
ATOM 3034 O O . LEU B 1 14 ? -73.5 -31.219 8.086 1 20.94 14 LEU B O 1
ATOM 3038 N N . LEU B 1 15 ? -73.188 -32.938 9.312 1 24 15 LEU B N 1
ATOM 3039 C CA . LEU B 1 15 ? -71.875 -32.719 9.977 1 24 15 LEU B CA 1
ATOM 3040 C C . LEU B 1 15 ? -70.75 -32.781 8.977 1 24 15 LEU B C 1
ATOM 3042 O O . LEU B 1 15 ? -70.562 -33.781 8.273 1 24 15 LEU B O 1
ATOM 3046 N N . GLY B 1 16 ? -70.688 -31.781 8.055 1 21.92 16 GLY B N 1
ATOM 3047 C CA . GLY B 1 16 ? -69.625 -31.781 7.07 1 21.92 16 GLY B CA 1
ATOM 3048 C C . GLY B 1 16 ? -68.25 -32.031 7.672 1 21.92 16 GLY B C 1
ATOM 3049 O O . GLY B 1 16 ? -67.875 -31.438 8.688 1 21.92 16 GLY B O 1
ATOM 3050 N N . THR B 1 17 ? -67.938 -33.312 7.77 1 24.41 17 THR B N 1
ATOM 3051 C CA . THR B 1 17 ? -66.625 -33.781 8.211 1 24.41 17 THR B CA 1
ATOM 3052 C C . THR B 1 17 ? -65.5 -33 7.531 1 24.41 17 THR B C 1
ATOM 3054 O O . THR B 1 17 ? -65.438 -32.875 6.305 1 24.41 17 THR B O 1
ATOM 3057 N N . ALA B 1 18 ? -65.188 -31.781 8.086 1 25.86 18 ALA B N 1
ATOM 3058 C CA . ALA B 1 18 ? -63.969 -31.062 7.652 1 25.86 18 ALA B CA 1
ATOM 3059 C C . ALA B 1 18 ? -62.781 -32 7.543 1 25.86 18 ALA B C 1
ATOM 3061 O O . ALA B 1 18 ? -62.375 -32.625 8.531 1 25.86 18 ALA B O 1
ATOM 3062 N N . LEU B 1 19 ? -62.781 -32.844 6.504 1 23.41 19 LEU B N 1
ATOM 3063 C CA . LEU B 1 19 ? -61.562 -33.625 6.344 1 23.41 19 LEU B CA 1
ATOM 3064 C C . LEU B 1 19 ? -60.312 -32.781 6.547 1 23.41 19 LEU B C 1
ATOM 3066 O O . LEU B 1 19 ? -60.281 -31.641 6.074 1 23.41 19 LEU B O 1
ATOM 3070 N N . ALA B 1 20 ? -59.688 -32.812 7.754 1 26.78 20 ALA B N 1
ATOM 3071 C CA . ALA B 1 20 ? -58.344 -32.344 8.094 1 26.78 20 ALA B CA 1
ATOM 3072 C C . ALA B 1 20 ? -57.375 -32.625 6.949 1 26.78 20 ALA B C 1
ATOM 3074 O O . ALA B 1 20 ? -57.156 -33.781 6.582 1 26.78 20 ALA B O 1
ATOM 3075 N N . ALA B 1 21 ? -57.5 -31.828 5.863 1 27.42 21 ALA B N 1
ATOM 3076 C CA . ALA B 1 21 ? -56.406 -32 4.906 1 27.42 21 ALA B CA 1
ATOM 3077 C C . ALA B 1 21 ? -55.094 -32.125 5.625 1 27.42 21 ALA B C 1
ATOM 3079 O O . ALA B 1 21 ? -54.688 -31.234 6.363 1 27.42 21 ALA B O 1
ATOM 3080 N N . THR B 1 22 ? -54.906 -33.312 6.184 1 27.44 22 THR B N 1
ATOM 3081 C CA . THR B 1 22 ? -53.5 -33.5 6.602 1 27.44 22 THR B CA 1
ATOM 3082 C C . THR B 1 22 ? -52.562 -33.031 5.516 1 27.44 22 THR B C 1
ATOM 3084 O O . THR B 1 22 ? -52.656 -33.469 4.363 1 27.44 22 THR B O 1
ATOM 3087 N N . PRO B 1 23 ? -52.156 -31.719 5.586 1 31.64 23 PRO B N 1
ATOM 3088 C CA . PRO B 1 23 ? -51.125 -31.391 4.594 1 31.64 23 PRO B CA 1
ATOM 3089 C C . PRO B 1 23 ? -50.094 -32.5 4.457 1 31.64 23 PRO B C 1
ATOM 3091 O O . PRO B 1 23 ? -49.625 -33.062 5.461 1 31.64 23 PRO B O 1
ATOM 3094 N N . SER B 1 24 ? -50.375 -33.5 3.611 1 29.02 24 SER B N 1
ATOM 3095 C CA . SER B 1 24 ? -49.219 -34.344 3.293 1 29.02 24 SER B CA 1
ATOM 3096 C C . SER B 1 24 ? -47.969 -33.5 3.084 1 29.02 24 SER B C 1
ATOM 3098 O O . SER B 1 24 ? -47.938 -32.625 2.227 1 29.02 24 SER B O 1
ATOM 3100 N N . PHE B 1 25 ? -47.406 -33.094 4.164 1 30.44 25 PHE B N 1
ATOM 3101 C CA . PHE B 1 25 ? -46.031 -32.688 3.977 1 30.44 25 PHE B CA 1
ATOM 3102 C C . PHE B 1 25 ? -45.312 -33.625 3.023 1 30.44 25 PHE B C 1
ATOM 3104 O O . PHE B 1 25 ? -45.031 -34.781 3.375 1 30.44 25 PHE B O 1
ATOM 3111 N N . GLY B 1 26 ? -45.875 -33.688 1.791 1 29.53 26 GLY B N 1
ATOM 3112 C CA . GLY B 1 26 ? -44.938 -34.344 0.93 1 29.53 26 GLY B CA 1
ATOM 3113 C C . GLY B 1 26 ? -43.5 -34 1.244 1 29.53 26 GLY B C 1
ATOM 3114 O O . GLY B 1 26 ? -43.156 -32.812 1.351 1 29.53 26 GLY B O 1
ATOM 3115 N N . PHE B 1 27 ? -42.969 -34.844 2.104 1 31.78 27 PHE B N 1
ATOM 3116 C CA . PHE B 1 27 ? -41.5 -34.844 2.119 1 31.78 27 PHE B CA 1
ATOM 3117 C C . PHE B 1 27 ? -40.969 -34.688 0.708 1 31.78 27 PHE B C 1
ATOM 3119 O O . PHE B 1 27 ? -41.094 -35.594 -0.114 1 31.78 27 PHE B O 1
ATOM 3126 N N . ASN B 1 28 ? -41.344 -33.625 0.084 1 31.81 28 ASN B N 1
ATOM 3127 C CA . ASN B 1 28 ? -40.438 -33.438 -1.048 1 31.81 28 ASN B CA 1
ATOM 3128 C C . ASN B 1 28 ? -39 -33.875 -0.696 1 31.81 28 ASN B C 1
ATOM 3130 O O . ASN B 1 28 ? -38.312 -33.188 0.077 1 31.81 28 ASN B O 1
ATOM 3134 N N . ILE B 1 29 ? -38.906 -35.188 -0.554 1 34.5 29 ILE B N 1
ATOM 3135 C CA . ILE B 1 29 ? -37.531 -35.625 -0.649 1 34.5 29 ILE B CA 1
ATOM 3136 C C . ILE B 1 29 ? -36.781 -34.812 -1.722 1 34.5 29 ILE B C 1
ATOM 3138 O O . ILE B 1 29 ? -37.156 -34.875 -2.9 1 34.5 29 ILE B O 1
ATOM 3142 N N . LEU B 1 30 ? -36.469 -33.625 -1.442 1 33.97 30 LEU B N 1
ATOM 3143 C CA . LEU B 1 30 ? -35.406 -33.156 -2.305 1 33.97 30 LEU B CA 1
ATOM 3144 C C . LEU B 1 30 ? -34.531 -34.312 -2.77 1 33.97 30 LEU B C 1
ATOM 3146 O O . LEU B 1 30 ? -33.906 -35 -1.951 1 33.97 30 LEU B O 1
ATOM 3150 N N . LYS B 1 31 ? -35.094 -35 -3.59 1 34.06 31 LYS B N 1
ATOM 3151 C CA . LYS B 1 31 ? -34.125 -35.844 -4.254 1 34.06 31 LYS B CA 1
ATOM 3152 C C . LYS B 1 31 ? -32.75 -35.156 -4.277 1 34.06 31 LYS B C 1
ATOM 3154 O O . LYS B 1 31 ? -32.562 -34.156 -4.949 1 34.06 31 LYS B O 1
ATOM 3159 N N . LYS B 1 32 ? -32.219 -35.156 -3.203 1 43.03 32 LYS B N 1
ATOM 3160 C CA . LYS B 1 32 ? -30.797 -34.969 -3.404 1 43.03 32 LYS B CA 1
ATOM 3161 C C . LYS B 1 32 ? -30.344 -35.594 -4.73 1 43.03 32 LYS B C 1
ATOM 3163 O O . LYS B 1 32 ? -30.406 -36.781 -4.918 1 43.03 32 LYS B O 1
ATOM 3168 N N . SER B 1 33 ? -30.781 -35.094 -5.809 1 39.31 33 SER B N 1
ATOM 3169 C CA . SER B 1 33 ? -30.156 -35.594 -7.039 1 39.31 33 SER B CA 1
ATOM 3170 C C . SER B 1 33 ? -28.766 -36.125 -6.773 1 39.31 33 SER B C 1
ATOM 3172 O O . SER B 1 33 ? -27.938 -35.469 -6.148 1 39.31 33 SER B O 1
ATOM 3174 N N . PHE B 1 34 ? -28.547 -37.344 -6.574 1 41.38 34 PHE B N 1
ATOM 3175 C CA . PHE B 1 34 ? -27.25 -38.031 -6.551 1 41.38 34 PHE B CA 1
ATOM 3176 C C . PHE B 1 34 ? -26.328 -37.469 -7.629 1 41.38 34 PHE B C 1
ATOM 3178 O O . PHE B 1 34 ? -26.438 -37.812 -8.797 1 41.38 34 PHE B O 1
ATOM 3185 N N . GLU B 1 35 ? -26.156 -36.25 -7.809 1 49.03 35 GLU B N 1
ATOM 3186 C CA . GLU B 1 35 ? -25.125 -35.781 -8.742 1 49.03 35 GLU B CA 1
ATOM 3187 C C . GLU B 1 35 ? -23.891 -36.688 -8.68 1 49.03 35 GLU B C 1
ATOM 3189 O O . GLU B 1 35 ? -23.328 -36.906 -7.602 1 49.03 35 GLU B O 1
ATOM 3194 N N . GLU B 1 36 ? -23.781 -37.719 -9.484 1 61.06 36 GLU B N 1
ATOM 3195 C CA . GLU B 1 36 ? -22.625 -38.594 -9.625 1 61.06 36 GLU B CA 1
ATOM 3196 C C . GLU B 1 36 ? -21.328 -37.844 -9.352 1 61.06 36 GLU B C 1
ATOM 3198 O O . GLU B 1 36 ? -21.172 -36.688 -9.797 1 61.06 36 GLU B O 1
ATOM 3203 N N . ASP B 1 37 ? -20.5 -38.469 -8.477 1 80.06 37 ASP B N 1
ATOM 3204 C CA . ASP B 1 37 ? -19.188 -37.906 -8.109 1 80.06 37 ASP B CA 1
ATOM 3205 C C . ASP B 1 37 ? -18.297 -37.75 -9.344 1 80.06 37 ASP B C 1
ATOM 3207 O O . ASP B 1 37 ? -18.109 -38.719 -10.102 1 80.06 37 ASP B O 1
ATOM 3211 N N . LEU B 1 38 ? -18.016 -36.562 -9.688 1 92.06 38 LEU B N 1
ATOM 3212 C CA . LEU B 1 38 ? -17.047 -36.312 -10.75 1 92.06 38 LEU B CA 1
ATOM 3213 C C . LEU B 1 38 ? -15.617 -36.531 -10.258 1 92.06 38 LEU B C 1
ATOM 3215 O O . LEU B 1 38 ? -15.18 -35.844 -9.312 1 92.06 38 LEU B O 1
ATOM 3219 N N . ILE B 1 39 ? -14.922 -37.625 -10.773 1 96.62 39 ILE B N 1
ATOM 3220 C CA . ILE B 1 39 ? -13.539 -37.906 -10.414 1 96.62 39 ILE B CA 1
ATOM 3221 C C . ILE B 1 39 ? -12.609 -37.469 -11.539 1 96.62 39 ILE B C 1
ATOM 3223 O O . ILE B 1 39 ? -12.852 -37.781 -12.711 1 96.62 39 ILE B O 1
ATOM 3227 N N . VAL B 1 40 ? -11.555 -36.75 -11.172 1 97.88 40 VAL B N 1
ATOM 3228 C CA . VAL B 1 40 ? -10.57 -36.281 -12.148 1 97.88 40 VAL B CA 1
ATOM 3229 C C . VAL B 1 40 ? -9.172 -36.719 -11.711 1 97.88 40 VAL B C 1
ATOM 3231 O O . VAL B 1 40 ? -8.961 -37.094 -10.555 1 97.88 40 VAL B O 1
ATOM 3234 N N . GLY B 1 41 ? -8.227 -36.688 -12.711 1 98.06 41 GLY B N 1
ATOM 3235 C CA . GLY B 1 41 ? -6.852 -37.062 -12.438 1 98.06 41 GLY B CA 1
ATOM 3236 C C . GLY B 1 41 ? -6.523 -38.469 -12.891 1 98.06 41 GLY B C 1
ATOM 3237 O O . GLY B 1 41 ? -7.359 -39.156 -13.492 1 98.06 41 GLY B O 1
ATOM 3238 N N . HIS B 1 42 ? -5.328 -38.938 -12.609 1 98.12 42 HIS B N 1
ATOM 3239 C CA . HIS B 1 42 ? -4.777 -40.188 -13.141 1 98.12 42 HIS B CA 1
ATOM 3240 C C . HIS B 1 42 ? -3.904 -40.906 -12.109 1 98.12 42 HIS B C 1
ATOM 3242 O O . HIS B 1 42 ? -3.379 -40.25 -11.195 1 98.12 42 HIS B O 1
ATOM 3248 N N . GLY B 1 43 ? -3.76 -42.188 -12.328 1 96.75 43 GLY B N 1
ATOM 3249 C CA . GLY B 1 43 ? -2.902 -42.938 -11.43 1 96.75 43 GLY B CA 1
ATOM 3250 C C . GLY B 1 43 ? -3.26 -42.75 -9.969 1 96.75 43 GLY B C 1
ATOM 3251 O O . GLY B 1 43 ? -4.43 -42.875 -9.586 1 96.75 43 GLY B O 1
ATOM 3252 N N . ASP B 1 44 ? -2.25 -42.469 -9.133 1 96.44 44 ASP B N 1
ATOM 3253 C CA . ASP B 1 44 ? -2.426 -42.344 -7.688 1 96.44 44 ASP B CA 1
ATOM 3254 C C . ASP B 1 44 ? -2.896 -40.938 -7.301 1 96.44 44 ASP B C 1
ATOM 3256 O O . ASP B 1 44 ? -3.082 -40.656 -6.117 1 96.44 44 ASP B O 1
ATOM 3260 N N . PHE B 1 45 ? -3.113 -40.125 -8.297 1 98.38 45 PHE B N 1
ATOM 3261 C CA . PHE B 1 45 ? -3.533 -38.75 -8.055 1 98.38 45 PHE B CA 1
ATOM 3262 C C . PHE B 1 45 ? -4.891 -38.469 -8.695 1 98.38 45 PHE B C 1
ATOM 3264 O O . PHE B 1 45 ? -4.988 -37.75 -9.68 1 98.38 45 PHE B O 1
ATOM 3271 N N . ARG B 1 46 ? -5.867 -39.062 -8.078 1 98.38 46 ARG B N 1
ATOM 3272 C CA . ARG B 1 46 ? -7.262 -38.906 -8.484 1 98.38 46 ARG B CA 1
ATOM 3273 C C . ARG B 1 46 ? -8.062 -38.188 -7.395 1 98.38 46 ARG B C 1
ATOM 3275 O O . ARG B 1 46 ? -7.805 -38.375 -6.203 1 98.38 46 ARG B O 1
ATOM 3282 N N . TYR B 1 47 ? -9.016 -37.438 -7.844 1 98.5 47 TYR B N 1
ATOM 3283 C CA . TYR B 1 47 ? -9.695 -36.531 -6.906 1 98.5 47 TYR B CA 1
ATOM 3284 C C . TYR B 1 47 ? -11.188 -36.438 -7.234 1 98.5 47 TYR B C 1
ATOM 3286 O O . TYR B 1 47 ? -11.57 -36.375 -8.406 1 98.5 47 TYR B O 1
ATOM 3294 N N . LYS B 1 48 ? -11.969 -36.438 -6.199 1 98.19 48 LYS B N 1
ATOM 3295 C CA . LYS B 1 48 ? -13.375 -36.031 -6.312 1 98.19 48 LYS B CA 1
ATOM 3296 C C . LYS B 1 48 ? -13.516 -34.5 -6.336 1 98.19 48 LYS B C 1
ATOM 3298 O O . LYS B 1 48 ? -12.914 -33.812 -5.52 1 98.19 48 LYS B O 1
ATOM 3303 N N . VAL B 1 49 ? -14.375 -34 -7.246 1 97.94 49 VAL B N 1
ATOM 3304 C CA . VAL B 1 49 ? -14.492 -32.562 -7.461 1 97.94 49 VAL B CA 1
ATOM 3305 C C . VAL B 1 49 ? -15.617 -32 -6.598 1 97.94 49 VAL B C 1
ATOM 3307 O O . VAL B 1 49 ? -16.75 -32.5 -6.621 1 97.94 49 VAL B O 1
ATOM 3310 N N . HIS B 1 50 ? -15.289 -30.953 -5.797 1 97.25 50 HIS B N 1
ATOM 3311 C CA . HIS B 1 50 ? -16.266 -30.172 -5.039 1 97.25 50 HIS B CA 1
ATOM 3312 C C . HIS B 1 50 ? -16.25 -28.703 -5.465 1 97.25 50 HIS B C 1
ATOM 3314 O O . HIS B 1 50 ? -15.43 -27.922 -4.992 1 97.25 50 HIS B O 1
ATOM 3320 N N . LYS B 1 51 ? -17.219 -28.297 -6.277 1 95.12 51 LYS B N 1
ATOM 3321 C CA . LYS B 1 51 ? -17.281 -26.922 -6.793 1 95.12 51 LYS B CA 1
ATOM 3322 C C . LYS B 1 51 ? -17.922 -25.984 -5.781 1 95.12 51 LYS B C 1
ATOM 3324 O O . LYS B 1 51 ? -17.75 -24.766 -5.863 1 95.12 51 LYS B O 1
ATOM 3329 N N . ASP B 1 52 ? -18.641 -26.5 -4.789 1 93.69 52 ASP B N 1
ATOM 3330 C CA . ASP B 1 52 ? -19.375 -25.703 -3.822 1 93.69 52 ASP B CA 1
ATOM 3331 C C . ASP B 1 52 ? -18.797 -25.844 -2.418 1 93.69 52 ASP B C 1
ATOM 3333 O O . ASP B 1 52 ? -19.531 -25.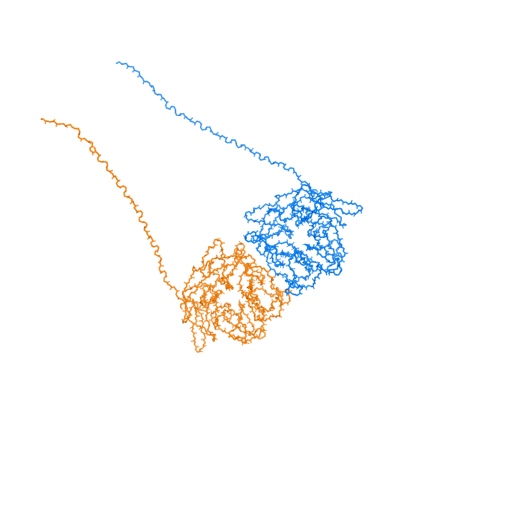906 -1.436 1 93.69 52 ASP B O 1
ATOM 3337 N N . TRP B 1 53 ? -17.484 -26.016 -2.447 1 95.38 53 TRP B N 1
ATOM 3338 C CA . TRP B 1 53 ? -16.797 -26.219 -1.173 1 95.38 53 TRP B CA 1
ATOM 3339 C C . TRP B 1 53 ? -16.969 -25.016 -0.265 1 95.38 53 TRP B C 1
ATOM 3341 O O . TRP B 1 53 ? -17.297 -25.156 0.917 1 95.38 53 TRP B O 1
ATOM 3351 N N . ALA B 1 54 ? -16.734 -23.812 -0.774 1 95.94 54 ALA B N 1
ATOM 3352 C CA . ALA B 1 54 ? -16.781 -22.578 0.016 1 95.94 54 ALA B CA 1
ATOM 3353 C C . ALA B 1 54 ? -18.234 -22.188 0.315 1 95.94 54 ALA B C 1
ATOM 3355 O O . ALA B 1 54 ? -19.062 -22.109 -0.596 1 95.94 54 ALA B O 1
ATOM 3356 N N . LYS B 1 55 ? -18.484 -21.953 1.512 1 94.25 55 LYS B N 1
ATOM 3357 C CA . LYS B 1 55 ? -19.812 -21.547 1.959 1 94.25 55 LYS B CA 1
ATOM 3358 C C . LYS B 1 55 ? -19.891 -20.031 2.156 1 94.25 55 LYS B C 1
ATOM 3360 O O . LYS B 1 55 ? -19.891 -19.547 3.289 1 94.25 55 LYS B O 1
ATOM 3365 N N . ILE B 1 56 ? -19.906 -19.312 1.083 1 91.75 56 ILE B N 1
ATOM 3366 C CA . ILE B 1 56 ? -19.938 -17.859 1.173 1 91.75 56 ILE B CA 1
ATOM 3367 C C . ILE B 1 56 ? -20.984 -17.297 0.213 1 91.75 56 ILE B C 1
ATOM 3369 O O . ILE B 1 56 ? -21.344 -17.953 -0.768 1 91.75 56 ILE B O 1
ATOM 3373 N N . SER B 1 57 ? -21.484 -16.109 0.657 1 88.31 57 SER B N 1
ATOM 3374 C CA . SER B 1 57 ? -22.344 -15.328 -0.22 1 88.31 57 SER B CA 1
ATOM 3375 C C . SER B 1 57 ? -21.562 -14.203 -0.895 1 88.31 57 SER B C 1
ATOM 3377 O O . SER B 1 57 ? -20.953 -13.375 -0.219 1 88.31 57 SER B O 1
ATOM 3379 N N . THR B 1 58 ? -21.672 -14.109 -2.221 1 84.31 58 THR B N 1
ATOM 3380 C CA . THR B 1 58 ? -20.922 -13.094 -2.947 1 84.31 58 THR B CA 1
ATOM 3381 C C . THR B 1 58 ? -21.562 -11.719 -2.77 1 84.31 58 THR B C 1
ATOM 3383 O O . THR B 1 58 ? -20.953 -10.695 -3.072 1 84.31 58 THR B O 1
ATOM 3386 N N . ALA B 1 59 ? -22.703 -11.734 -2.273 1 86.94 59 ALA B N 1
ATOM 3387 C CA . ALA B 1 59 ? -23.359 -10.461 -1.965 1 86.94 59 ALA B CA 1
ATOM 3388 C C . ALA B 1 59 ? -22.672 -9.766 -0.795 1 86.94 59 ALA B C 1
ATOM 3390 O O . ALA B 1 59 ? -22.547 -8.539 -0.785 1 86.94 59 ALA B O 1
ATOM 3391 N N . HIS B 1 60 ? -22.219 -10.477 0.088 1 90.69 60 HIS B N 1
ATOM 3392 C CA . HIS B 1 60 ? -21.594 -9.914 1.286 1 90.69 60 HIS B CA 1
ATOM 3393 C C . HIS B 1 60 ? -20.078 -9.938 1.188 1 90.69 60 HIS B C 1
ATOM 3395 O O . HIS B 1 60 ? -19.406 -9.047 1.715 1 90.69 60 HIS B O 1
ATOM 3401 N N . ASN B 1 61 ? -19.609 -10.953 0.555 1 95 61 ASN B N 1
ATOM 3402 C CA . ASN B 1 61 ? -18.172 -11.125 0.357 1 95 61 ASN B CA 1
ATOM 3403 C C . ASN B 1 61 ? -17.844 -11.398 -1.106 1 95 61 ASN B C 1
ATOM 3405 O O . ASN B 1 61 ? -17.562 -12.539 -1.481 1 95 61 ASN B O 1
ATOM 3409 N N . PRO B 1 62 ? -17.828 -10.367 -1.856 1 95.62 62 PRO B N 1
ATOM 3410 C CA . PRO B 1 62 ? -17.641 -10.555 -3.299 1 95.62 62 PRO B CA 1
ATOM 3411 C C . PRO B 1 62 ? -16.25 -11.078 -3.654 1 95.62 62 PRO B C 1
ATOM 3413 O O . PRO B 1 62 ? -15.281 -10.781 -2.959 1 95.62 62 PRO B O 1
ATOM 3416 N N . ILE B 1 63 ? -16.234 -11.852 -4.715 1 96.62 63 ILE B N 1
ATOM 3417 C CA . ILE B 1 63 ? -15.008 -12.375 -5.309 1 96.62 63 ILE B CA 1
ATOM 3418 C C . ILE B 1 63 ? -14.883 -11.883 -6.75 1 96.62 63 ILE B C 1
ATOM 3420 O O . ILE B 1 63 ? -15.805 -12.039 -7.551 1 96.62 63 ILE B O 1
ATOM 3424 N N . LEU B 1 64 ? -13.82 -11.195 -7.047 1 97.25 64 LEU B N 1
ATOM 3425 C CA . LEU B 1 64 ? -13.484 -10.914 -8.438 1 97.25 64 LEU B CA 1
ATOM 3426 C C . LEU B 1 64 ? -12.703 -12.07 -9.055 1 97.25 64 LEU B C 1
ATOM 3428 O O . LEU B 1 64 ? -13.156 -12.688 -10.023 1 97.25 64 LEU B O 1
ATOM 3432 N N . ASN B 1 65 ? -11.578 -12.406 -8.492 1 97.81 65 ASN B N 1
ATOM 3433 C CA . ASN B 1 65 ? -10.766 -13.578 -8.797 1 97.81 65 ASN B CA 1
ATOM 3434 C C . ASN B 1 65 ? -10.188 -14.211 -7.531 1 97.81 65 ASN B C 1
ATOM 3436 O O . ASN B 1 65 ? -10.062 -13.547 -6.504 1 97.81 65 ASN B O 1
ATOM 3440 N N . CYS B 1 66 ? -9.898 -15.5 -7.641 1 97.06 66 CYS B N 1
ATOM 3441 C CA . CYS B 1 66 ? -9.125 -16.203 -6.621 1 97.06 66 CYS B CA 1
ATOM 3442 C C . CYS B 1 66 ? -7.707 -16.484 -7.105 1 97.06 66 CYS B C 1
ATOM 3444 O O . CYS B 1 66 ? -7.508 -17.188 -8.102 1 97.06 66 CYS B O 1
ATOM 3446 N N . HIS B 1 67 ? -6.754 -16.031 -6.348 1 98.38 67 HIS B N 1
ATOM 3447 C CA . HIS B 1 67 ? -5.398 -16.078 -6.887 1 98.38 67 HIS B CA 1
ATOM 3448 C C . HIS B 1 67 ? -4.57 -17.156 -6.188 1 98.38 67 HIS B C 1
ATOM 3450 O O . HIS B 1 67 ? -3.922 -17.969 -6.844 1 98.38 67 HIS B O 1
ATOM 3456 N N . GLU B 1 68 ? -4.547 -17.125 -4.879 1 98.62 68 GLU B N 1
ATOM 3457 C CA . GLU B 1 68 ? -3.697 -18.078 -4.164 1 98.62 68 GLU B CA 1
ATOM 3458 C C . GLU B 1 68 ? -4.25 -18.359 -2.77 1 98.62 68 GLU B C 1
ATOM 3460 O O . GLU B 1 68 ? -5.027 -17.578 -2.227 1 98.62 68 GLU B O 1
ATOM 3465 N N . MET B 1 69 ? -3.867 -19.516 -2.24 1 98.38 69 MET B N 1
ATOM 3466 C CA . MET B 1 69 ? -4.305 -19.938 -0.913 1 98.38 69 MET B CA 1
ATOM 3467 C C . MET B 1 69 ? -3.143 -20.516 -0.112 1 98.38 69 MET B C 1
ATOM 3469 O O . MET B 1 69 ? -2.248 -21.156 -0.675 1 98.38 69 MET B O 1
ATOM 3473 N N . GLN B 1 70 ? -3.146 -20.266 1.163 1 98.56 70 GLN B N 1
ATOM 3474 C CA . GLN B 1 70 ? -2.219 -20.828 2.146 1 98.56 70 GLN B CA 1
ATOM 3475 C C . GLN B 1 70 ? -2.959 -21.312 3.383 1 98.56 70 GLN B C 1
ATOM 3477 O O . GLN B 1 70 ? -4.105 -20.938 3.627 1 98.56 70 GLN B O 1
ATOM 3482 N N . MET B 1 71 ? -2.359 -22.156 4.121 1 98.44 71 MET B N 1
ATOM 3483 C CA . MET B 1 71 ? -2.879 -22.594 5.414 1 98.44 71 MET B CA 1
ATOM 3484 C C . MET B 1 71 ? -1.961 -22.156 6.547 1 98.44 71 MET B C 1
ATOM 3486 O O . MET B 1 71 ? -0.759 -22.422 6.523 1 98.44 71 MET B O 1
ATOM 3490 N N . ASP B 1 72 ? -2.508 -21.469 7.527 1 98.12 72 ASP B N 1
ATOM 3491 C CA . ASP B 1 72 ? -1.674 -21 8.625 1 98.12 72 ASP B CA 1
ATOM 3492 C C . ASP B 1 72 ? -1.489 -22.094 9.68 1 98.12 72 ASP B C 1
ATOM 3494 O O . ASP B 1 72 ? -1.968 -23.203 9.516 1 98.12 72 ASP B O 1
ATOM 3498 N N . SER B 1 73 ? -0.711 -21.781 10.766 1 97.31 73 SER B N 1
ATOM 3499 C CA . SER B 1 73 ? -0.333 -22.75 11.781 1 97.31 73 SER B CA 1
ATOM 3500 C C . SER B 1 73 ? -1.549 -23.219 12.57 1 97.31 73 SER B C 1
ATOM 3502 O O . SER B 1 73 ? -1.496 -24.25 13.242 1 97.31 73 SER B O 1
ATOM 3504 N N . LYS B 1 74 ? -2.641 -22.516 12.539 1 96.62 74 LYS B N 1
ATOM 3505 C CA . LYS B 1 74 ? -3.861 -22.891 13.242 1 96.62 74 LYS B CA 1
ATOM 3506 C C . LYS B 1 74 ? -4.77 -23.75 12.359 1 96.62 74 LYS B C 1
ATOM 3508 O O . LYS B 1 74 ? -5.863 -24.141 12.773 1 96.62 74 LYS B O 1
ATOM 3513 N N . GLY B 1 75 ? -4.355 -23.953 11.125 1 97.62 75 GLY B N 1
ATOM 3514 C CA . GLY B 1 75 ? -5.113 -24.781 10.203 1 97.62 75 GLY B CA 1
ATOM 3515 C C . GLY B 1 75 ? -6.148 -24 9.414 1 97.62 75 GLY B C 1
ATOM 3516 O O . GLY B 1 75 ? -7 -24.594 8.742 1 97.62 75 GLY B O 1
ATOM 3517 N N . ARG B 1 76 ? -6.117 -22.703 9.516 1 98.19 76 ARG B N 1
ATOM 3518 C CA . ARG B 1 76 ? -7.043 -21.891 8.734 1 98.19 76 ARG B CA 1
ATOM 3519 C C . ARG B 1 76 ? -6.531 -21.688 7.316 1 98.19 76 ARG B C 1
ATOM 3521 O O . ARG B 1 76 ? -5.328 -21.547 7.098 1 98.19 76 ARG B O 1
ATOM 3528 N N . LEU B 1 77 ? -7.445 -21.609 6.352 1 98.69 77 LEU B N 1
ATOM 3529 C CA . LEU B 1 77 ? -7.129 -21.406 4.941 1 98.69 77 LEU B CA 1
ATOM 3530 C C . LEU B 1 77 ? -7.316 -19.938 4.543 1 98.69 77 LEU B C 1
ATOM 3532 O O . LEU B 1 77 ? -8.43 -19.422 4.594 1 98.69 77 LEU B O 1
ATOM 3536 N N . LEU B 1 78 ? -6.254 -19.281 4.199 1 98.81 78 LEU B N 1
ATOM 3537 C CA . LEU B 1 78 ? -6.281 -17.891 3.752 1 98.81 78 LEU B CA 1
ATOM 3538 C C . LEU B 1 78 ? -6.191 -17.812 2.23 1 98.81 78 LEU B C 1
ATOM 3540 O O . LEU B 1 78 ? -5.281 -18.391 1.626 1 98.81 78 LEU B O 1
ATOM 3544 N N . MET B 1 79 ? -7.133 -17.141 1.629 1 98.56 79 MET B N 1
ATOM 3545 C CA . MET B 1 79 ? -7.168 -16.953 0.182 1 98.56 79 MET B CA 1
ATOM 3546 C C . MET B 1 79 ? -7.012 -15.484 -0.176 1 98.56 79 MET B C 1
ATOM 3548 O O . MET B 1 79 ? -7.66 -14.625 0.423 1 98.56 79 MET B O 1
ATOM 3552 N N . ILE B 1 80 ? -6.133 -15.188 -1.102 1 98.81 80 ILE B N 1
ATOM 3553 C CA . ILE B 1 80 ? -6.016 -13.812 -1.579 1 98.81 80 ILE B CA 1
ATOM 3554 C C . ILE B 1 80 ? -6.777 -13.656 -2.893 1 98.81 80 ILE B C 1
ATOM 3556 O O . ILE B 1 80 ? -6.715 -14.531 -3.762 1 98.81 80 ILE B O 1
ATOM 3560 N N . GLY B 1 81 ? -7.535 -12.594 -3.002 1 98.12 81 GLY B N 1
ATOM 3561 C CA . GLY B 1 81 ? -8.148 -12.109 -4.227 1 98.12 81 GLY B CA 1
ATOM 3562 C C . GLY B 1 81 ? -7.879 -10.641 -4.488 1 98.12 81 GLY B C 1
ATOM 3563 O O . GLY B 1 81 ? -6.977 -10.055 -3.887 1 98.12 81 GLY B O 1
ATOM 3564 N N . ASP B 1 82 ? -8.641 -10.117 -5.488 1 98.12 82 ASP B N 1
ATOM 3565 C CA . ASP B 1 82 ? -8.344 -8.758 -5.926 1 98.12 82 ASP B CA 1
ATOM 3566 C C . ASP B 1 82 ? -9.594 -7.879 -5.875 1 98.12 82 ASP B C 1
ATOM 3568 O O . ASP B 1 82 ? -9.664 -6.855 -6.555 1 98.12 82 ASP B O 1
ATOM 3572 N N . HIS B 1 83 ? -10.586 -8.328 -5.09 1 96.94 83 HIS B N 1
ATOM 3573 C CA . HIS B 1 83 ? -11.695 -7.438 -4.789 1 96.94 83 HIS B CA 1
ATOM 3574 C C . HIS B 1 83 ? -11.414 -6.598 -3.549 1 96.94 83 HIS B C 1
ATOM 3576 O O . HIS B 1 83 ? -11.062 -7.133 -2.494 1 96.94 83 HIS B O 1
ATOM 3582 N N . THR B 1 84 ? -11.672 -5.277 -3.564 1 94.69 84 THR B N 1
ATOM 3583 C CA . THR B 1 84 ? -11.188 -4.387 -2.516 1 94.69 84 THR B CA 1
ATOM 3584 C C . THR B 1 84 ? -12.203 -4.277 -1.383 1 94.69 84 THR B C 1
ATOM 3586 O O . THR B 1 84 ? -11.969 -3.578 -0.396 1 94.69 84 THR B O 1
ATOM 3589 N N . ALA B 1 85 ? -13.375 -4.961 -1.5 1 93.31 85 ALA B N 1
ATOM 3590 C CA . ALA B 1 85 ? -14.227 -5.113 -0.32 1 93.31 85 ALA B CA 1
ATOM 3591 C C . ALA B 1 85 ? -13.594 -6.059 0.694 1 93.31 85 ALA B C 1
ATOM 3593 O O . ALA B 1 85 ? -13.805 -5.922 1.9 1 93.31 85 ALA B O 1
ATOM 3594 N N . ASN B 1 86 ? -12.914 -7.055 0.138 1 94.38 86 ASN B N 1
ATOM 3595 C CA . ASN B 1 86 ? -12.109 -8.008 0.892 1 94.38 86 ASN B CA 1
ATOM 3596 C C . ASN B 1 86 ? -11.031 -8.648 0.019 1 94.38 86 ASN B C 1
ATOM 3598 O O . ASN B 1 86 ? -11.344 -9.391 -0.911 1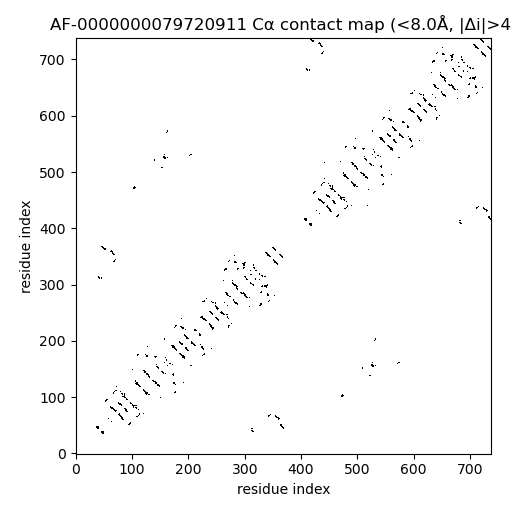 94.38 86 ASN B O 1
ATOM 3602 N N . ASN B 1 87 ? -9.82 -8.414 0.389 1 97.69 87 ASN B N 1
ATOM 3603 C CA . ASN B 1 87 ? -8.734 -9.031 -0.363 1 97.69 87 ASN B CA 1
ATOM 3604 C C . ASN B 1 87 ? -8.43 -10.445 0.141 1 97.69 87 ASN B C 1
ATOM 3606 O O . ASN B 1 87 ? -8.047 -11.312 -0.639 1 97.69 87 ASN B O 1
ATOM 3610 N N . ILE B 1 88 ? -8.586 -10.609 1.429 1 98.5 88 ILE B N 1
ATOM 3611 C CA . ILE B 1 88 ? -8.289 -11.891 2.053 1 98.5 88 ILE B CA 1
ATOM 3612 C C . ILE B 1 88 ? -9.562 -12.5 2.637 1 98.5 88 ILE B C 1
ATOM 3614 O O . ILE B 1 88 ? -10.297 -11.828 3.365 1 98.5 88 ILE B O 1
ATOM 3618 N N . LEU B 1 89 ? -9.836 -13.695 2.326 1 98.31 89 LEU B N 1
ATOM 3619 C CA . LEU B 1 89 ? -10.875 -14.523 2.932 1 98.31 89 LEU B CA 1
ATOM 3620 C C . LEU B 1 89 ? -10.266 -15.695 3.691 1 98.31 89 LEU B C 1
ATOM 3622 O O . LEU B 1 89 ? -9.336 -16.344 3.199 1 98.31 89 LEU B O 1
ATOM 3626 N N . VAL B 1 90 ? -10.734 -15.883 4.898 1 98.5 90 VAL B N 1
ATOM 3627 C CA . VAL B 1 90 ? -10.203 -16.938 5.762 1 98.5 90 VAL B CA 1
ATOM 3628 C C . VAL B 1 90 ? -11.266 -18 5.992 1 98.5 90 VAL B C 1
ATOM 3630 O O . VAL B 1 90 ? -12.352 -17.719 6.496 1 98.5 90 VAL B O 1
ATOM 3633 N N . PHE B 1 91 ? -10.883 -19.266 5.648 1 98.38 91 PHE B N 1
ATOM 3634 C CA . PHE B 1 91 ? -11.812 -20.375 5.758 1 98.38 91 PHE B CA 1
ATOM 3635 C C . PHE B 1 91 ? -11.281 -21.438 6.723 1 98.38 91 PHE B C 1
ATOM 3637 O O . PHE B 1 91 ? -10.078 -21.484 7 1 98.38 91 PHE B O 1
ATOM 3644 N N . ASP B 1 92 ? -12.18 -22.219 7.207 1 97.88 92 ASP B N 1
ATOM 3645 C CA . ASP B 1 92 ? -11.734 -23.516 7.719 1 97.88 92 ASP B CA 1
ATOM 3646 C C . ASP B 1 92 ? -11.805 -24.578 6.633 1 97.88 92 ASP B C 1
ATOM 3648 O O . ASP B 1 92 ? -12.172 -24.297 5.492 1 97.88 92 ASP B O 1
ATOM 3652 N N . LYS B 1 93 ? -11.5 -25.812 6.922 1 96.38 93 LYS B N 1
ATOM 3653 C CA . LYS B 1 93 ? -11.383 -26.875 5.922 1 96.38 93 LYS B CA 1
ATOM 3654 C C . LYS B 1 93 ? -12.758 -27.266 5.387 1 96.38 93 LYS B C 1
ATOM 3656 O O . LYS B 1 93 ? -12.859 -27.859 4.309 1 96.38 93 LYS B O 1
ATOM 3661 N N . SER B 1 94 ? -13.805 -26.984 6.133 1 96.44 94 SER B N 1
ATOM 3662 C CA . SER B 1 94 ? -15.148 -27.328 5.684 1 96.44 94 SER B CA 1
ATOM 3663 C C . SER B 1 94 ? -15.672 -26.297 4.676 1 96.44 94 SER B C 1
ATOM 3665 O O . SER B 1 94 ? -16.688 -26.531 4.023 1 96.44 94 SER B O 1
ATOM 3667 N N . GLY B 1 95 ? -14.969 -25.156 4.602 1 97.81 95 GLY B N 1
ATOM 3668 C CA . GLY B 1 95 ? -15.375 -24.109 3.684 1 97.81 95 GLY B CA 1
ATOM 3669 C C . GLY B 1 95 ? -16.109 -22.969 4.363 1 97.81 95 GLY B C 1
ATOM 3670 O O . GLY B 1 95 ? -16.531 -22.016 3.709 1 97.81 95 GLY B O 1
ATOM 3671 N N . LYS B 1 96 ? -16.25 -23.094 5.66 1 97.81 96 LYS B N 1
ATOM 3672 C CA . LYS B 1 96 ? -16.859 -22.016 6.418 1 97.81 96 LYS B CA 1
ATOM 3673 C C . LYS B 1 96 ? -15.969 -20.781 6.445 1 97.81 96 LYS B C 1
ATOM 3675 O O . LYS B 1 96 ? -14.766 -20.875 6.703 1 97.81 96 LYS B O 1
ATOM 3680 N N . LEU B 1 97 ? -16.578 -19.625 6.219 1 97.75 97 LEU B N 1
ATOM 3681 C CA . LEU B 1 97 ? -15.836 -18.375 6.301 1 97.75 97 LEU B CA 1
ATOM 3682 C C . LEU B 1 97 ? -15.625 -17.953 7.754 1 97.75 97 LEU B C 1
ATOM 3684 O O . LEU B 1 97 ? -16.594 -17.781 8.5 1 97.75 97 LEU B O 1
ATOM 3688 N N . LEU B 1 98 ? -14.391 -17.781 8.133 1 97.81 98 LEU B N 1
ATOM 3689 C CA . LEU B 1 98 ? -14.039 -17.438 9.508 1 97.81 98 LEU B CA 1
ATOM 3690 C C . LEU B 1 98 ? -13.773 -15.953 9.656 1 97.81 98 LEU B C 1
ATOM 3692 O O . LEU B 1 98 ? -14.008 -15.375 10.727 1 97.81 98 LEU B O 1
ATOM 3696 N N . ASP B 1 99 ? -13.203 -15.336 8.648 1 96.88 99 ASP B N 1
ATOM 3697 C CA . ASP B 1 99 ? -12.797 -13.93 8.688 1 96.88 99 ASP B CA 1
ATOM 3698 C C . ASP B 1 99 ? -12.547 -13.398 7.277 1 96.88 99 ASP B C 1
ATOM 3700 O O . ASP B 1 99 ? -12.5 -14.164 6.312 1 96.88 99 ASP B O 1
ATOM 3704 N N . HIS B 1 100 ? -12.578 -12.164 7.105 1 97 100 HIS B N 1
ATOM 3705 C CA . HIS B 1 100 ? -12.188 -11.477 5.879 1 97 100 HIS B CA 1
ATOM 3706 C C . HIS B 1 100 ? -11.57 -10.117 6.18 1 97 100 HIS B C 1
ATOM 3708 O O . HIS B 1 100 ? -11.914 -9.484 7.18 1 97 100 HIS B O 1
ATOM 3714 N N . TRP B 1 101 ? -10.594 -9.695 5.395 1 96.5 101 TRP B N 1
ATOM 3715 C CA . TRP B 1 101 ? -9.977 -8.391 5.609 1 96.5 101 TRP B CA 1
ATOM 3716 C C . TRP B 1 101 ? -9.203 -7.945 4.379 1 96.5 101 TRP B C 1
ATOM 3718 O O . TRP B 1 101 ? -9.039 -8.711 3.426 1 96.5 101 TRP B O 1
ATOM 3728 N N . GLY B 1 102 ? -8.773 -6.734 4.402 1 96 102 GLY B N 1
ATOM 3729 C CA . GLY B 1 102 ? -7.918 -6.188 3.359 1 96 102 GLY B CA 1
ATOM 3730 C C . GLY B 1 102 ? -8.672 -5.363 2.336 1 96 102 GLY B C 1
ATOM 3731 O O . GLY B 1 102 ? -9.68 -5.816 1.785 1 96 102 GLY B O 1
ATOM 3732 N N . THR B 1 103 ? -8.266 -4.176 2.072 1 95.69 103 THR B N 1
ATOM 3733 C CA . THR B 1 103 ? -8.789 -3.289 1.042 1 95.69 103 THR B CA 1
ATOM 3734 C C . THR B 1 103 ? -7.66 -2.686 0.216 1 95.69 103 THR B C 1
ATOM 3736 O O . THR B 1 103 ? -7.906 -1.997 -0.776 1 95.69 103 THR B O 1
ATOM 3739 N N . GLY B 1 104 ? -6.473 -2.99 0.614 1 96.44 104 GLY B N 1
ATOM 3740 C CA . GLY B 1 104 ? -5.336 -2.246 0.103 1 96.44 104 GLY B CA 1
ATOM 3741 C C . GLY B 1 104 ? -4.582 -2.982 -0.989 1 96.44 104 GLY B C 1
ATOM 3742 O O . GLY B 1 104 ? -3.455 -2.615 -1.33 1 96.44 104 GLY B O 1
ATOM 3743 N N . TYR B 1 105 ? -5.184 -4.055 -1.475 1 98 105 TYR B N 1
ATOM 3744 C CA . TYR B 1 105 ? -4.539 -4.859 -2.508 1 98 105 TYR B CA 1
ATOM 3745 C C . TYR B 1 105 ? -5.457 -5.031 -3.713 1 98 105 TYR B C 1
ATOM 3747 O O . TYR B 1 105 ? -5.871 -6.148 -4.031 1 98 105 TYR B O 1
ATOM 3755 N N . PRO B 1 106 ? -5.676 -3.949 -4.496 1 97.56 106 PRO B N 1
ATOM 3756 C CA . PRO B 1 106 ? -6.574 -4.07 -5.648 1 97.56 106 PRO B CA 1
ATOM 3757 C C . PRO B 1 106 ? -6.059 -5.051 -6.699 1 97.56 106 PRO B C 1
ATOM 3759 O O . PRO B 1 106 ? -6.836 -5.547 -7.52 1 97.56 106 PRO B O 1
ATOM 3762 N N . GLY B 1 107 ? -4.742 -5.301 -6.703 1 98.5 107 GLY B N 1
ATOM 3763 C CA . GLY B 1 107 ? -4.145 -6.301 -7.574 1 98.5 107 GLY B CA 1
ATOM 3764 C C . GLY B 1 107 ? -3.648 -7.523 -6.832 1 98.5 107 GLY B C 1
ATOM 3765 O O . GLY B 1 107 ? -2.639 -8.117 -7.211 1 98.5 107 GLY B O 1
ATOM 3766 N N . GLY B 1 108 ? -4.293 -7.859 -5.762 1 98.75 108 GLY B N 1
ATOM 3767 C CA . GLY B 1 108 ? -3.867 -9.039 -5.016 1 98.75 108 GLY B CA 1
ATOM 3768 C C . GLY B 1 108 ? -3.594 -10.234 -5.906 1 98.75 108 GLY B C 1
ATOM 3769 O O . GLY B 1 108 ? -4.395 -10.562 -6.785 1 98.75 108 GLY B O 1
ATOM 3770 N N . HIS B 1 109 ? -2.455 -10.938 -5.707 1 98.81 109 HIS B N 1
ATOM 3771 C CA . HIS B 1 109 ? -2 -11.953 -6.645 1 98.81 109 HIS B CA 1
ATOM 3772 C C . HIS B 1 109 ? -1.298 -13.094 -5.918 1 98.81 109 HIS B C 1
ATOM 3774 O O . HIS B 1 109 ? -1.888 -14.156 -5.703 1 98.81 109 HIS B O 1
ATOM 3780 N N . GLY B 1 110 ? -0.057 -12.891 -5.43 1 98.88 110 GLY B N 1
ATOM 3781 C CA . GLY B 1 110 ? 0.693 -13.898 -4.699 1 98.88 110 GLY B CA 1
ATOM 3782 C C . GLY B 1 110 ? 0.494 -13.82 -3.197 1 98.88 110 GLY B C 1
ATOM 3783 O O . GLY B 1 110 ? 0.345 -12.727 -2.643 1 98.88 110 GLY B O 1
ATOM 3784 N N . LEU B 1 111 ? 0.506 -14.945 -2.564 1 98.88 111 LEU B N 1
ATOM 3785 C CA . LEU B 1 111 ? 0.398 -15.07 -1.114 1 98.88 111 LEU B CA 1
ATOM 3786 C C . LEU B 1 111 ? 1.361 -16.125 -0.587 1 98.88 111 LEU B C 1
ATOM 3788 O O . LEU B 1 111 ? 1.252 -17.312 -0.941 1 98.88 111 LEU B O 1
ATOM 3792 N N . THR B 1 112 ? 2.318 -15.695 0.204 1 98.81 112 THR B N 1
ATOM 3793 C CA . THR B 1 112 ? 3.279 -16.594 0.831 1 98.81 112 THR B CA 1
ATOM 3794 C C . THR B 1 112 ? 3.168 -16.531 2.352 1 98.81 112 THR B C 1
ATOM 3796 O O . THR B 1 112 ? 3.057 -15.445 2.926 1 98.81 112 THR B O 1
ATOM 3799 N N . LEU B 1 113 ? 3.008 -17.641 2.949 1 98.5 113 LEU B N 1
ATOM 3800 C CA . LEU B 1 113 ? 3.023 -17.766 4.402 1 98.5 113 LEU B CA 1
ATOM 3801 C C . LEU B 1 113 ? 4.375 -18.281 4.891 1 98.5 113 LEU B C 1
ATOM 3803 O O . LEU B 1 113 ? 4.938 -19.219 4.309 1 98.5 113 LEU B O 1
ATOM 3807 N N . HIS B 1 114 ? 4.883 -17.656 5.879 1 97.81 114 HIS B N 1
ATOM 3808 C CA . HIS B 1 114 ? 6.16 -18.047 6.465 1 97.81 114 HIS B CA 1
ATOM 3809 C C . HIS B 1 114 ? 6.105 -18 7.988 1 97.81 114 HIS B C 1
ATOM 3811 O O . HIS B 1 114 ? 5.629 -17.016 8.562 1 97.81 114 HIS B O 1
ATOM 3817 N N . ASN B 1 115 ? 6.523 -19.031 8.609 1 95.69 115 ASN B N 1
ATOM 3818 C CA . ASN B 1 115 ? 6.645 -19.047 10.062 1 95.69 115 ASN B CA 1
ATOM 3819 C C . ASN B 1 115 ? 7.988 -18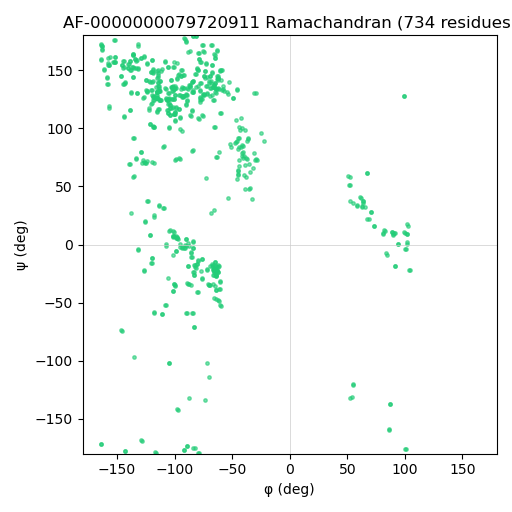.5 10.516 1 95.69 115 ASN B C 1
ATOM 3821 O O . ASN B 1 115 ? 9.031 -19.094 10.25 1 95.69 115 ASN B O 1
ATOM 3825 N N . GLU B 1 116 ? 7.945 -17.391 11.117 1 94 116 GLU B N 1
ATOM 3826 C CA . GLU B 1 116 ? 9.148 -16.75 11.633 1 94 116 GLU B CA 1
ATOM 3827 C C . GLU B 1 116 ? 9.234 -16.875 13.156 1 94 116 GLU B C 1
ATOM 3829 O O . GLU B 1 116 ? 8.664 -16.062 13.883 1 94 116 GLU B O 1
ATOM 3834 N N . GLY B 1 117 ? 10.016 -17.781 13.609 1 91.38 117 GLY B N 1
ATOM 3835 C CA . GLY B 1 117 ? 10.203 -17.969 15.039 1 91.38 117 GLY B CA 1
ATOM 3836 C C . GLY B 1 117 ? 8.906 -18.266 15.781 1 91.38 117 GLY B C 1
ATOM 3837 O O . GLY B 1 117 ? 8.664 -17.734 16.859 1 91.38 117 GLY B O 1
ATOM 3838 N N . GLY B 1 118 ? 8.047 -18.938 15.156 1 92.31 118 GLY B N 1
ATOM 3839 C CA . GLY B 1 118 ? 6.812 -19.344 15.812 1 92.31 118 GLY B CA 1
ATOM 3840 C C . GLY B 1 118 ? 5.633 -18.453 15.461 1 92.31 118 GLY B C 1
ATOM 3841 O O . GLY B 1 118 ? 4.504 -18.719 15.891 1 92.31 118 GLY B O 1
ATOM 3842 N N . GLU B 1 119 ? 5.906 -17.438 14.719 1 95.5 119 GLU B N 1
ATOM 3843 C CA . GLU B 1 119 ? 4.836 -16.531 14.312 1 95.5 119 GLU B CA 1
ATOM 3844 C C . GLU B 1 119 ? 4.633 -16.562 12.805 1 95.5 119 GLU B C 1
ATOM 3846 O O . GLU B 1 119 ? 5.594 -16.453 12.039 1 95.5 119 GLU B O 1
ATOM 3851 N N . ASP B 1 120 ? 3.342 -16.703 12.414 1 98.06 120 ASP B N 1
ATOM 3852 C CA . ASP B 1 120 ? 3.016 -16.656 10.992 1 98.06 120 ASP B CA 1
ATOM 3853 C C . ASP B 1 120 ? 3.061 -15.227 10.461 1 98.06 120 ASP B C 1
ATOM 3855 O O . ASP B 1 120 ? 2.48 -14.32 11.055 1 98.06 120 ASP B O 1
ATOM 3859 N N . VAL B 1 121 ? 3.775 -15.055 9.383 1 98.5 121 VAL B N 1
ATOM 3860 C CA . VAL B 1 121 ? 3.73 -13.797 8.656 1 98.5 121 VAL B CA 1
ATOM 3861 C C . VAL B 1 121 ? 3.338 -14.055 7.203 1 98.5 121 VAL B C 1
ATOM 3863 O O . VAL B 1 121 ? 3.463 -15.172 6.711 1 98.5 121 VAL B O 1
ATOM 3866 N N . LEU B 1 122 ? 2.797 -13.055 6.602 1 98.81 122 LEU B N 1
ATOM 3867 C CA . LEU B 1 122 ? 2.391 -13.148 5.203 1 98.81 122 LEU B CA 1
ATOM 3868 C C . LEU B 1 122 ? 3.246 -12.234 4.328 1 98.81 122 LEU B C 1
ATOM 3870 O O . LEU B 1 122 ? 3.639 -11.148 4.758 1 98.81 122 LEU B O 1
ATOM 3874 N N . TYR B 1 123 ? 3.586 -12.688 3.195 1 98.88 123 TYR B N 1
ATOM 3875 C CA . TYR B 1 123 ? 4.012 -11.844 2.084 1 98.88 123 TYR B CA 1
ATOM 3876 C C . TYR B 1 123 ? 2.926 -11.75 1.019 1 98.88 123 TYR B C 1
ATOM 3878 O O . TYR B 1 123 ? 2.57 -12.758 0.402 1 98.88 123 TYR B O 1
ATOM 3886 N N . ILE B 1 124 ? 2.375 -10.57 0.863 1 98.94 124 ILE B N 1
ATOM 3887 C CA . ILE B 1 124 ? 1.269 -10.312 -0.052 1 98.94 124 ILE B CA 1
ATOM 3888 C C . ILE B 1 124 ? 1.773 -9.539 -1.27 1 98.94 124 ILE B C 1
ATOM 3890 O O . ILE B 1 124 ? 2.402 -8.492 -1.129 1 98.94 124 ILE B O 1
ATOM 3894 N N . THR B 1 125 ? 1.516 -10.094 -2.418 1 98.94 125 THR B N 1
ATOM 3895 C CA . THR B 1 125 ? 1.936 -9.453 -3.658 1 98.94 125 THR B CA 1
ATOM 3896 C C . THR B 1 125 ? 0.75 -8.797 -4.355 1 98.94 125 THR B C 1
ATOM 3898 O O . THR B 1 125 ? -0.271 -9.438 -4.602 1 98.94 125 THR B O 1
ATOM 3901 N N . ASP B 1 126 ? 0.786 -7.535 -4.559 1 98.81 126 ASP B N 1
ATOM 3902 C CA . ASP B 1 126 ? -0.101 -6.816 -5.465 1 98.81 126 ASP B CA 1
ATOM 3903 C C . ASP B 1 126 ? 0.559 -6.602 -6.824 1 98.81 126 ASP B C 1
ATOM 3905 O O . ASP B 1 126 ? 1.548 -5.875 -6.934 1 98.81 126 ASP B O 1
ATOM 3909 N N . CYS B 1 127 ? -0.008 -7.184 -7.836 1 98.81 127 CYS B N 1
ATOM 3910 C CA . CYS B 1 127 ? 0.675 -7.246 -9.125 1 98.81 127 CYS B CA 1
ATOM 3911 C C . CYS B 1 127 ? 0.518 -5.934 -9.883 1 98.81 127 CYS B C 1
ATOM 3913 O O . CYS B 1 127 ? 1.208 -5.707 -10.883 1 98.81 127 CYS B O 1
ATOM 3915 N N . GLY B 1 128 ? -0.411 -5.094 -9.508 1 98.62 128 GLY B N 1
ATOM 3916 C CA . GLY B 1 128 ? -0.58 -3.795 -10.141 1 98.62 128 GLY B CA 1
ATOM 3917 C C . GLY B 1 128 ? -1.762 -3.744 -11.094 1 98.62 128 GLY B C 1
ATOM 3918 O O . GLY B 1 128 ? -2.256 -2.662 -11.414 1 98.62 128 GLY B O 1
ATOM 3919 N N . TYR B 1 129 ? -2.223 -4.914 -11.602 1 98.31 129 TYR B N 1
ATOM 3920 C CA . TYR B 1 129 ? -3.455 -4.926 -12.375 1 98.31 129 TYR B CA 1
ATOM 3921 C C . TYR B 1 129 ? -4.676 -4.859 -11.469 1 98.31 129 TYR B C 1
ATOM 3923 O O . TYR B 1 129 ? -4.746 -5.574 -10.461 1 98.31 129 TYR B O 1
ATOM 3931 N N . PHE B 1 130 ? -5.602 -3.977 -11.812 1 97.38 130 PHE B N 1
ATOM 3932 C CA . PHE B 1 130 ? -6.777 -3.861 -10.961 1 97.38 130 PHE B CA 1
ATOM 3933 C C . PHE B 1 130 ? -7.984 -3.393 -11.766 1 97.38 130 PHE B C 1
ATOM 3935 O O . PHE B 1 130 ? -7.836 -2.908 -12.891 1 97.38 130 PHE B O 1
ATOM 3942 N N . VAL B 1 131 ? -9.195 -3.623 -11.195 1 96 131 VAL B N 1
ATOM 3943 C CA . VAL B 1 131 ? -10.453 -3.139 -11.758 1 96 131 VAL B CA 1
ATOM 3944 C C . VAL B 1 131 ? -10.922 -1.913 -10.984 1 96 131 VAL B C 1
ATOM 3946 O O . VAL B 1 131 ? -11.016 -1.943 -9.758 1 96 131 VAL B O 1
ATOM 3949 N N . ASP B 1 132 ? -11.156 -0.861 -11.711 1 91.94 132 ASP B N 1
ATOM 3950 C CA . ASP B 1 132 ? -11.586 0.357 -11.031 1 91.94 132 ASP B CA 1
ATOM 3951 C C . ASP B 1 132 ? -13.094 0.342 -10.789 1 91.94 132 ASP B C 1
ATOM 3953 O O . ASP B 1 132 ? -13.758 -0.667 -11.031 1 91.94 132 ASP B O 1
ATOM 3957 N N . LYS B 1 133 ? -13.672 1.431 -10.258 1 87.69 133 LYS B N 1
ATOM 3958 C CA . LYS B 1 133 ? -15.07 1.504 -9.844 1 87.69 133 LYS B CA 1
ATOM 3959 C C . LYS B 1 133 ? -16 1.389 -11.047 1 87.69 133 LYS B C 1
ATOM 3961 O O . LYS B 1 133 ? -17.188 1.089 -10.883 1 87.69 133 LYS B O 1
ATOM 3966 N N . SER B 1 134 ? -15.531 1.669 -12.273 1 90.75 134 SER B N 1
ATOM 3967 C CA . SER B 1 134 ? -16.328 1.56 -13.484 1 90.75 134 SER B CA 1
ATOM 3968 C C . SER B 1 134 ? -16.312 0.137 -14.039 1 90.75 134 SER B C 1
ATOM 3970 O O . SER B 1 134 ? -17.016 -0.17 -15 1 90.75 134 SER B O 1
ATOM 3972 N N . GLY B 1 135 ? -15.5 -0.731 -13.477 1 92.25 135 GLY B N 1
ATOM 3973 C CA . GLY B 1 135 ? -15.406 -2.109 -13.93 1 92.25 135 GLY B CA 1
ATOM 3974 C C . GLY B 1 135 ? -14.336 -2.318 -14.984 1 92.25 135 GLY B C 1
ATOM 3975 O O . GLY B 1 135 ? -14.234 -3.398 -15.57 1 92.25 135 GLY B O 1
ATOM 3976 N N . LYS B 1 136 ? -13.523 -1.321 -15.195 1 95.25 136 LYS B N 1
ATOM 3977 C CA . LYS B 1 136 ? -12.484 -1.409 -16.219 1 95.25 136 LYS B CA 1
ATOM 3978 C C . LYS B 1 136 ? -11.141 -1.796 -15.602 1 95.25 136 LYS B C 1
ATOM 3980 O O . LYS B 1 136 ? -10.789 -1.332 -14.516 1 95.25 136 LYS B O 1
ATOM 3985 N N . TYR B 1 137 ? -10.375 -2.613 -16.328 1 95.75 137 TYR B N 1
ATOM 3986 C CA . TYR B 1 137 ? -9.039 -3.006 -15.898 1 95.75 137 TYR B CA 1
ATOM 3987 C C . TYR B 1 137 ? -8.031 -1.891 -16.156 1 95.75 137 TYR B C 1
ATOM 3989 O O . TYR B 1 137 ? -8.078 -1.23 -17.203 1 95.75 137 TYR B O 1
ATOM 3997 N N . HIS B 1 138 ? -7.145 -1.688 -15.203 1 96.94 138 HIS B N 1
ATOM 3998 C CA . HIS B 1 138 ? -6.035 -0.749 -15.305 1 96.94 138 HIS B CA 1
ATOM 3999 C C . HIS B 1 138 ? -4.742 -1.368 -14.781 1 96.94 138 HIS B C 1
ATOM 4001 O O . HIS B 1 138 ? -4.77 -2.42 -14.133 1 96.94 138 HIS B O 1
ATOM 4007 N N . ALA B 1 139 ? -3.666 -0.712 -15.164 1 97.75 139 ALA B N 1
ATOM 4008 C CA . ALA B 1 139 ? -2.355 -1.12 -14.672 1 97.75 139 ALA B CA 1
ATOM 4009 C C . ALA B 1 139 ? -1.695 0.005 -13.875 1 97.75 139 ALA B C 1
ATOM 4011 O O . ALA B 1 139 ? -1.903 1.185 -14.172 1 97.75 139 ALA B O 1
ATOM 4012 N N . GLN B 1 140 ? -0.915 -0.338 -12.891 1 97.94 140 GLN B N 1
ATOM 4013 C CA . GLN B 1 140 ? -0.048 0.523 -12.094 1 97.94 140 GLN B CA 1
ATOM 4014 C C . GLN B 1 140 ? 1.15 -0.252 -11.555 1 97.94 140 GLN B C 1
ATOM 4016 O O . GLN B 1 140 ? 1.299 -1.445 -11.828 1 97.94 140 GLN B O 1
ATOM 4021 N N . ALA B 1 141 ? 2.064 0.462 -10.875 1 98.25 141 ALA B N 1
ATOM 4022 C CA . ALA B 1 141 ? 3.176 -0.237 -10.234 1 98.25 141 ALA B CA 1
ATOM 4023 C C . ALA B 1 141 ? 2.674 -1.206 -9.164 1 98.25 141 ALA B C 1
ATOM 4025 O O . ALA B 1 141 ? 1.699 -0.919 -8.469 1 98.25 141 ALA B O 1
ATOM 4026 N N . GLY B 1 142 ? 3.355 -2.348 -9.078 1 98.62 142 GLY B N 1
ATOM 4027 C CA . GLY B 1 142 ? 3.02 -3.318 -8.055 1 98.62 142 GLY B CA 1
ATOM 4028 C C . GLY B 1 142 ? 3.805 -3.123 -6.77 1 98.62 142 GLY B C 1
ATOM 4029 O O . GLY B 1 142 ? 4.605 -2.193 -6.66 1 98.62 142 GLY B O 1
ATOM 4030 N N . GLN B 1 143 ? 3.469 -3.961 -5.797 1 98.75 143 GLN B N 1
ATOM 4031 C CA . GLN B 1 143 ? 4.113 -3.922 -4.488 1 98.75 143 GLN B CA 1
ATOM 4032 C C . GLN B 1 143 ? 4.105 -5.301 -3.834 1 98.75 143 GLN B C 1
ATOM 4034 O O . GLN B 1 143 ? 3.305 -6.164 -4.199 1 98.75 143 GLN B O 1
ATOM 4039 N N . VAL B 1 144 ? 5.043 -5.488 -2.902 1 98.94 144 VAL B N 1
ATOM 4040 C CA . VAL B 1 144 ? 5.055 -6.656 -2.027 1 98.94 144 VAL B CA 1
ATOM 4041 C C . VAL B 1 144 ? 5.055 -6.207 -0.568 1 98.94 144 VAL B C 1
ATOM 4043 O O . VAL B 1 144 ? 5.859 -5.363 -0.172 1 98.94 144 VAL B O 1
ATOM 4046 N N . PHE B 1 145 ? 4.172 -6.816 0.214 1 98.81 145 PHE B N 1
ATOM 4047 C CA . PHE B 1 145 ? 3.975 -6.422 1.604 1 98.81 145 PHE B CA 1
ATOM 4048 C C . PHE B 1 145 ? 4.27 -7.582 2.545 1 98.81 145 PHE B C 1
ATOM 4050 O O . PHE B 1 145 ? 3.812 -8.703 2.318 1 98.81 145 PHE B O 1
ATOM 4057 N N . LYS B 1 146 ? 5.031 -7.305 3.561 1 98.75 146 LYS B N 1
ATOM 4058 C CA . LYS B 1 146 ? 5.094 -8.211 4.703 1 98.75 146 LYS B CA 1
ATOM 4059 C C . LYS B 1 146 ? 4.09 -7.809 5.777 1 98.75 146 LYS B C 1
ATOM 4061 O O . LYS B 1 146 ? 4.07 -6.656 6.219 1 98.75 146 LYS B O 1
ATOM 4066 N N . THR B 1 147 ? 3.25 -8.719 6.238 1 98.56 147 THR B N 1
ATOM 4067 C CA . THR B 1 147 ? 2.234 -8.422 7.242 1 98.56 147 THR B CA 1
ATOM 4068 C C . THR B 1 147 ? 2.178 -9.531 8.297 1 98.56 147 THR B C 1
ATOM 4070 O O . THR B 1 147 ? 2.699 -10.625 8.078 1 98.56 147 THR B O 1
ATOM 4073 N N . THR B 1 148 ? 1.537 -9.18 9.391 1 98.06 148 THR B N 1
ATOM 4074 C CA . THR B 1 148 ? 1.095 -10.227 10.305 1 98.06 148 THR B CA 1
ATOM 4075 C C . THR B 1 148 ? -0.007 -11.07 9.664 1 98.06 148 THR B C 1
ATOM 4077 O O . THR B 1 148 ? -0.51 -10.727 8.594 1 98.06 148 THR B O 1
ATOM 4080 N N . ILE B 1 149 ? -0.357 -12.141 10.344 1 98.12 149 ILE B N 1
ATOM 4081 C CA . ILE B 1 149 ? -1.315 -13.102 9.805 1 98.12 149 ILE B CA 1
ATOM 4082 C C . ILE B 1 149 ? -2.689 -12.453 9.688 1 98.12 149 ILE B C 1
ATOM 4084 O O . ILE B 1 149 ? -3.506 -12.852 8.852 1 98.12 149 ILE B O 1
ATOM 4088 N N . ASP B 1 150 ? -2.908 -11.383 10.461 1 95.88 150 ASP B N 1
ATOM 4089 C CA . ASP B 1 150 ? -4.195 -10.695 10.422 1 95.88 150 ASP B CA 1
ATOM 4090 C C . ASP B 1 150 ? -4.113 -9.422 9.586 1 95.88 150 ASP B C 1
ATOM 4092 O O . ASP B 1 150 ? -5.02 -8.586 9.617 1 95.88 150 ASP B O 1
ATOM 4096 N N . GLY B 1 151 ? -3.01 -9.188 8.914 1 97.06 151 GLY B N 1
ATOM 4097 C CA . GLY B 1 151 ? -2.975 -8.195 7.855 1 97.06 151 GLY B CA 1
ATOM 4098 C C . GLY B 1 151 ? -2.334 -6.887 8.289 1 97.06 151 GLY B C 1
ATOM 4099 O O . GLY B 1 151 ? -2.387 -5.891 7.559 1 97.06 151 GLY B O 1
ATOM 4100 N N . ARG B 1 152 ? -1.737 -6.805 9.445 1 97.38 152 ARG B N 1
ATOM 4101 C CA . ARG B 1 152 ? -1.049 -5.586 9.867 1 97.38 152 ARG B CA 1
ATOM 4102 C C . ARG B 1 152 ? 0.298 -5.449 9.164 1 97.38 152 ARG B C 1
ATOM 4104 O O . ARG B 1 152 ? 1.135 -6.352 9.234 1 97.38 152 ARG B O 1
ATOM 4111 N N . LEU B 1 153 ? 0.464 -4.312 8.523 1 98.31 153 LEU B N 1
ATOM 4112 C CA . LEU B 1 153 ? 1.677 -4.086 7.742 1 98.31 153 LEU B CA 1
ATOM 4113 C C . LEU B 1 153 ? 2.9 -4.012 8.648 1 98.31 153 LEU B C 1
ATOM 4115 O O . LEU B 1 153 ? 2.914 -3.25 9.617 1 98.31 153 LEU B O 1
ATOM 4119 N N . ILE B 1 154 ? 3.857 -4.828 8.383 1 97.56 154 ILE B N 1
ATOM 4120 C CA . ILE B 1 154 ? 5.164 -4.723 9.023 1 97.56 154 ILE B CA 1
ATOM 4121 C C . ILE B 1 154 ? 6.07 -3.811 8.195 1 97.56 154 ILE B C 1
ATOM 4123 O O . ILE B 1 154 ? 6.52 -2.77 8.68 1 97.56 154 ILE B O 1
ATOM 4127 N N . PHE B 1 155 ? 6.328 -4.113 6.934 1 97.44 155 PHE B N 1
ATOM 4128 C CA . PHE B 1 155 ? 6.953 -3.236 5.953 1 97.44 155 PHE B CA 1
ATOM 4129 C C . PHE B 1 155 ? 6.676 -3.725 4.535 1 97.44 155 PHE B C 1
ATOM 4131 O O . PHE B 1 155 ? 6.449 -4.918 4.316 1 97.44 155 PHE B O 1
ATOM 4138 N N . PRO B 1 156 ? 6.621 -2.84 3.607 1 98.56 156 PRO B N 1
ATOM 4139 C CA . PRO B 1 156 ? 6.723 -3.264 2.209 1 98.56 156 PRO B CA 1
ATOM 4140 C C . PRO B 1 156 ? 8.164 -3.514 1.771 1 98.56 156 PRO B C 1
ATOM 4142 O O . PRO B 1 156 ? 9.094 -2.951 2.352 1 98.56 156 PRO B O 1
ATOM 4145 N N . LEU B 1 157 ? 8.336 -4.379 0.833 1 98.81 157 LEU B N 1
ATOM 4146 C CA . LEU B 1 157 ? 9.641 -4.418 0.18 1 98.81 157 LEU B CA 1
ATOM 4147 C C . LEU B 1 157 ? 9.859 -3.166 -0.663 1 98.81 157 LEU B C 1
ATOM 4149 O O . LEU B 1 157 ? 8.914 -2.615 -1.227 1 98.81 157 LEU B O 1
ATOM 4153 N N . PRO B 1 158 ? 11.109 -2.693 -0.722 1 98.44 158 PRO B N 1
ATOM 4154 C CA . PRO B 1 158 ? 11.344 -1.479 -1.504 1 98.44 158 PRO B CA 1
ATOM 4155 C C . PRO B 1 158 ? 11.078 -1.675 -2.994 1 98.44 158 PRO B C 1
ATOM 4157 O O . PRO B 1 158 ? 11.375 -2.74 -3.543 1 98.44 158 PRO B O 1
ATOM 4160 N N . HIS B 1 159 ? 10.469 -0.654 -3.535 1 98.56 159 HIS B N 1
ATOM 4161 C CA . HIS B 1 159 ? 10.297 -0.638 -4.984 1 98.56 159 HIS B CA 1
ATOM 4162 C C . HIS B 1 159 ? 11.648 -0.586 -5.695 1 98.56 159 HIS B C 1
ATOM 4164 O O . HIS B 1 159 ? 12.508 0.218 -5.34 1 98.56 159 HIS B O 1
ATOM 4170 N N . PRO B 1 160 ? 11.828 -1.404 -6.688 1 98.56 160 PRO B N 1
ATOM 4171 C CA . PRO B 1 160 ? 13.164 -1.505 -7.273 1 98.56 160 PRO B CA 1
ATOM 4172 C C . PRO B 1 160 ? 13.625 -0.203 -7.926 1 98.56 160 PRO B C 1
ATOM 4174 O O . PRO B 1 160 ? 14.828 0.061 -8.008 1 98.56 160 PRO B O 1
ATOM 4177 N N . HIS B 1 161 ? 12.75 0.682 -8.398 1 97.75 161 HIS B N 1
ATOM 4178 C CA . HIS B 1 161 ? 13.141 1.971 -8.961 1 97.75 161 HIS B CA 1
ATOM 4179 C C . HIS B 1 161 ? 13.797 2.855 -7.906 1 97.75 161 HIS B C 1
ATOM 4181 O O . HIS B 1 161 ? 14.789 3.531 -8.188 1 97.75 161 HIS B O 1
ATOM 4187 N N . THR B 1 162 ? 13.258 2.812 -6.672 1 98 162 THR B N 1
ATOM 4188 C CA . THR B 1 162 ? 13.656 3.779 -5.656 1 98 162 THR B CA 1
ATOM 4189 C C . THR B 1 162 ? 14.938 3.334 -4.953 1 98 162 THR B C 1
ATOM 4191 O O . THR B 1 162 ? 15.461 4.043 -4.094 1 98 162 THR B O 1
ATOM 4194 N N . ILE B 1 163 ? 15.414 2.154 -5.344 1 97.69 163 ILE B N 1
ATOM 4195 C CA . ILE B 1 163 ? 16.672 1.7 -4.746 1 97.69 163 ILE B CA 1
ATOM 4196 C C . ILE B 1 163 ? 17.703 1.458 -5.84 1 97.69 163 ILE B C 1
ATOM 4198 O O . ILE B 1 163 ? 18.734 0.825 -5.598 1 97.69 163 ILE B O 1
ATOM 4202 N N . GLY B 1 164 ? 17.406 1.829 -7.051 1 96.5 164 GLY B N 1
ATOM 4203 C CA . GLY B 1 164 ? 18.359 1.799 -8.148 1 96.5 164 GLY B CA 1
ATOM 4204 C C . GLY B 1 164 ? 18.484 0.429 -8.789 1 96.5 164 GLY B C 1
ATOM 4205 O O . GLY B 1 164 ? 19.406 0.191 -9.578 1 96.5 164 GLY B O 1
ATOM 4206 N N . ALA B 1 165 ? 17.609 -0.49 -8.477 1 97.75 165 ALA B N 1
ATOM 4207 C CA . ALA B 1 165 ? 17.688 -1.852 -9 1 97.75 165 ALA B CA 1
ATOM 4208 C C . ALA B 1 165 ? 17.062 -1.941 -10.398 1 97.75 165 ALA B C 1
ATOM 4210 O O . ALA B 1 165 ? 17.344 -2.883 -11.141 1 97.75 165 ALA B O 1
ATOM 4211 N N . TYR B 1 166 ? 16.156 -1.018 -10.727 1 98.31 166 TYR B N 1
ATOM 4212 C CA . TYR B 1 166 ? 15.508 -0.959 -12.023 1 98.31 166 TYR B CA 1
ATOM 4213 C C . TYR B 1 166 ? 15.781 0.372 -12.711 1 98.31 166 TYR B C 1
ATOM 4215 O O . TYR B 1 166 ? 15.906 1.406 -12.055 1 98.31 166 TYR B O 1
ATOM 4223 N N . LYS B 1 167 ? 15.836 0.321 -14 1 95.75 167 LYS B N 1
ATOM 4224 C CA . LYS B 1 167 ? 15.789 1.534 -14.812 1 95.75 167 LYS B CA 1
ATOM 4225 C C . LYS B 1 167 ? 14.352 2.045 -14.945 1 95.75 167 LYS B C 1
ATOM 4227 O O . LYS B 1 167 ? 13.398 1.314 -14.672 1 95.75 167 LYS B O 1
ATOM 4232 N N . GLN B 1 168 ? 14.242 3.219 -15.359 1 91.44 168 GLN B N 1
ATOM 4233 C CA . GLN B 1 168 ? 12.945 3.887 -15.438 1 91.44 168 GLN B CA 1
ATOM 4234 C C . GLN B 1 168 ? 12 3.143 -16.375 1 91.44 168 GLN B C 1
ATOM 4236 O O . GLN B 1 168 ? 10.789 3.086 -16.125 1 91.44 168 GLN B O 1
ATOM 4241 N N . GLU B 1 169 ? 12.555 2.555 -17.344 1 94.75 169 GLU B N 1
ATOM 4242 C CA . GLU B 1 169 ? 11.727 1.915 -18.359 1 94.75 169 GLU B CA 1
ATOM 4243 C C . GLU B 1 169 ? 11.328 0.505 -17.938 1 94.75 169 GLU B C 1
ATOM 4245 O O . GLU B 1 169 ? 10.492 -0.131 -18.594 1 94.75 169 GLU B O 1
ATOM 4250 N N . GLU B 1 170 ? 11.93 0.004 -16.906 1 97.44 170 GLU B N 1
ATOM 4251 C CA . GLU B 1 170 ? 11.641 -1.344 -16.422 1 97.44 170 GLU B CA 1
ATOM 4252 C C . GLU B 1 170 ? 10.43 -1.349 -15.484 1 97.44 170 GLU B C 1
ATOM 4254 O O . GLU B 1 170 ? 10.492 -0.806 -14.375 1 97.44 170 GLU B O 1
ATOM 4259 N N . ALA B 1 171 ? 9.367 -2.031 -15.945 1 98.25 171 ALA B N 1
ATOM 4260 C CA . ALA B 1 171 ? 8.141 -2.08 -15.156 1 98.25 171 ALA B CA 1
ATOM 4261 C C . ALA B 1 171 ? 8.297 -3.023 -13.961 1 98.25 171 ALA B C 1
ATOM 4263 O O . ALA B 1 171 ? 9 -4.031 -14.047 1 98.25 171 ALA B O 1
ATOM 4264 N N . TYR B 1 172 ? 7.695 -2.695 -12.906 1 98.81 172 TYR B N 1
ATOM 4265 C CA . TYR B 1 172 ? 7.641 -3.559 -11.734 1 98.81 172 TYR B CA 1
ATOM 4266 C C . TYR B 1 172 ? 6.203 -3.955 -11.406 1 98.81 172 TYR B C 1
ATOM 4268 O O . TYR B 1 172 ? 5.453 -3.168 -10.828 1 98.81 172 TYR B O 1
ATOM 4276 N N . MET B 1 173 ? 5.816 -5.125 -11.766 1 98.88 173 MET B N 1
ATOM 4277 C CA . MET B 1 173 ? 4.516 -5.746 -11.547 1 98.88 173 MET B CA 1
ATOM 4278 C C . MET B 1 173 ? 4.672 -7.172 -11.031 1 98.88 173 MET B C 1
ATOM 4280 O O . MET B 1 173 ? 4.41 -8.133 -11.758 1 98.88 173 MET B O 1
ATOM 4284 N N . PRO B 1 174 ? 5.07 -7.297 -9.719 1 98.94 174 PRO B N 1
ATOM 4285 C CA . PRO B 1 174 ? 5.418 -8.602 -9.141 1 98.94 174 PRO B CA 1
ATOM 4286 C C . PRO B 1 174 ? 4.215 -9.531 -9.031 1 98.94 174 PRO B C 1
ATOM 4288 O O . PRO B 1 174 ? 3.08 -9.07 -8.875 1 98.94 174 PRO B O 1
ATOM 4291 N N . THR B 1 175 ? 4.523 -10.844 -9.039 1 98.94 175 THR B N 1
ATOM 4292 C CA . THR B 1 175 ? 3.416 -11.789 -9.078 1 98.94 175 THR B CA 1
ATOM 4293 C C . THR B 1 175 ? 3.527 -12.797 -7.938 1 98.94 175 THR B C 1
ATOM 4295 O O . THR B 1 175 ? 2.543 -13.453 -7.582 1 98.94 175 THR B O 1
ATOM 4298 N N . GLU B 1 176 ? 4.73 -12.992 -7.41 1 98.88 176 GLU B N 1
ATOM 4299 C CA . GLU B 1 176 ? 4.91 -14.07 -6.445 1 98.88 176 GLU B CA 1
ATOM 4300 C C . GLU B 1 176 ? 6.117 -13.82 -5.551 1 98.88 176 GLU B C 1
ATOM 4302 O O . GLU B 1 176 ? 7.039 -13.094 -5.934 1 98.88 176 GLU B O 1
ATOM 4307 N N . THR B 1 177 ? 6.066 -14.406 -4.344 1 98.94 177 THR B N 1
ATOM 4308 C CA . THR B 1 177 ? 7.223 -14.422 -3.457 1 98.94 177 THR B CA 1
ATOM 4309 C C . THR B 1 177 ? 7.508 -15.836 -2.961 1 98.94 177 THR B C 1
ATOM 4311 O O . THR B 1 177 ? 6.645 -16.719 -3.039 1 98.94 177 THR B O 1
ATOM 4314 N N . ALA B 1 178 ? 8.68 -16.062 -2.5 1 98.88 178 ALA B N 1
ATOM 4315 C CA . ALA B 1 178 ? 9.117 -17.25 -1.765 1 98.88 178 ALA B CA 1
ATOM 4316 C C . ALA B 1 178 ? 10.141 -16.875 -0.692 1 98.88 178 ALA B C 1
ATOM 4318 O O . ALA B 1 178 ? 10.875 -15.906 -0.833 1 98.88 178 ALA B O 1
ATOM 4319 N N . VAL B 1 179 ? 10.172 -17.672 0.365 1 98.62 179 VAL B N 1
ATOM 4320 C CA . VAL B 1 179 ? 11.125 -17.406 1.443 1 98.62 179 VAL B CA 1
ATOM 4321 C C . VAL B 1 179 ? 12.133 -18.547 1.528 1 98.62 179 VAL B C 1
ATOM 4323 O O . VAL B 1 179 ? 11.758 -19.719 1.634 1 98.62 179 VAL B O 1
ATOM 4326 N N . GLY B 1 180 ? 13.383 -18.188 1.479 1 97.94 180 GLY B N 1
ATOM 4327 C CA . GLY B 1 180 ? 14.469 -19.156 1.537 1 97.94 180 GLY B CA 1
ATOM 4328 C C . GLY B 1 180 ? 14.797 -19.609 2.951 1 97.94 180 GLY B C 1
ATOM 4329 O O . GLY B 1 180 ? 14.195 -19.125 3.912 1 97.94 180 GLY B O 1
ATOM 4330 N N . PRO B 1 181 ? 15.789 -20.516 3.035 1 96.5 181 PRO B N 1
ATOM 4331 C CA . PRO B 1 181 ? 16.125 -21.125 4.328 1 96.5 181 PRO B CA 1
ATOM 4332 C C . PRO B 1 181 ? 16.703 -20.109 5.32 1 96.5 181 PRO B C 1
ATOM 4334 O O . PRO B 1 181 ? 16.578 -20.297 6.535 1 96.5 181 PRO B O 1
ATOM 4337 N N . ASN B 1 182 ? 17.312 -19.062 4.859 1 95.94 182 ASN B N 1
ATOM 4338 C CA . ASN B 1 182 ? 17.891 -18.062 5.738 1 95.94 182 ASN B CA 1
ATOM 4339 C C . ASN B 1 182 ? 16.969 -16.859 5.922 1 95.94 182 ASN B C 1
ATOM 4341 O O . ASN B 1 182 ? 17.391 -15.828 6.441 1 95.94 182 ASN B O 1
ATOM 4345 N N . GLY B 1 183 ? 15.797 -16.953 5.383 1 97.25 183 GLY B N 1
ATOM 4346 C CA . GLY B 1 183 ? 14.828 -15.875 5.527 1 97.25 183 GLY B CA 1
ATOM 4347 C C . GLY B 1 183 ? 14.852 -14.898 4.367 1 97.25 183 GLY B C 1
ATOM 4348 O O . GLY B 1 183 ? 14.055 -13.953 4.332 1 97.25 183 GLY B O 1
ATOM 4349 N N . ASP B 1 184 ? 15.727 -15.164 3.404 1 98.69 184 ASP B N 1
ATOM 4350 C CA . ASP B 1 184 ? 15.711 -14.312 2.219 1 98.69 184 ASP B CA 1
ATOM 4351 C C . ASP B 1 184 ? 14.383 -14.422 1.476 1 98.69 184 ASP B C 1
ATOM 4353 O O . ASP B 1 184 ? 13.773 -15.492 1.439 1 98.69 184 ASP B O 1
ATOM 4357 N N . ILE B 1 185 ? 14.023 -13.305 0.936 1 98.88 185 ILE B N 1
ATOM 4358 C CA . ILE B 1 185 ? 12.766 -13.211 0.195 1 98.88 185 ILE B CA 1
ATOM 4359 C C . ILE B 1 185 ? 13.055 -13.117 -1.301 1 98.88 185 ILE B C 1
ATOM 4361 O O . ILE B 1 185 ? 13.867 -12.297 -1.73 1 98.88 185 ILE B O 1
ATOM 4365 N N . TYR B 1 186 ? 12.492 -13.961 -2.059 1 98.94 186 TYR B N 1
ATOM 4366 C CA . TYR B 1 186 ? 12.578 -13.922 -3.514 1 98.94 186 TYR B CA 1
ATOM 4367 C C . TYR B 1 186 ? 11.273 -13.43 -4.121 1 98.94 186 TYR B C 1
ATOM 4369 O O . TYR B 1 186 ? 10.188 -13.867 -3.723 1 98.94 186 TYR B O 1
ATOM 4377 N N . VAL B 1 187 ? 11.375 -12.477 -5.016 1 99 187 VAL B N 1
ATOM 4378 C CA . VAL B 1 187 ? 10.203 -11.898 -5.668 1 99 187 VAL B CA 1
ATOM 4379 C C . VAL B 1 187 ? 10.273 -12.141 -7.172 1 99 187 VAL B C 1
ATOM 4381 O O . VAL B 1 187 ? 11.273 -11.812 -7.816 1 99 187 VAL B O 1
ATOM 4384 N N . ALA B 1 188 ? 9.258 -12.758 -7.738 1 99 188 ALA B N 1
ATOM 4385 C CA . ALA B 1 188 ? 9.117 -12.883 -9.188 1 99 188 ALA B CA 1
ATOM 4386 C C . ALA B 1 188 ? 8.328 -11.703 -9.758 1 99 188 ALA B C 1
ATOM 4388 O O . ALA B 1 188 ? 7.188 -11.461 -9.359 1 99 188 ALA B O 1
ATOM 4389 N N . ASP B 1 189 ? 8.953 -10.984 -10.641 1 98.88 189 ASP B N 1
ATOM 4390 C CA . ASP B 1 189 ? 8.297 -9.867 -11.32 1 98.88 189 ASP B CA 1
ATOM 4391 C C . ASP B 1 189 ? 7.738 -10.305 -12.672 1 98.88 189 ASP B C 1
ATOM 4393 O O . ASP B 1 189 ? 8.172 -9.812 -13.711 1 98.88 189 ASP B O 1
ATOM 4397 N N . GLY B 1 190 ? 6.672 -11.031 -12.641 1 98.81 190 GLY B N 1
ATOM 4398 C CA . GLY B 1 190 ? 6.242 -11.789 -13.805 1 98.81 190 GLY B CA 1
ATOM 4399 C C . GLY B 1 190 ? 5.445 -10.961 -14.789 1 98.81 190 GLY B C 1
ATOM 4400 O O . GLY B 1 190 ? 5.316 -11.336 -15.961 1 98.81 190 GLY B O 1
ATOM 4401 N N . TYR B 1 191 ? 4.789 -9.922 -14.375 1 98.81 191 TYR B N 1
ATOM 4402 C CA . TYR B 1 191 ? 4.02 -9.086 -15.289 1 98.81 191 TYR B CA 1
ATOM 4403 C C . TYR B 1 191 ? 4.805 -7.836 -15.68 1 98.81 191 TYR B C 1
ATOM 4405 O O . TYR B 1 191 ? 4.344 -7.035 -16.5 1 98.81 191 TYR B O 1
ATOM 4413 N N . GLY B 1 192 ? 5.938 -7.664 -15.062 1 98.69 192 GLY B N 1
ATOM 4414 C CA . GLY B 1 192 ? 6.797 -6.523 -15.352 1 98.69 192 GLY B CA 1
ATOM 4415 C C . GLY B 1 192 ? 8.008 -6.887 -16.188 1 98.69 192 GLY B C 1
ATOM 4416 O O . GLY B 1 192 ? 7.887 -7.164 -17.391 1 98.69 192 GLY B O 1
ATOM 4417 N N . SER B 1 193 ? 9.164 -7.004 -15.484 1 98.81 193 SER B N 1
ATOM 4418 C CA . SER B 1 193 ? 10.422 -7.102 -16.203 1 98.81 193 SER B CA 1
ATOM 4419 C C . SER B 1 193 ? 10.992 -8.516 -16.141 1 98.81 193 SER B C 1
ATOM 4421 O O . SER B 1 193 ? 12.07 -8.789 -16.672 1 98.81 193 SER B O 1
ATOM 4423 N N . ASP B 1 194 ? 10.336 -9.422 -15.469 1 98.88 194 ASP B N 1
ATOM 4424 C CA . ASP B 1 194 ? 10.641 -10.852 -15.406 1 98.88 194 ASP B CA 1
ATOM 4425 C C . ASP B 1 194 ? 11.945 -11.094 -14.641 1 98.88 194 ASP B C 1
ATOM 4427 O O . ASP B 1 194 ? 12.609 -12.109 -14.852 1 98.88 194 ASP B O 1
ATOM 4431 N N . TYR B 1 195 ? 12.32 -10.133 -13.812 1 98.94 195 TYR B N 1
ATOM 4432 C CA . TYR B 1 195 ? 13.438 -10.383 -12.906 1 98.94 195 TYR B CA 1
ATOM 4433 C C . TYR B 1 195 ? 12.984 -11.188 -11.695 1 98.94 195 TYR B C 1
ATOM 4435 O O . TYR B 1 195 ? 11.812 -11.156 -11.328 1 98.94 195 TYR B O 1
ATOM 4443 N N . ILE B 1 196 ? 13.883 -11.945 -11.172 1 98.94 196 ILE B N 1
ATOM 4444 C CA . ILE B 1 196 ? 13.797 -12.477 -9.812 1 98.94 196 ILE B CA 1
ATOM 4445 C C . ILE B 1 196 ? 14.648 -11.625 -8.875 1 98.94 196 ILE B C 1
ATOM 4447 O O . ILE B 1 196 ? 15.859 -11.508 -9.062 1 98.94 196 ILE B O 1
ATOM 4451 N N . LEU B 1 197 ? 13.977 -11.023 -7.918 1 98.94 197 LEU B N 1
ATOM 4452 C CA . LEU B 1 197 ? 14.672 -10.164 -6.965 1 98.94 197 LEU B CA 1
ATOM 4453 C C . LEU B 1 197 ? 14.859 -10.875 -5.629 1 98.94 197 LEU B C 1
ATOM 4455 O O . LEU B 1 197 ? 13.969 -11.594 -5.172 1 98.94 197 LEU B O 1
ATOM 4459 N N . GLN B 1 198 ? 16.031 -10.641 -5.023 1 98.94 198 GLN B N 1
ATOM 4460 C CA . GLN B 1 198 ? 16.344 -11.211 -3.717 1 98.94 198 GLN B CA 1
ATOM 4461 C C . GLN B 1 198 ? 16.531 -10.117 -2.666 1 98.94 198 GLN B C 1
ATOM 4463 O O . GLN B 1 198 ? 17.266 -9.156 -2.891 1 98.94 198 GLN B O 1
ATOM 4468 N N . PHE B 1 199 ? 15.82 -10.227 -1.623 1 98.88 199 PHE B N 1
ATOM 4469 C CA . PHE B 1 199 ? 15.945 -9.391 -0.434 1 98.88 199 PHE B CA 1
ATOM 4470 C C . PHE B 1 199 ? 16.312 -10.234 0.781 1 98.88 199 PHE B C 1
ATOM 4472 O O . PHE B 1 199 ? 15.977 -11.414 0.857 1 98.88 199 PHE B O 1
ATOM 4479 N N . ASN B 1 200 ? 17.031 -9.68 1.749 1 98.44 200 ASN B N 1
ATOM 4480 C CA . ASN B 1 200 ? 17.266 -10.43 2.975 1 98.44 200 ASN B CA 1
ATOM 4481 C C . ASN B 1 200 ? 16.047 -10.398 3.896 1 98.44 200 ASN B C 1
ATOM 4483 O O . ASN B 1 200 ? 15.016 -9.82 3.551 1 98.44 200 ASN B O 1
ATOM 4487 N N . HIS B 1 201 ? 16.141 -11.047 5.059 1 96.75 201 HIS B N 1
ATOM 4488 C CA . HIS B 1 201 ? 15 -11.227 5.957 1 96.75 201 HIS B CA 1
ATOM 4489 C C . HIS B 1 201 ? 14.516 -9.891 6.508 1 96.75 201 HIS B C 1
ATOM 4491 O O . HIS B 1 201 ? 13.391 -9.789 7 1 96.75 201 HIS B O 1
ATOM 4497 N N . LYS B 1 202 ? 15.344 -8.797 6.383 1 96.56 202 LYS B N 1
ATOM 4498 C CA . LYS B 1 202 ? 14.977 -7.465 6.844 1 96.56 202 LYS B CA 1
ATOM 4499 C C . LYS B 1 202 ? 14.344 -6.652 5.723 1 96.56 202 LYS B C 1
ATOM 4501 O O . LYS B 1 202 ? 13.93 -5.508 5.93 1 96.56 202 LYS B O 1
ATOM 4506 N N . GLY B 1 203 ? 14.273 -7.23 4.535 1 98 203 GLY B N 1
ATOM 4507 C CA . GLY B 1 203 ? 13.68 -6.539 3.4 1 98 203 GLY B CA 1
ATOM 4508 C C . GLY B 1 203 ? 14.68 -5.711 2.617 1 98 203 GLY B C 1
ATOM 4509 O O . GLY B 1 203 ? 14.289 -4.879 1.793 1 98 203 GLY B O 1
ATOM 4510 N N . GLU B 1 204 ? 15.977 -5.879 2.904 1 98.31 204 GLU B N 1
ATOM 4511 C CA . GLU B 1 204 ? 17.016 -5.152 2.176 1 98.31 204 GLU B CA 1
ATOM 4512 C C . GLU B 1 204 ? 17.375 -5.863 0.875 1 98.31 204 GLU B C 1
ATOM 4514 O O . GLU B 1 204 ? 17.531 -7.086 0.855 1 98.31 204 GLU B O 1
ATOM 4519 N N . PHE B 1 205 ? 17.609 -5.062 -0.204 1 98.69 205 PHE B N 1
ATOM 4520 C CA . PHE B 1 205 ? 17.875 -5.621 -1.523 1 98.69 205 PHE B CA 1
ATOM 4521 C C . PHE B 1 205 ? 19.266 -6.242 -1.572 1 98.69 205 PHE B C 1
ATOM 4523 O O . PHE B 1 205 ? 20.234 -5.66 -1.071 1 98.69 205 PHE B O 1
ATOM 4530 N N . ILE B 1 206 ? 19.344 -7.414 -2.18 1 98.75 206 ILE B N 1
ATOM 4531 C CA . ILE B 1 206 ? 20.609 -8.102 -2.334 1 98.75 206 ILE B CA 1
ATOM 4532 C C . ILE B 1 206 ? 21.016 -8.109 -3.805 1 98.75 206 ILE B C 1
ATOM 4534 O O . ILE B 1 206 ? 22.062 -7.555 -4.172 1 98.75 206 ILE B O 1
ATOM 4538 N N . ARG B 1 207 ? 20.125 -8.734 -4.688 1 98.75 207 ARG B N 1
ATOM 4539 C CA . ARG B 1 207 ? 20.453 -8.867 -6.105 1 98.75 207 ARG B CA 1
ATOM 4540 C C . ARG B 1 207 ? 19.219 -9.195 -6.922 1 98.75 207 ARG B C 1
ATOM 4542 O O . ARG B 1 207 ? 18.125 -9.383 -6.367 1 98.75 207 ARG B O 1
ATOM 4549 N N . ARG B 1 208 ? 19.375 -9.18 -8.219 1 98.69 208 ARG B N 1
ATOM 4550 C CA . ARG B 1 208 ? 18.359 -9.664 -9.148 1 98.69 208 ARG B CA 1
ATOM 4551 C C . ARG B 1 208 ? 18.984 -10.422 -10.312 1 98.69 208 ARG B C 1
ATOM 4553 O O . ARG B 1 208 ? 20.156 -10.203 -10.633 1 98.69 208 ARG B O 1
ATOM 4560 N N . TRP B 1 209 ? 18.312 -11.336 -10.883 1 98.81 209 TRP B N 1
ATOM 4561 C CA . TRP B 1 209 ? 18.688 -12.016 -12.117 1 98.81 209 TRP B CA 1
ATOM 4562 C C . TRP B 1 209 ? 17.469 -12.312 -12.977 1 98.81 209 TRP B C 1
ATOM 4564 O O . TRP B 1 209 ? 16.344 -12 -12.586 1 98.81 209 TRP B O 1
ATOM 4574 N N . GLY B 1 210 ? 17.656 -12.961 -14.102 1 98.75 210 GLY B N 1
ATOM 4575 C CA . GLY B 1 210 ? 16.578 -13.18 -15.047 1 98.75 210 GLY B CA 1
ATOM 4576 C C . GLY B 1 210 ? 16.406 -12.039 -16.031 1 98.75 210 GLY B C 1
ATOM 4577 O O . GLY B 1 210 ? 17.391 -11.492 -16.531 1 98.75 210 GLY B O 1
ATOM 4578 N N . GLY B 1 211 ? 15.172 -11.672 -16.266 1 98.31 211 GLY B N 1
ATOM 4579 C CA . GLY B 1 211 ? 14.898 -10.68 -17.281 1 98.31 211 GLY B CA 1
ATOM 4580 C C . GLY B 1 211 ? 14.766 -11.273 -18.672 1 98.31 211 GLY B C 1
ATOM 4581 O O . GLY B 1 211 ? 14.5 -12.469 -18.828 1 98.31 211 GLY B O 1
ATOM 4582 N N . LYS B 1 212 ? 14.961 -10.344 -19.641 1 97.5 212 LYS B N 1
ATOM 4583 C CA . LYS B 1 212 ? 14.562 -10.766 -20.984 1 97.5 212 LYS B CA 1
ATOM 4584 C C . LYS B 1 212 ? 15.758 -10.75 -21.938 1 97.5 212 LYS B C 1
ATOM 4586 O O . LYS B 1 212 ? 15.688 -11.32 -23.031 1 97.5 212 LYS B O 1
ATOM 4591 N N . ASN B 1 213 ? 16.906 -10.156 -21.547 1 96.56 213 ASN B N 1
ATOM 4592 C CA . ASN B 1 213 ? 17.969 -9.883 -22.5 1 96.56 213 ASN B CA 1
ATOM 4593 C C . ASN B 1 213 ? 19.328 -10.273 -21.938 1 96.56 213 ASN B C 1
ATOM 4595 O O . ASN B 1 213 ? 20.266 -9.461 -21.938 1 96.56 213 ASN B O 1
ATOM 4599 N N . ASN B 1 214 ? 19.406 -11.516 -21.625 1 98.06 214 ASN B N 1
ATOM 4600 C CA . ASN B 1 214 ? 20.688 -12 -21.109 1 98.06 214 ASN B CA 1
ATOM 4601 C C . ASN B 1 214 ? 21.562 -12.586 -22.219 1 98.06 214 ASN B C 1
ATOM 4603 O O . ASN B 1 214 ? 21.031 -13.125 -23.203 1 98.06 214 ASN B O 1
ATOM 4607 N N . THR B 1 215 ? 22.906 -12.484 -22.047 1 98.06 215 THR B N 1
ATOM 4608 C CA . THR B 1 215 ? 23.828 -13.156 -22.969 1 98.06 215 THR B CA 1
ATOM 4609 C C . THR B 1 215 ? 23.609 -14.664 -22.938 1 98.06 215 THR B C 1
ATOM 4611 O O . THR B 1 215 ? 23.531 -15.305 -23.984 1 98.06 215 THR B O 1
ATOM 4614 N N . ASP B 1 216 ? 23.625 -15.188 -21.781 1 98.5 216 ASP B N 1
ATOM 4615 C CA . ASP B 1 216 ? 23.188 -16.578 -21.625 1 98.5 216 ASP B CA 1
ATOM 4616 C C . ASP B 1 216 ? 21.656 -16.672 -21.609 1 98.5 216 ASP B C 1
ATOM 4618 O O . ASP B 1 216 ? 21.016 -16.344 -20.609 1 98.5 216 ASP B O 1
ATOM 4622 N N . GLU B 1 217 ? 21.016 -17.172 -22.578 1 98.12 217 GLU B N 1
ATOM 4623 C CA . GLU B 1 217 ? 19.578 -17.156 -22.797 1 98.12 217 GLU B CA 1
ATOM 4624 C C . GLU B 1 217 ? 18.859 -18.031 -21.781 1 98.12 217 GLU B C 1
ATOM 4626 O O . GLU B 1 217 ? 17.641 -17.922 -21.609 1 98.12 217 GLU B O 1
ATOM 4631 N N . ASN B 1 218 ? 19.562 -18.922 -21.141 1 98.5 218 ASN B N 1
ATOM 4632 C CA . ASN B 1 218 ? 18.969 -19.766 -20.109 1 98.5 218 ASN B CA 1
ATOM 4633 C C . ASN B 1 218 ? 18.438 -18.938 -18.953 1 98.5 218 ASN B C 1
ATOM 4635 O O . ASN B 1 218 ? 17.578 -19.391 -18.203 1 98.5 218 ASN B O 1
ATOM 4639 N N . TYR B 1 219 ? 18.875 -17.734 -18.844 1 98.75 219 TYR B N 1
ATOM 4640 C CA . TYR B 1 219 ? 18.453 -16.844 -17.75 1 98.75 219 TYR B CA 1
ATOM 4641 C C . TYR B 1 219 ? 17.188 -16.078 -18.125 1 98.75 219 TYR B C 1
ATOM 4643 O O . TYR B 1 219 ? 16.547 -15.492 -17.266 1 98.75 219 TYR B O 1
ATOM 4651 N N . ASN B 1 220 ? 16.922 -16.031 -19.422 1 98.81 220 ASN B N 1
ATOM 4652 C CA . ASN B 1 220 ? 15.75 -15.281 -19.844 1 98.81 220 ASN B CA 1
ATOM 4653 C C . ASN B 1 220 ? 14.461 -15.93 -19.328 1 98.81 220 ASN B C 1
ATOM 4655 O O . ASN B 1 220 ? 14.336 -17.156 -19.344 1 98.81 220 ASN B O 1
ATOM 4659 N N . LEU B 1 221 ? 13.633 -15.133 -18.891 1 98.94 221 LEU B N 1
ATOM 4660 C CA . LEU B 1 221 ? 12.32 -15.555 -18.406 1 98.94 221 LEU B CA 1
ATOM 4661 C C . LEU B 1 221 ? 11.211 -14.844 -19.188 1 98.94 221 LEU B C 1
ATOM 4663 O O . LEU B 1 221 ? 11.336 -13.664 -19.516 1 98.94 221 LEU B O 1
ATOM 4667 N N . GLN B 1 222 ? 10.203 -15.562 -19.469 1 98.75 222 GLN B N 1
ATOM 4668 C CA . GLN B 1 222 ? 9.016 -15.008 -20.109 1 98.75 222 GLN B CA 1
ATOM 4669 C C . GLN B 1 222 ? 7.77 -15.234 -19.25 1 98.75 222 GLN B C 1
ATOM 4671 O O . GLN B 1 222 ? 7.215 -16.328 -19.234 1 98.75 222 GLN B O 1
ATOM 4676 N N . ASN B 1 223 ? 7.316 -14.141 -18.578 1 98.75 223 ASN B N 1
ATOM 4677 C CA . ASN B 1 223 ? 6.199 -14.203 -17.641 1 98.75 223 ASN B CA 1
ATOM 4678 C C . ASN B 1 223 ? 6.551 -15.023 -16.406 1 98.75 223 ASN B C 1
ATOM 4680 O O . ASN B 1 223 ? 5.895 -16.031 -16.109 1 98.75 223 ASN B O 1
ATOM 4684 N N . ALA B 1 224 ? 7.57 -14.539 -15.688 1 98.88 224 ALA B N 1
ATOM 4685 C CA . ALA B 1 224 ? 8 -15.156 -14.43 1 98.88 224 ALA B CA 1
ATOM 4686 C C . ALA B 1 224 ? 6.902 -15.078 -13.375 1 98.88 224 ALA B C 1
ATOM 4688 O O . ALA B 1 224 ? 7.055 -14.391 -12.359 1 98.88 224 ALA B O 1
ATOM 4689 N N . HIS B 1 225 ? 5.934 -15.906 -13.562 1 98.81 225 HIS B N 1
ATOM 4690 C CA . HIS B 1 225 ? 4.688 -15.812 -12.812 1 98.81 225 HIS B CA 1
ATOM 4691 C C . HIS B 1 225 ? 4.863 -16.344 -11.391 1 98.81 225 HIS B C 1
ATOM 4693 O O . HIS B 1 225 ? 4.18 -15.891 -10.469 1 98.81 225 HIS B O 1
ATOM 4699 N N . GLY B 1 226 ? 5.793 -17.297 -11.219 1 98.88 226 GLY B N 1
ATOM 4700 C CA . GLY B 1 226 ? 5.945 -17.906 -9.906 1 98.88 226 GLY B CA 1
ATOM 4701 C C . GLY B 1 226 ? 7.391 -18.125 -9.516 1 98.88 226 GLY B C 1
ATOM 4702 O O . GLY B 1 226 ? 8.273 -18.188 -10.375 1 98.88 226 GLY B O 1
ATOM 4703 N N . VAL B 1 227 ? 7.645 -18.234 -8.25 1 98.94 227 VAL B N 1
ATOM 4704 C CA . VAL B 1 227 ? 8.906 -18.641 -7.641 1 98.94 227 VAL B CA 1
ATOM 4705 C C . VAL B 1 227 ? 8.633 -19.453 -6.383 1 98.94 227 VAL B C 1
ATOM 4707 O O . VAL B 1 227 ? 7.707 -19.156 -5.625 1 98.94 227 VAL B O 1
ATOM 4710 N N . ALA B 1 228 ? 9.383 -20.5 -6.211 1 98.88 228 ALA B N 1
ATOM 4711 C CA . ALA B 1 228 ? 9.273 -21.391 -5.055 1 98.88 228 ALA B CA 1
ATOM 4712 C C . ALA B 1 228 ? 10.633 -21.938 -4.66 1 98.88 228 ALA B C 1
ATOM 4714 O O . ALA B 1 228 ? 11.539 -22.047 -5.496 1 98.88 228 ALA B O 1
ATOM 4715 N N . VAL B 1 229 ? 10.766 -22.281 -3.439 1 98.69 229 VAL B N 1
ATOM 4716 C CA . VAL B 1 229 ? 11.977 -22.969 -2.992 1 98.69 229 VAL B CA 1
ATOM 4717 C C . VAL B 1 229 ? 11.742 -24.484 -2.992 1 98.69 229 VAL B C 1
ATOM 4719 O O . VAL B 1 229 ? 10.742 -24.969 -2.449 1 98.69 229 VAL B O 1
ATOM 4722 N N . ASP B 1 230 ? 12.602 -25.125 -3.602 1 98.62 230 ASP B N 1
ATOM 4723 C CA . ASP B 1 230 ? 12.586 -26.594 -3.666 1 98.62 230 ASP B CA 1
ATOM 4724 C C . ASP B 1 230 ? 13.484 -27.203 -2.594 1 98.62 230 ASP B C 1
ATOM 4726 O O . ASP B 1 230 ? 14.711 -27.156 -2.705 1 98.62 230 ASP B O 1
ATOM 4730 N N . TYR B 1 231 ? 12.875 -27.797 -1.611 1 97.19 231 TYR B N 1
ATOM 4731 C CA . TYR B 1 231 ? 13.609 -28.391 -0.498 1 97.19 231 TYR B CA 1
ATOM 4732 C C . TYR B 1 231 ? 13.656 -29.906 -0.622 1 97.19 231 TYR B C 1
ATOM 4734 O O . TYR B 1 231 ? 14.008 -30.609 0.333 1 97.19 231 TYR B O 1
ATOM 4742 N N . ARG B 1 232 ? 13.297 -30.453 -1.743 1 97.06 232 ARG B N 1
ATOM 4743 C CA . ARG B 1 232 ? 13.258 -31.906 -1.888 1 97.06 232 ARG B CA 1
ATOM 4744 C C . ARG B 1 232 ? 14.641 -32.5 -1.671 1 97.06 232 ARG B C 1
ATOM 4746 O O . ARG B 1 232 ? 14.766 -33.594 -1.107 1 97.06 232 ARG B O 1
ATOM 4753 N N . ASP B 1 233 ? 15.695 -31.797 -2.168 1 96.25 233 ASP B N 1
ATOM 4754 C CA . ASP B 1 233 ? 17.047 -32.031 -1.68 1 96.25 233 ASP B CA 1
ATOM 4755 C C . ASP B 1 233 ? 17.406 -31.078 -0.553 1 96.25 233 ASP B C 1
ATOM 4757 O O . ASP B 1 233 ? 17.844 -29.953 -0.807 1 96.25 233 ASP B O 1
ATOM 4761 N N . SER B 1 234 ? 17.297 -31.469 0.654 1 93.69 234 SER B N 1
ATOM 4762 C CA . SER B 1 234 ? 17.406 -30.609 1.822 1 93.69 234 SER B CA 1
ATOM 4763 C C . SER B 1 234 ? 18.812 -30.016 1.932 1 93.69 234 SER B C 1
ATOM 4765 O O . SER B 1 234 ? 19 -28.953 2.523 1 93.69 234 SER B O 1
ATOM 4767 N N . ASN B 1 235 ? 19.781 -30.719 1.393 1 96.06 235 ASN B N 1
ATOM 4768 C CA . ASN B 1 235 ? 21.156 -30.25 1.48 1 96.06 235 ASN B CA 1
ATOM 4769 C C . ASN B 1 235 ? 21.484 -29.219 0.41 1 96.06 235 ASN B C 1
ATOM 4771 O O . ASN B 1 235 ? 22.453 -28.469 0.534 1 96.06 235 ASN B O 1
ATOM 4775 N N . ASN B 1 236 ? 20.656 -29.25 -0.578 1 96.88 236 ASN B N 1
ATOM 4776 C CA . ASN B 1 236 ? 20.891 -28.344 -1.688 1 96.88 236 ASN B CA 1
ATOM 4777 C C . ASN B 1 236 ? 19.594 -27.734 -2.201 1 96.88 236 ASN B C 1
ATOM 4779 O O . ASN B 1 236 ? 19.188 -27.969 -3.34 1 96.88 236 ASN B O 1
ATOM 4783 N N . PRO B 1 237 ? 19 -26.859 -1.364 1 98.31 237 PRO B N 1
ATOM 4784 C CA . PRO B 1 237 ? 17.781 -26.203 -1.855 1 98.31 237 PRO B CA 1
ATOM 4785 C C . PRO B 1 237 ? 18.031 -25.344 -3.084 1 98.31 237 PRO B C 1
ATOM 4787 O O . PRO B 1 237 ? 19.078 -24.703 -3.193 1 98.31 237 PRO B O 1
ATOM 4790 N N . VAL B 1 238 ? 17.094 -25.344 -3.979 1 98.75 238 VAL B N 1
ATOM 4791 C CA . VAL B 1 238 ? 17.172 -24.531 -5.188 1 98.75 238 VAL B CA 1
ATOM 4792 C C . VAL B 1 238 ? 15.867 -23.781 -5.402 1 98.75 238 VAL B C 1
ATOM 4794 O O . VAL B 1 238 ? 14.898 -23.984 -4.66 1 98.75 238 VAL B O 1
ATOM 4797 N N . LEU B 1 239 ? 15.859 -22.891 -6.367 1 98.94 239 LEU B N 1
ATOM 4798 C CA . LEU B 1 239 ? 14.648 -22.156 -6.734 1 98.94 239 LEU B CA 1
ATOM 4799 C C . LEU B 1 239 ? 14.023 -22.766 -7.988 1 98.94 239 LEU B C 1
ATOM 4801 O O . LEU B 1 239 ? 14.727 -23.125 -8.93 1 98.94 239 LEU B O 1
ATOM 4805 N N . ILE B 1 240 ? 12.734 -22.906 -7.961 1 98.94 240 ILE B N 1
ATOM 4806 C CA . ILE B 1 240 ? 11.953 -23.172 -9.164 1 98.94 240 ILE B CA 1
ATOM 4807 C C . ILE B 1 240 ? 11.234 -21.891 -9.609 1 98.94 240 ILE B C 1
ATOM 4809 O O . ILE B 1 240 ? 10.406 -21.359 -8.875 1 98.94 240 ILE B O 1
ATOM 4813 N N . VAL B 1 241 ? 11.578 -21.422 -10.789 1 98.94 241 VAL B N 1
ATOM 4814 C CA . VAL B 1 241 ? 10.984 -20.203 -11.344 1 98.94 241 VAL B CA 1
ATOM 4815 C C . VAL B 1 241 ? 10.141 -20.562 -12.57 1 98.94 241 VAL B C 1
ATOM 4817 O O . VAL B 1 241 ? 10.586 -21.297 -13.453 1 98.94 241 VAL B O 1
ATOM 4820 N N . THR B 1 242 ? 8.953 -20.016 -12.578 1 98.94 242 THR B N 1
ATOM 4821 C CA . THR B 1 242 ? 8.07 -20.219 -13.719 1 98.94 242 THR B CA 1
ATOM 4822 C C . THR B 1 242 ? 8.477 -19.328 -14.891 1 98.94 242 THR B C 1
ATOM 4824 O O . THR B 1 242 ? 8.688 -18.125 -14.711 1 98.94 242 THR B O 1
ATOM 4827 N N . SER B 1 243 ? 8.672 -19.875 -16 1 98.88 243 SER B N 1
ATOM 4828 C CA . SER B 1 243 ? 8.648 -19.156 -17.281 1 98.88 243 SER B CA 1
ATOM 4829 C C . SER B 1 243 ? 7.422 -19.547 -18.094 1 98.88 243 SER B C 1
ATOM 4831 O O . SER B 1 243 ? 7.512 -20.391 -19 1 98.88 243 SER B O 1
ATOM 4833 N N . ARG B 1 244 ? 6.344 -18.922 -17.812 1 98.81 244 ARG B N 1
ATOM 4834 C CA . ARG B 1 244 ? 5.016 -19.406 -18.156 1 98.81 244 ARG B CA 1
ATOM 4835 C C . ARG B 1 244 ? 4.84 -19.469 -19.672 1 98.81 244 ARG B C 1
ATOM 4837 O O . ARG B 1 244 ? 4.355 -20.469 -20.203 1 98.81 244 ARG B O 1
ATOM 4844 N N . THR B 1 245 ? 5.234 -18.406 -20.375 1 98.38 245 THR B N 1
ATOM 4845 C CA . THR B 1 245 ? 5.043 -18.344 -21.812 1 98.38 245 THR B CA 1
ATOM 4846 C C . THR B 1 245 ? 5.887 -19.391 -22.531 1 98.38 245 THR B C 1
ATOM 4848 O O . THR B 1 245 ? 5.539 -19.828 -23.625 1 98.38 245 THR B O 1
ATOM 4851 N N . GLU B 1 246 ? 6.973 -19.844 -21.844 1 98.31 246 GLU B N 1
ATOM 4852 C CA . GLU B 1 246 ? 7.812 -20.906 -22.406 1 98.31 246 GLU B CA 1
ATOM 4853 C C . GLU B 1 246 ? 7.289 -22.297 -22.016 1 98.31 246 GLU B C 1
ATOM 4855 O O . GLU B 1 246 ? 7.867 -23.312 -22.391 1 98.31 246 GLU B O 1
ATOM 4860 N N . ASN B 1 247 ? 6.199 -22.344 -21.281 1 98.75 247 ASN B N 1
ATOM 4861 C CA . ASN B 1 247 ? 5.684 -23.609 -20.75 1 98.75 247 ASN B CA 1
ATOM 4862 C C . ASN B 1 247 ? 6.766 -24.406 -20.031 1 98.75 247 ASN B C 1
ATOM 4864 O O . ASN B 1 247 ? 6.996 -25.578 -20.328 1 98.75 247 ASN B O 1
ATOM 4868 N N . ALA B 1 248 ? 7.316 -23.688 -18.969 1 98.88 248 ALA B N 1
ATOM 4869 C CA . ALA B 1 248 ? 8.469 -24.344 -18.359 1 98.88 248 ALA B CA 1
ATOM 4870 C C . ALA B 1 248 ? 8.695 -23.844 -16.922 1 98.88 248 ALA B C 1
ATOM 4872 O O . ALA B 1 248 ? 8.258 -22.734 -16.578 1 98.88 248 ALA B O 1
ATOM 4873 N N . PHE B 1 249 ? 9.32 -24.688 -16.156 1 98.94 249 PHE B N 1
ATOM 4874 C CA . PHE B 1 249 ? 10 -24.297 -14.93 1 98.94 249 PHE B CA 1
ATOM 4875 C C . PHE B 1 249 ? 11.508 -24.219 -15.141 1 98.94 249 PHE B C 1
ATOM 4877 O O . PHE B 1 249 ? 12.102 -25.078 -15.781 1 98.94 249 PHE B O 1
ATOM 4884 N N . LYS B 1 250 ? 12.094 -23.203 -14.648 1 98.94 250 LYS B N 1
ATOM 4885 C CA . LYS B 1 250 ? 13.547 -23.078 -14.633 1 98.94 250 LYS B CA 1
ATOM 4886 C C . LYS B 1 250 ? 14.086 -23.109 -13.211 1 98.94 250 LYS B C 1
ATOM 4888 O O . LYS B 1 250 ? 13.516 -22.5 -12.305 1 98.94 250 LYS B O 1
ATOM 4893 N N . PHE B 1 251 ? 15.141 -23.859 -13.07 1 98.94 251 PHE B N 1
ATOM 4894 C CA . PHE B 1 251 ? 15.75 -24.062 -11.758 1 98.94 251 PHE B CA 1
ATOM 4895 C C . PHE B 1 251 ? 17 -23.203 -11.617 1 98.94 251 PHE B C 1
ATOM 4897 O O . PHE B 1 251 ? 17.797 -23.094 -12.555 1 98.94 251 PHE B O 1
ATOM 4904 N N . PHE B 1 252 ? 17.125 -22.547 -10.484 1 98.94 252 PHE B N 1
ATOM 4905 C CA . PHE B 1 252 ? 18.281 -21.719 -10.156 1 98.94 252 PHE B CA 1
ATOM 4906 C C . PHE B 1 252 ? 18.797 -22.031 -8.758 1 98.94 252 PHE B C 1
ATOM 4908 O O . PHE B 1 252 ? 18.031 -22.469 -7.891 1 98.94 252 PHE B O 1
ATOM 4915 N N . THR B 1 253 ? 20.094 -21.828 -8.539 1 98.88 253 THR B N 1
ATOM 4916 C CA . THR B 1 253 ? 20.594 -21.812 -7.168 1 98.88 253 THR B CA 1
ATOM 4917 C C . THR B 1 253 ? 19.969 -20.656 -6.387 1 98.88 253 THR B C 1
ATOM 4919 O O . THR B 1 253 ? 19.375 -19.75 -6.973 1 98.88 253 THR B O 1
ATOM 4922 N N . LEU B 1 254 ? 20.156 -20.719 -5.102 1 98.81 254 LEU B N 1
ATOM 4923 C CA . LEU B 1 254 ? 19.562 -19.688 -4.258 1 98.81 254 LEU B CA 1
ATOM 4924 C C . LEU B 1 254 ? 20.188 -18.328 -4.547 1 98.81 254 LEU B C 1
ATOM 4926 O O . LEU B 1 254 ? 19.594 -17.297 -4.242 1 98.81 254 LEU B O 1
ATOM 4930 N N . ASP B 1 255 ? 21.344 -18.344 -5.129 1 98.56 255 ASP B N 1
ATOM 4931 C CA . ASP B 1 255 ? 22 -17.078 -5.457 1 98.56 255 ASP B CA 1
ATOM 4932 C C . ASP B 1 255 ? 21.828 -16.75 -6.941 1 98.56 255 ASP B C 1
ATOM 4934 O O . ASP B 1 255 ? 22.484 -15.844 -7.457 1 98.56 255 ASP B O 1
ATOM 4938 N N . GLY B 1 256 ? 21.047 -17.5 -7.715 1 98.75 256 GLY B N 1
ATOM 4939 C CA . GLY B 1 256 ? 20.562 -17.047 -9.008 1 98.75 256 GLY B CA 1
ATOM 4940 C C . GLY B 1 256 ? 21.312 -17.656 -10.172 1 98.75 256 GLY B C 1
ATOM 4941 O O . GLY B 1 256 ? 21.25 -17.141 -11.297 1 98.75 256 GLY B O 1
ATOM 4942 N N . LYS B 1 257 ? 22.047 -18.719 -9.953 1 98.81 257 LYS B N 1
ATOM 4943 C CA . LYS B 1 257 ? 22.734 -19.406 -11.047 1 98.81 257 LYS B CA 1
ATOM 4944 C C . LYS B 1 257 ? 21.828 -20.438 -11.703 1 98.81 257 LYS B C 1
ATOM 4946 O O . LYS B 1 257 ? 21.203 -21.25 -11.016 1 98.81 257 LYS B O 1
ATOM 4951 N N . TYR B 1 258 ? 21.844 -20.438 -12.984 1 98.81 258 TYR B N 1
ATOM 4952 C CA . TYR B 1 258 ? 20.984 -21.344 -13.734 1 98.81 258 TYR B CA 1
ATOM 4953 C C . TYR B 1 258 ? 21.438 -22.797 -13.555 1 98.81 258 TYR B C 1
ATOM 4955 O O . TYR B 1 258 ? 22.625 -23.078 -13.586 1 98.81 258 TYR B O 1
ATOM 4963 N N . ILE B 1 259 ? 20.438 -23.703 -13.438 1 98.81 259 ILE B N 1
ATOM 4964 C CA . ILE B 1 259 ? 20.734 -25.125 -13.273 1 98.81 259 ILE B CA 1
ATOM 4965 C C . ILE B 1 259 ? 20.156 -25.906 -14.461 1 98.81 259 ILE B C 1
ATOM 4967 O O . ILE B 1 259 ? 20.891 -26.594 -15.172 1 98.81 259 ILE B O 1
ATOM 4971 N N . LYS B 1 260 ? 18.828 -25.812 -14.68 1 98.69 260 LYS B N 1
ATOM 4972 C CA . LYS B 1 260 ? 18.172 -26.562 -15.742 1 98.69 260 LYS B CA 1
ATOM 4973 C C . LYS B 1 260 ? 16.797 -25.984 -16.047 1 98.69 260 LYS B C 1
ATOM 4975 O O . LYS B 1 260 ? 16.266 -25.156 -15.297 1 98.69 260 LYS B O 1
ATOM 4980 N N . THR B 1 261 ? 16.219 -26.438 -17.172 1 98.81 261 THR B N 1
ATOM 4981 C CA . THR B 1 261 ? 14.852 -26.125 -17.562 1 98.81 261 THR B CA 1
ATOM 4982 C C . THR B 1 261 ? 14.023 -27.406 -17.672 1 98.81 261 THR B C 1
ATOM 4984 O O . THR B 1 261 ? 14.469 -28.391 -18.25 1 98.81 261 THR B O 1
ATOM 4987 N N . LEU B 1 262 ? 12.93 -27.406 -17.031 1 98.75 262 LEU B N 1
ATOM 4988 C CA . LEU B 1 262 ? 11.93 -28.469 -17.172 1 98.75 262 LEU B CA 1
ATOM 4989 C C . LEU B 1 262 ? 10.797 -28.031 -18.094 1 98.75 262 LEU B C 1
ATOM 4991 O O . LEU B 1 262 ? 10 -27.156 -17.734 1 98.75 262 LEU B O 1
ATOM 4995 N N . ASN B 1 263 ? 10.703 -28.641 -19.234 1 98.69 263 ASN B N 1
ATOM 4996 C CA . ASN B 1 263 ? 9.68 -28.297 -20.203 1 98.69 263 ASN B CA 1
ATOM 4997 C C . ASN B 1 263 ? 8.359 -29 -19.906 1 98.69 263 ASN B C 1
ATOM 4999 O O . ASN B 1 263 ? 8.336 -30.203 -19.625 1 98.69 263 ASN B O 1
ATOM 5003 N N . LEU B 1 264 ? 7.316 -28.266 -19.906 1 98.88 264 LEU B N 1
ATOM 5004 C CA . LEU B 1 264 ? 5.945 -28.75 -19.75 1 98.88 264 LEU B CA 1
ATOM 5005 C C . LEU B 1 264 ? 5.078 -28.312 -20.922 1 98.88 264 LEU B C 1
ATOM 5007 O O . LEU B 1 264 ? 4.16 -27.5 -20.766 1 98.88 264 LEU B O 1
ATOM 5011 N N . PRO B 1 265 ? 5.32 -28.938 -22.078 1 98.75 265 PRO B N 1
ATOM 5012 C CA . PRO B 1 265 ? 4.727 -28.422 -23.328 1 98.75 265 PRO B CA 1
ATOM 5013 C C . PRO B 1 265 ? 3.201 -28.375 -23.266 1 98.75 265 PRO B C 1
ATOM 5015 O O . PRO B 1 265 ? 2.559 -29.328 -22.828 1 98.75 265 PRO B O 1
ATOM 5018 N N . GLY B 1 266 ? 2.688 -27.219 -23.703 1 98.69 266 GLY B N 1
ATOM 5019 C CA . GLY B 1 266 ? 1.253 -27 -23.781 1 98.69 266 GLY B CA 1
ATOM 5020 C C . GLY B 1 266 ? 0.663 -26.391 -22.531 1 98.69 266 GLY B C 1
ATOM 5021 O O . GLY B 1 266 ? -0.464 -25.891 -22.547 1 98.69 266 GLY B O 1
ATOM 5022 N N . ALA B 1 267 ? 1.397 -26.484 -21.406 1 98.81 267 ALA B N 1
ATOM 5023 C CA . ALA B 1 267 ? 0.867 -26.031 -20.109 1 98.81 267 ALA B CA 1
ATOM 5024 C C . ALA B 1 267 ? 1.442 -24.672 -19.734 1 98.81 267 ALA B C 1
ATOM 5026 O O . ALA B 1 267 ? 2.656 -24.516 -19.578 1 98.81 267 ALA B O 1
ATOM 5027 N N . PHE B 1 268 ? 0.602 -23.672 -19.609 1 98.81 268 PHE B N 1
ATOM 5028 C CA . PHE B 1 268 ? 0.987 -22.375 -19.062 1 98.81 268 PHE B CA 1
ATOM 5029 C C . PHE B 1 268 ? 0.928 -22.391 -17.531 1 98.81 268 PHE B C 1
ATOM 5031 O O . PHE B 1 268 ? -0.001 -21.828 -16.938 1 98.81 268 PHE B O 1
ATOM 5038 N N . VAL B 1 269 ? 1.981 -22.922 -16.984 1 98.81 269 VAL B N 1
ATOM 5039 C CA . VAL B 1 269 ? 2.029 -23.25 -15.562 1 98.81 269 VAL B CA 1
ATOM 5040 C C . VAL B 1 269 ? 2.168 -21.969 -14.742 1 98.81 269 VAL B C 1
ATOM 5042 O O . VAL B 1 269 ? 2.721 -20.969 -15.219 1 98.81 269 VAL B O 1
ATOM 5045 N N . CYS B 1 270 ? 1.635 -22 -13.578 1 98.62 270 CYS B N 1
ATOM 5046 C CA . CYS B 1 270 ? 1.79 -20.938 -12.586 1 98.62 270 CYS B CA 1
ATOM 5047 C C . CYS B 1 270 ? 2.887 -21.281 -11.586 1 98.62 270 CYS B C 1
ATOM 5049 O O . CYS B 1 270 ? 3.924 -21.828 -11.961 1 98.62 270 CYS B O 1
ATOM 5051 N N . ARG B 1 271 ? 2.758 -21 -10.367 1 98.69 271 ARG B N 1
ATOM 5052 C CA . ARG B 1 271 ? 3.818 -21.25 -9.398 1 98.69 271 ARG B CA 1
ATOM 5053 C C . ARG B 1 271 ? 3.934 -22.75 -9.102 1 98.69 271 ARG B C 1
ATOM 5055 O O . ARG B 1 271 ? 2.924 -23.453 -9.023 1 98.69 271 ARG B O 1
ATOM 5062 N N . ALA B 1 272 ? 5.184 -23.234 -8.898 1 98.88 272 ALA B N 1
ATOM 5063 C CA . ALA B 1 272 ? 5.398 -24.578 -8.367 1 98.88 272 ALA B CA 1
ATOM 5064 C C . ALA B 1 272 ? 5.016 -24.641 -6.891 1 98.88 272 ALA B C 1
ATOM 5066 O O . ALA B 1 272 ? 5.398 -23.781 -6.098 1 98.88 272 ALA B O 1
ATOM 5067 N N . VAL B 1 273 ? 4.23 -25.625 -6.586 1 98.81 273 VAL B N 1
ATOM 5068 C CA . VAL B 1 273 ? 3.857 -25.906 -5.203 1 98.81 273 VAL B CA 1
ATOM 5069 C C . VAL B 1 273 ? 4.434 -27.266 -4.785 1 98.81 273 VAL B C 1
ATOM 5071 O O . VAL B 1 273 ? 4.082 -28.297 -5.352 1 98.81 273 VAL B O 1
ATOM 5074 N N . LEU B 1 274 ? 5.309 -27.188 -3.809 1 98.25 274 LEU B N 1
ATOM 5075 C CA . LEU B 1 274 ? 5.992 -28.406 -3.383 1 98.25 274 LEU B CA 1
ATOM 5076 C C . LEU B 1 274 ? 5.242 -29.078 -2.236 1 98.25 274 LEU B C 1
ATOM 5078 O O . LEU B 1 274 ? 4.797 -28.406 -1.303 1 98.25 274 LEU B O 1
ATOM 5082 N N . ASP B 1 275 ? 5.059 -30.328 -2.283 1 97.94 275 ASP B N 1
ATOM 5083 C CA . ASP B 1 275 ? 4.539 -31.172 -1.216 1 97.94 275 ASP B CA 1
ATOM 5084 C C . ASP B 1 275 ? 5.215 -32.531 -1.224 1 97.94 275 ASP B C 1
ATOM 5086 O O . ASP B 1 275 ? 5.031 -33.312 -2.16 1 97.94 275 ASP B O 1
ATOM 5090 N N . ASP B 1 276 ? 6.059 -32.812 -0.195 1 96.69 276 ASP B N 1
ATOM 5091 C CA . ASP B 1 276 ? 6.91 -34 -0.175 1 96.69 276 ASP B CA 1
ATOM 5092 C C . ASP B 1 276 ? 7.773 -34.062 -1.433 1 96.69 276 ASP B C 1
ATOM 5094 O O . ASP B 1 276 ? 8.508 -33.125 -1.747 1 96.69 276 ASP B O 1
ATOM 5098 N N . GLU B 1 277 ? 7.605 -35.188 -2.223 1 97.38 277 GLU B N 1
ATOM 5099 C CA . GLU B 1 277 ? 8.469 -35.312 -3.391 1 97.38 277 GLU B CA 1
ATOM 5100 C C . GLU B 1 277 ? 7.801 -34.781 -4.648 1 97.38 277 GLU B C 1
ATOM 5102 O O . GLU B 1 277 ? 8.414 -34.75 -5.719 1 97.38 277 GLU B O 1
ATOM 5107 N N . ASN B 1 278 ? 6.559 -34.281 -4.516 1 98.69 278 ASN B N 1
ATOM 5108 C CA . ASN B 1 278 ? 5.785 -33.906 -5.691 1 98.69 278 ASN B CA 1
ATOM 5109 C C . ASN B 1 278 ? 5.809 -32.406 -5.914 1 98.69 278 ASN B C 1
ATOM 5111 O O . ASN B 1 278 ? 6 -31.625 -4.969 1 98.69 278 ASN B O 1
ATOM 5115 N N . ILE B 1 279 ? 5.656 -32.031 -7.152 1 98.81 279 ILE B N 1
ATOM 5116 C CA . ILE B 1 279 ? 5.391 -30.641 -7.551 1 98.81 279 ILE B CA 1
ATOM 5117 C C . ILE B 1 279 ? 3.98 -30.531 -8.125 1 98.81 279 ILE B C 1
ATOM 5119 O O . ILE B 1 279 ? 3.602 -31.312 -9.008 1 98.81 279 ILE B O 1
ATOM 5123 N N . TYR B 1 280 ? 3.203 -29.656 -7.566 1 98.88 280 TYR B N 1
ATOM 5124 C CA . TYR B 1 280 ? 1.891 -29.297 -8.094 1 98.88 280 TYR B CA 1
ATOM 5125 C C . TYR B 1 280 ? 1.924 -27.922 -8.742 1 98.88 280 TYR B C 1
ATOM 5127 O O . TYR B 1 280 ? 2.754 -27.078 -8.391 1 98.88 280 TYR B O 1
ATOM 5135 N N . SER B 1 281 ? 1.057 -27.703 -9.695 1 98.88 281 SER B N 1
ATOM 5136 C CA . SER B 1 281 ? 0.911 -26.359 -10.25 1 98.88 281 SER B CA 1
ATOM 5137 C C . SER B 1 281 ? -0.449 -26.188 -10.922 1 98.88 281 SER B C 1
ATOM 5139 O O . SER B 1 281 ? -0.958 -27.109 -11.555 1 98.88 281 SER B O 1
ATOM 5141 N N . GLY B 1 282 ? -1.029 -25.016 -10.68 1 98.81 282 GLY B N 1
ATOM 5142 C CA . GLY B 1 282 ? -2.123 -24.641 -11.555 1 98.81 282 GLY B CA 1
ATOM 5143 C C . GLY B 1 282 ? -1.67 -24.312 -12.969 1 98.81 282 GLY B C 1
ATOM 5144 O O . GLY B 1 282 ? -0.604 -23.734 -13.164 1 98.81 282 GLY B O 1
ATOM 5145 N N . VAL B 1 283 ? -2.43 -24.75 -13.93 1 98.81 283 VAL B N 1
ATOM 5146 C CA . VAL B 1 283 ? -2.256 -24.391 -15.328 1 98.81 283 VAL B CA 1
ATOM 5147 C C . VAL B 1 283 ? -3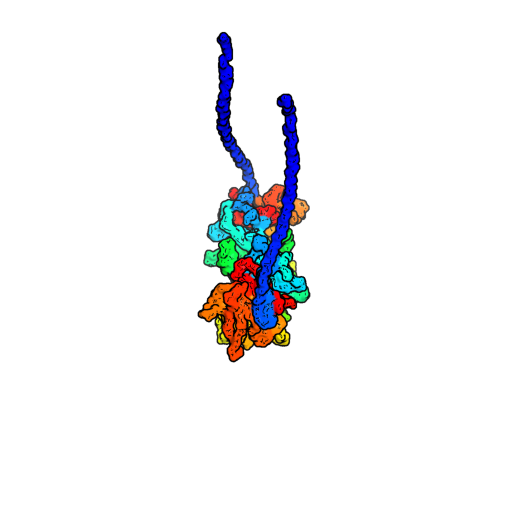.352 -23.406 -15.742 1 98.81 283 VAL B C 1
ATOM 5149 O O . VAL B 1 283 ? -4.531 -23.766 -15.773 1 98.81 283 VAL B O 1
ATOM 5152 N N . CYS B 1 284 ? -2.939 -22.25 -16.062 1 98.44 284 CYS B N 1
ATOM 5153 C CA . CYS B 1 284 ? -3.91 -21.188 -16.297 1 98.44 284 CYS B CA 1
ATOM 5154 C C . CYS B 1 284 ? -4.5 -21.297 -17.688 1 98.44 284 CYS B C 1
ATOM 5156 O O . CYS B 1 284 ? -5.691 -21.047 -17.891 1 98.44 284 CYS B O 1
ATOM 5158 N N . TRP B 1 285 ? -3.668 -21.609 -18.656 1 98.44 285 TRP B N 1
ATOM 5159 C CA . TRP B 1 285 ? -4.035 -21.906 -20.031 1 98.44 285 TRP B CA 1
ATOM 5160 C C . TRP B 1 285 ? -3.324 -23.172 -20.516 1 98.44 285 TRP B C 1
ATOM 5162 O O . TRP B 1 285 ? -2.273 -23.547 -20 1 98.44 285 TRP B O 1
ATOM 5172 N N . SER B 1 286 ? -3.934 -23.734 -21.547 1 98.5 286 SER B N 1
ATOM 5173 C CA . SER B 1 286 ? -3.244 -24.828 -22.25 1 98.5 286 SER B CA 1
ATOM 5174 C C . SER B 1 286 ? -3.41 -24.703 -23.75 1 98.5 286 SER B C 1
ATOM 5176 O O . SER B 1 286 ? -4.367 -24.094 -24.234 1 98.5 286 SER B O 1
ATOM 5178 N N . GLU B 1 287 ? -2.422 -25.188 -24.422 1 97.94 287 GLU B N 1
ATOM 5179 C CA . GLU B 1 287 ? -2.514 -25.219 -25.875 1 97.94 287 GLU B CA 1
ATOM 5180 C C . GLU B 1 287 ? -3.629 -26.156 -26.344 1 97.94 287 GLU B C 1
ATOM 5182 O O . GLU B 1 287 ? -3.75 -27.281 -25.844 1 97.94 287 GLU B O 1
ATOM 5187 N N . THR B 1 288 ? -4.383 -25.672 -27.281 1 96.75 288 THR B N 1
ATOM 5188 C CA . THR B 1 288 ? -5.441 -26.516 -27.812 1 96.75 288 THR B CA 1
ATOM 5189 C C . THR B 1 288 ? -4.867 -27.594 -28.719 1 96.75 288 THR B C 1
ATOM 5191 O O . THR B 1 288 ? -3.705 -27.516 -29.125 1 96.75 288 THR B O 1
ATOM 5194 N N . ARG B 1 289 ? -5.676 -28.562 -29.016 1 95.62 289 ARG B N 1
ATOM 5195 C CA . ARG B 1 289 ? -5.238 -29.688 -29.828 1 95.62 289 ARG B CA 1
ATOM 5196 C C . ARG B 1 289 ? -4.879 -29.234 -31.25 1 95.62 289 ARG B C 1
ATOM 5198 O O . ARG B 1 289 ? -4.078 -29.891 -31.922 1 95.62 289 ARG B O 1
ATOM 5205 N N . ASP B 1 290 ? -5.422 -28.109 -31.625 1 95.88 290 ASP B N 1
ATOM 5206 C CA . ASP B 1 290 ? -5.129 -27.578 -32.938 1 95.88 290 ASP B CA 1
ATOM 5207 C C . ASP B 1 290 ? -4.027 -26.516 -32.875 1 95.88 290 ASP B C 1
ATOM 5209 O O . ASP B 1 290 ? -3.795 -25.797 -33.844 1 95.88 290 ASP B O 1
ATOM 5213 N N . GLY B 1 291 ? -3.42 -26.297 -31.703 1 96.06 291 GLY B N 1
ATOM 5214 C CA . GLY B 1 291 ? -2.186 -25.531 -31.609 1 96.06 291 GLY B CA 1
ATOM 5215 C C . GLY B 1 291 ? -2.404 -24.094 -31.188 1 96.06 291 GLY B C 1
ATOM 5216 O O . GLY B 1 291 ? -1.476 -23.281 -31.219 1 96.06 291 GLY B O 1
ATOM 5217 N N . LYS B 1 292 ? -3.619 -23.781 -30.75 1 97.19 292 LYS B N 1
ATOM 5218 C CA . LYS B 1 292 ? -3.891 -22.422 -30.328 1 97.19 292 LYS B CA 1
ATOM 5219 C C . LYS B 1 292 ? -3.488 -22.203 -28.875 1 97.19 292 LYS B C 1
ATOM 5221 O O . LYS B 1 292 ? -3.697 -23.078 -28.031 1 97.19 292 LYS B O 1
ATOM 5226 N N . LYS B 1 293 ? -2.912 -21.047 -28.609 1 96.75 293 LYS B N 1
ATOM 5227 C CA . LYS B 1 293 ? -2.455 -20.688 -27.281 1 96.75 293 LYS B CA 1
ATOM 5228 C C . LYS B 1 293 ? -3.35 -19.625 -26.656 1 96.75 293 LYS B C 1
ATOM 5230 O O . LYS B 1 293 ? -4.125 -18.969 -27.359 1 96.75 293 LYS B O 1
ATOM 5235 N N . TRP B 1 294 ? -3.357 -19.531 -25.359 1 96.06 294 TRP B N 1
ATOM 5236 C CA . TRP B 1 294 ? -4.023 -18.469 -24.609 1 96.06 294 TRP B CA 1
ATOM 5237 C C . TRP B 1 294 ? -5.531 -18.5 -24.859 1 96.06 294 TRP B C 1
ATOM 5239 O O . TRP B 1 294 ? -6.168 -17.453 -24.984 1 96.06 294 TRP B O 1
ATOM 5249 N N . VAL B 1 295 ? -6.008 -19.719 -25.047 1 96.31 295 VAL B N 1
ATOM 5250 C CA . VAL B 1 295 ? -7.441 -19.891 -25.234 1 96.31 295 VAL B CA 1
ATOM 5251 C C . VAL B 1 295 ? -8.133 -19.969 -23.891 1 96.31 295 VAL B C 1
ATOM 5253 O O . VAL B 1 295 ? -7.672 -20.688 -22.984 1 96.31 295 VAL B O 1
ATOM 5256 N N . ARG B 1 296 ? -9.188 -19.219 -23.719 1 96.19 296 ARG B N 1
ATOM 5257 C CA . ARG B 1 296 ? -9.906 -19.141 -22.453 1 96.19 296 ARG B CA 1
ATOM 5258 C C . ARG B 1 296 ? -10.422 -20.5 -22.031 1 96.19 296 ARG B C 1
ATOM 5260 O O . ARG B 1 296 ? -10.75 -21.344 -22.875 1 96.19 296 ARG B O 1
ATOM 5267 N N . ASP B 1 297 ? -10.516 -20.703 -20.719 1 96.88 297 ASP B N 1
ATOM 5268 C CA . ASP B 1 297 ? -11.156 -21.844 -20.078 1 96.88 297 ASP B CA 1
ATOM 5269 C C . ASP B 1 297 ? -10.469 -23.156 -20.469 1 96.88 297 ASP B C 1
ATOM 5271 O O . ASP B 1 297 ? -11.133 -24.141 -20.781 1 96.88 297 ASP B O 1
ATOM 5275 N N . THR B 1 298 ? -9.141 -23.125 -20.516 1 98.06 298 THR B N 1
ATOM 5276 C CA . THR B 1 298 ? -8.375 -24.328 -20.828 1 98.06 298 THR B CA 1
ATOM 5277 C C . THR B 1 298 ? -7.473 -24.719 -19.672 1 98.06 298 THR B C 1
ATOM 5279 O O . THR B 1 298 ? -6.445 -25.375 -19.859 1 98.06 298 THR B O 1
ATOM 5282 N N . GLY B 1 299 ? -7.809 -24.312 -18.469 1 98.31 299 GLY B N 1
ATOM 5283 C CA . GLY B 1 299 ? -6.984 -24.547 -17.297 1 98.31 299 GLY B CA 1
ATOM 5284 C C . GLY B 1 299 ? -7.117 -25.953 -16.75 1 98.31 299 GLY B C 1
ATOM 5285 O O . GLY B 1 299 ? -8.078 -26.672 -17.078 1 98.31 299 GLY B O 1
ATOM 5286 N N . PHE B 1 300 ? -6.191 -26.406 -16 1 98.62 300 PHE B N 1
ATOM 5287 C CA . PHE B 1 300 ? -6.191 -27.641 -15.227 1 98.62 300 PHE B CA 1
ATOM 5288 C C . PHE B 1 300 ? -5.094 -27.625 -14.172 1 98.62 300 PHE B C 1
ATOM 5290 O O . PHE B 1 300 ? -4.582 -26.562 -13.82 1 98.62 300 PHE B O 1
ATOM 5297 N N . VAL B 1 301 ? -4.863 -28.766 -13.5 1 98.81 301 VAL B N 1
ATOM 5298 C CA . VAL B 1 301 ? -3.789 -28.938 -12.531 1 98.81 301 VAL B CA 1
ATOM 5299 C C . VAL B 1 301 ? -2.779 -29.953 -13.055 1 98.81 301 VAL B C 1
ATOM 5301 O O . VAL B 1 301 ? -3.156 -30.953 -13.688 1 98.81 301 VAL B O 1
ATOM 5304 N N . THR B 1 302 ? -1.526 -29.688 -12.859 1 98.94 302 THR B N 1
ATOM 5305 C CA . THR B 1 302 ? -0.511 -30.672 -13.211 1 98.94 302 THR B CA 1
ATOM 5306 C C . THR B 1 302 ? 0.278 -31.109 -11.977 1 98.94 302 THR B C 1
ATOM 5308 O O . THR B 1 302 ? 0.562 -30.297 -11.102 1 98.94 302 THR B O 1
ATOM 5311 N N . ILE B 1 303 ? 0.574 -32.406 -11.922 1 98.94 303 ILE B N 1
ATOM 5312 C CA . ILE B 1 303 ? 1.273 -33 -10.789 1 98.94 303 ILE B CA 1
ATOM 5313 C C . ILE B 1 303 ? 2.486 -33.781 -11.281 1 98.94 303 ILE B C 1
ATOM 5315 O O . ILE B 1 303 ? 2.367 -34.625 -12.188 1 98.94 303 ILE B O 1
ATOM 5319 N N . LEU B 1 304 ? 3.623 -33.469 -10.734 1 98.88 304 LEU B N 1
ATOM 5320 C CA . LEU B 1 304 ? 4.871 -34.156 -11.078 1 98.88 304 LEU B CA 1
ATOM 5321 C C . LEU B 1 304 ? 5.371 -35 -9.906 1 98.88 304 LEU B C 1
ATOM 5323 O O . LEU B 1 304 ? 5.191 -34.625 -8.75 1 98.88 304 LEU B O 1
ATOM 5327 N N . ASP B 1 305 ? 6.086 -36.094 -10.227 1 98.5 305 ASP B N 1
ATOM 5328 C CA . ASP B 1 305 ? 6.668 -36.938 -9.195 1 98.5 305 ASP B CA 1
ATOM 5329 C C . ASP B 1 305 ? 8.078 -36.469 -8.82 1 98.5 305 ASP B C 1
ATOM 5331 O O . ASP B 1 305 ? 8.5 -35.375 -9.234 1 98.5 305 ASP B O 1
ATOM 5335 N N . GLY B 1 306 ? 8.734 -37.219 -8.016 1 97.5 306 GLY B N 1
ATOM 5336 C CA . GLY B 1 306 ? 10.039 -36.844 -7.484 1 97.5 306 GLY B CA 1
ATOM 5337 C C . GLY B 1 306 ? 11.109 -36.75 -8.555 1 97.5 306 GLY B C 1
ATOM 5338 O O . GLY B 1 306 ? 12.172 -36.156 -8.328 1 97.5 306 GLY B O 1
ATOM 5339 N N . LYS B 1 307 ? 10.859 -37.344 -9.688 1 97 307 LYS B N 1
ATOM 5340 C CA . LYS B 1 307 ? 11.797 -37.281 -10.805 1 97 307 LYS B CA 1
ATOM 5341 C C . LYS B 1 307 ? 11.398 -36.219 -11.812 1 97 307 LYS B C 1
ATOM 5343 O O . LYS B 1 307 ? 11.906 -36.188 -12.93 1 97 307 LYS B O 1
ATOM 5348 N N . ASN B 1 308 ? 10.359 -35.406 -11.469 1 98.25 308 ASN B N 1
ATOM 5349 C CA . ASN B 1 308 ? 9.852 -34.281 -12.273 1 98.25 308 ASN B CA 1
ATOM 5350 C C . ASN B 1 308 ? 9.133 -34.781 -13.523 1 98.25 308 ASN B C 1
ATOM 5352 O O . ASN B 1 308 ? 9.195 -34.125 -14.57 1 98.25 308 ASN B O 1
ATOM 5356 N N . ARG B 1 309 ? 8.562 -36 -13.453 1 98.38 309 ARG B N 1
ATOM 5357 C CA . ARG B 1 309 ? 7.688 -36.5 -14.508 1 98.38 309 ARG B CA 1
ATOM 5358 C C . ARG B 1 309 ? 6.227 -36.188 -14.188 1 98.38 309 ARG B C 1
ATOM 5360 O O . ARG B 1 309 ? 5.781 -36.406 -13.055 1 98.38 309 ARG B O 1
ATOM 5367 N N . VAL B 1 310 ? 5.559 -35.719 -15.234 1 98.88 310 VAL B N 1
ATOM 5368 C CA . VAL B 1 310 ? 4.137 -35.469 -15.031 1 98.88 310 VAL B CA 1
ATOM 5369 C C . VAL B 1 310 ? 3.4 -36.812 -14.875 1 98.88 310 VAL B C 1
ATOM 5371 O O . VAL B 1 310 ? 3.518 -37.688 -15.719 1 98.88 310 VAL B O 1
ATOM 5374 N N . VAL B 1 311 ? 2.621 -36.906 -13.789 1 98.75 311 VAL B N 1
ATOM 5375 C CA . VAL B 1 311 ? 1.995 -38.219 -13.5 1 98.75 311 VAL B CA 1
ATOM 5376 C C . VAL B 1 311 ? 0.476 -38.062 -13.5 1 98.75 311 VAL B C 1
ATOM 5378 O O . VAL B 1 311 ? -0.255 -39.031 -13.57 1 98.75 311 VAL B O 1
ATOM 5381 N N . SER B 1 312 ? 0.009 -36.875 -13.414 1 98.81 312 SER B N 1
ATOM 5382 C CA . SER B 1 312 ? -1.43 -36.625 -13.406 1 98.81 312 SER B CA 1
ATOM 5383 C C . SER B 1 312 ? -1.747 -35.188 -13.812 1 98.81 312 SER B C 1
ATOM 5385 O O . SER B 1 312 ? -0.984 -34.281 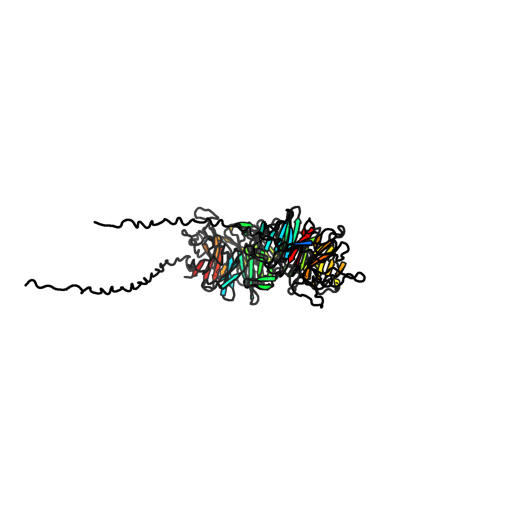-13.508 1 98.81 312 SER B O 1
ATOM 5387 N N . ASN B 1 313 ? -2.822 -35 -14.516 1 98.81 313 ASN B N 1
ATOM 5388 C CA . ASN B 1 313 ? -3.369 -33.719 -14.883 1 98.81 313 ASN B CA 1
ATOM 5389 C C . ASN B 1 313 ? -4.848 -33.594 -14.523 1 98.81 313 ASN B C 1
ATOM 5391 O O . ASN B 1 313 ? -5.703 -33.531 -15.406 1 98.81 313 ASN B O 1
ATOM 5395 N N . PRO B 1 314 ? -5.199 -33.5 -13.203 1 98.62 314 PRO B N 1
ATOM 5396 C CA . PRO B 1 314 ? -6.613 -33.281 -12.891 1 98.62 314 PRO B CA 1
ATOM 5397 C C . PRO B 1 314 ? -7.23 -32.156 -13.688 1 98.62 314 PRO B C 1
ATOM 5399 O O . PRO B 1 314 ? -6.734 -31.016 -13.641 1 98.62 314 PRO B O 1
ATOM 5402 N N . GLY B 1 315 ? -8.344 -32.438 -14.383 1 98.12 315 GLY B N 1
ATOM 5403 C CA . GLY B 1 315 ? -8.969 -31.453 -15.258 1 98.12 315 GLY B CA 1
ATOM 5404 C C . GLY B 1 315 ? -8.336 -31.391 -16.641 1 98.12 315 GLY B C 1
ATOM 5405 O O . GLY B 1 315 ? -8.82 -30.688 -17.516 1 98.12 315 GLY B O 1
ATOM 5406 N N . GLY B 1 316 ? -7.234 -32.094 -16.828 1 98.38 316 GLY B N 1
ATOM 5407 C CA . GLY B 1 316 ? -6.57 -32.219 -18.125 1 98.38 316 GLY B CA 1
ATOM 5408 C C . GLY B 1 316 ? -6.551 -33.656 -18.625 1 98.38 316 GLY B C 1
ATOM 5409 O O . GLY B 1 316 ? -7.121 -34.562 -17.984 1 98.38 316 GLY B O 1
ATOM 5410 N N . GLU B 1 317 ? -5.914 -33.875 -19.828 1 97.88 317 GLU B N 1
ATOM 5411 C CA . GLU B 1 317 ? -5.711 -35.219 -20.359 1 97.88 317 GLU B CA 1
ATOM 5412 C C . GLU B 1 317 ? -4.551 -35.906 -19.656 1 97.88 317 GLU B C 1
ATOM 5414 O O . GLU B 1 317 ? -3.676 -35.25 -19.094 1 97.88 317 GLU B O 1
ATOM 5419 N N . ALA B 1 318 ? -4.605 -37.188 -19.719 1 98.06 318 ALA B N 1
ATOM 5420 C CA . ALA B 1 318 ? -3.508 -37.938 -19.141 1 98.06 318 ALA B CA 1
ATOM 5421 C C . ALA B 1 318 ? -2.176 -37.562 -19.781 1 98.06 318 ALA B C 1
ATOM 5423 O O . ALA B 1 318 ? -2.098 -37.375 -21 1 98.06 318 ALA B O 1
ATOM 5424 N N . PRO B 1 319 ? -1.173 -37.406 -18.938 1 98.44 319 PRO B N 1
ATOM 5425 C CA . PRO B 1 319 ? 0.132 -37.156 -19.562 1 98.44 319 PRO B CA 1
ATOM 5426 C C . PRO B 1 319 ? 0.602 -38.312 -20.438 1 98.44 319 PRO B C 1
ATOM 5428 O O . PRO B 1 319 ? 0.381 -39.469 -20.109 1 98.44 319 PRO B O 1
ATOM 5431 N N . ARG B 1 320 ? 1.232 -37.969 -21.562 1 98.06 320 ARG B N 1
ATOM 5432 C CA . ARG B 1 320 ? 1.748 -38.969 -22.5 1 98.06 320 ARG B CA 1
ATOM 5433 C C . ARG B 1 320 ? 3.232 -38.75 -22.766 1 98.06 320 ARG B C 1
ATOM 5435 O O . ARG B 1 320 ? 3.668 -37.625 -22.984 1 98.06 320 ARG B O 1
ATOM 5442 N N . TYR B 1 321 ? 3.986 -39.781 -22.703 1 97.94 321 TYR B N 1
ATOM 5443 C CA . TYR B 1 321 ? 5.406 -39.719 -23.031 1 97.94 321 TYR B CA 1
ATOM 5444 C C . TYR B 1 321 ? 5.703 -40.594 -24.25 1 97.94 321 TYR B C 1
ATOM 5446 O O . TYR B 1 321 ? 5.207 -41.719 -24.375 1 97.94 321 TYR B O 1
ATOM 5454 N N . VAL B 1 322 ? 6.465 -40.125 -25.172 1 98.06 322 VAL B N 1
ATOM 5455 C CA . VAL B 1 322 ? 7.008 -40.812 -26.328 1 98.06 322 VAL B CA 1
ATOM 5456 C C . VAL B 1 322 ? 8.531 -40.75 -26.328 1 98.06 322 VAL B C 1
ATOM 5458 O O . VAL B 1 322 ? 9.102 -39.656 -26.391 1 98.06 322 VAL B O 1
ATOM 5461 N N . ASN B 1 323 ? 9.258 -41.906 -26.203 1 96.25 323 ASN B N 1
ATOM 5462 C CA . ASN B 1 323 ? 10.711 -41.938 -26.094 1 96.25 323 ASN B CA 1
ATOM 5463 C C . ASN B 1 323 ? 11.219 -41.062 -24.953 1 96.25 323 ASN B C 1
ATOM 5465 O O . ASN B 1 323 ? 12.102 -40.219 -25.156 1 96.25 323 ASN B O 1
ATOM 5469 N N . ARG B 1 324 ? 10.469 -41 -23.859 1 94.19 324 ARG B N 1
ATOM 5470 C CA . ARG B 1 324 ? 10.812 -40.344 -22.594 1 94.19 324 ARG B CA 1
ATOM 5471 C C . ARG B 1 324 ? 10.562 -38.844 -22.672 1 94.19 324 ARG B C 1
ATOM 5473 O O . ARG B 1 324 ? 10.906 -38.094 -21.75 1 94.19 324 ARG B O 1
ATOM 5480 N N . ASN B 1 325 ? 9.906 -38.5 -23.781 1 96.94 325 ASN B N 1
ATOM 5481 C CA . ASN B 1 325 ? 9.594 -37.062 -23.938 1 96.94 325 ASN B CA 1
ATOM 5482 C C . ASN B 1 325 ? 8.117 -36.781 -23.672 1 96.94 325 ASN B C 1
ATOM 5484 O O . ASN B 1 325 ? 7.25 -37.438 -24.266 1 96.94 325 ASN B O 1
ATOM 5488 N N . LEU B 1 326 ? 7.941 -35.875 -22.797 1 98.56 326 LEU B N 1
ATOM 5489 C CA . LEU B 1 326 ? 6.57 -35.469 -22.5 1 98.56 326 LEU B CA 1
ATOM 5490 C C . LEU B 1 326 ? 5.93 -34.812 -23.719 1 98.56 326 LEU B C 1
ATOM 5492 O O . LEU B 1 326 ? 6.547 -33.969 -24.375 1 98.56 326 LEU B O 1
ATOM 5496 N N . GLN B 1 327 ? 4.734 -35.219 -24.078 1 98.19 327 GLN B N 1
ATOM 5497 C CA . GLN B 1 327 ? 3.992 -34.656 -25.188 1 98.19 327 GLN B CA 1
ATOM 5498 C C . GLN B 1 327 ? 3.162 -33.469 -24.75 1 98.19 327 GLN B C 1
ATOM 5500 O O . GLN B 1 327 ? 2.969 -33.25 -23.547 1 98.19 327 GLN B O 1
ATOM 5505 N N . ASN B 1 328 ? 2.688 -32.719 -25.688 1 98.38 328 ASN B N 1
ATOM 5506 C CA . ASN B 1 328 ? 1.881 -31.531 -25.406 1 98.38 328 ASN B CA 1
ATOM 5507 C C . ASN B 1 328 ? 0.688 -31.875 -24.516 1 98.38 328 ASN B C 1
ATOM 5509 O O . ASN B 1 328 ? -0.032 -32.844 -24.781 1 98.38 328 ASN B O 1
ATOM 5513 N N . MET B 1 329 ? 0.556 -31.109 -23.531 1 98.56 329 MET B N 1
ATOM 5514 C CA . MET B 1 329 ? -0.532 -31.328 -22.578 1 98.56 329 MET B CA 1
ATOM 5515 C C . MET B 1 329 ? -1.724 -30.438 -22.891 1 98.56 329 MET B C 1
ATOM 5517 O O . MET B 1 329 ? -1.55 -29.297 -23.359 1 98.56 329 MET B O 1
ATOM 5521 N N . HIS B 1 330 ? -2.914 -30.969 -22.641 1 97.94 330 HIS B N 1
ATOM 5522 C CA . HIS B 1 330 ? -4.168 -30.281 -22.938 1 97.94 330 HIS B CA 1
ATOM 5523 C C . HIS B 1 330 ? -5.156 -30.422 -21.781 1 97.94 330 HIS B C 1
ATOM 5525 O O . HIS B 1 330 ? -5.074 -31.375 -21.016 1 97.94 330 HIS B O 1
ATOM 5531 N N . ASN B 1 331 ? -6.016 -29.422 -21.719 1 97.5 331 ASN B N 1
ATOM 5532 C CA . ASN B 1 331 ? -7.148 -29.625 -20.812 1 97.5 331 ASN B CA 1
ATOM 5533 C C . ASN B 1 331 ? -8.055 -30.75 -21.297 1 97.5 331 ASN B C 1
ATOM 5535 O O . ASN B 1 331 ? -7.953 -31.188 -22.453 1 97.5 331 ASN B O 1
ATOM 5539 N N . SER B 1 332 ? -8.906 -31.234 -20.391 1 95.5 332 SER B N 1
ATOM 5540 C CA . SER B 1 332 ? -9.891 -32.25 -20.75 1 95.5 332 SER B CA 1
ATOM 5541 C C . SER B 1 332 ? -10.906 -31.703 -21.75 1 95.5 332 SER B C 1
ATOM 5543 O O . SER B 1 332 ? -11.094 -30.5 -21.859 1 95.5 332 SER B O 1
ATOM 5545 N N . THR B 1 333 ? -11.555 -32.625 -22.422 1 91.94 333 THR B N 1
ATOM 5546 C CA . THR B 1 333 ? -12.562 -32.219 -23.391 1 91.94 333 THR B CA 1
ATOM 5547 C C . THR B 1 333 ? -13.75 -31.562 -22.703 1 91.94 333 THR B C 1
ATOM 5549 O O . THR B 1 333 ? -14.375 -30.656 -23.266 1 91.94 333 THR B O 1
ATOM 5552 N N . ILE B 1 334 ? -14 -32.062 -21.562 1 89.94 334 ILE B N 1
ATOM 5553 C CA . ILE B 1 334 ? -14.977 -31.406 -20.703 1 89.94 334 ILE B CA 1
ATOM 5554 C C . ILE B 1 334 ? -14.258 -30.562 -19.656 1 89.94 334 ILE B C 1
ATOM 5556 O O . ILE B 1 334 ? -13.719 -31.109 -18.688 1 89.94 334 ILE B O 1
ATOM 5560 N N . PRO B 1 335 ? -14.289 -29.328 -19.828 1 93.06 335 PRO B N 1
ATOM 5561 C CA . PRO B 1 335 ? -13.5 -28.484 -18.922 1 93.06 335 PRO B CA 1
ATOM 5562 C C . PRO B 1 335 ? -14.016 -28.516 -17.484 1 93.06 335 PRO B C 1
ATOM 5564 O O . PRO B 1 335 ? -15.227 -28.422 -17.25 1 93.06 335 PRO B O 1
ATOM 5567 N N . ILE B 1 336 ? -13.156 -28.625 -16.594 1 94 336 ILE B N 1
ATOM 5568 C CA . ILE B 1 336 ? -13.461 -28.594 -15.164 1 94 336 ILE B CA 1
ATOM 5569 C C . ILE B 1 336 ? -13.109 -27.219 -14.602 1 94 336 ILE B C 1
ATOM 5571 O O . ILE B 1 336 ? -13.82 -26.688 -13.742 1 94 336 ILE B O 1
ATOM 5575 N N . PHE B 1 337 ? -12.008 -26.703 -15.055 1 97.44 337 PHE B N 1
ATOM 5576 C CA . PHE B 1 337 ? -11.477 -25.422 -14.602 1 97.44 337 PHE B CA 1
ATOM 5577 C C . PHE B 1 337 ? -11.484 -24.406 -15.742 1 97.44 337 PHE B C 1
ATOM 5579 O O . PHE B 1 337 ? -11.375 -24.781 -16.906 1 97.44 337 PHE B O 1
ATOM 5586 N N . ASN B 1 338 ? -11.633 -23.156 -15.375 1 97.75 338 ASN B N 1
ATOM 5587 C CA . ASN B 1 338 ? -11.453 -22.078 -16.328 1 97.75 338 ASN B CA 1
ATOM 5588 C C . ASN B 1 338 ? -9.977 -21.703 -16.484 1 97.75 338 ASN B C 1
ATOM 5590 O O . ASN B 1 338 ? -9.344 -22.047 -17.469 1 97.75 338 ASN B O 1
ATOM 5594 N N . HIS B 1 339 ? -9.367 -21.062 -15.445 1 98.44 339 HIS B N 1
ATOM 5595 C CA . HIS B 1 339 ? -7.965 -20.672 -15.398 1 98.44 339 HIS B CA 1
ATOM 5596 C C . HIS B 1 339 ? -7.344 -21 -14.047 1 98.44 339 HIS B C 1
ATOM 5598 O O . HIS B 1 339 ? -7.402 -20.203 -13.109 1 98.44 339 HIS B O 1
ATOM 5604 N N . GLY B 1 340 ? -6.766 -22.234 -13.984 1 98.06 340 GLY B N 1
ATOM 5605 C CA . GLY B 1 340 ? -6.137 -22.641 -12.742 1 98.06 340 GLY B CA 1
ATOM 5606 C C . GLY B 1 340 ? -4.93 -21.797 -12.383 1 98.06 340 GLY B C 1
ATOM 5607 O O . GLY B 1 340 ? -3.832 -22.016 -12.898 1 98.06 340 GLY B O 1
ATOM 5608 N N . HIS B 1 341 ? -5.102 -20.859 -11.477 1 98.38 341 HIS B N 1
ATOM 5609 C CA . HIS B 1 341 ? -4.086 -19.859 -11.164 1 98.38 341 HIS B CA 1
ATOM 5610 C C . HIS B 1 341 ? -3.135 -20.359 -10.078 1 98.38 341 HIS B C 1
ATOM 5612 O O . HIS B 1 341 ? -1.962 -19.984 -10.055 1 98.38 341 HIS B O 1
ATOM 5618 N N . ASP B 1 342 ? -3.654 -21.141 -9.133 1 98.25 342 ASP B N 1
ATOM 5619 C CA . ASP B 1 342 ? -2.838 -21.734 -8.07 1 98.25 342 ASP B CA 1
ATOM 5620 C C . ASP B 1 342 ? -3.494 -22.984 -7.496 1 98.25 342 ASP B C 1
ATOM 5622 O O . ASP B 1 342 ? -4.684 -23.219 -7.715 1 98.25 342 ASP B O 1
ATOM 5626 N N . VAL B 1 343 ? -2.637 -23.812 -6.797 1 98.62 343 VAL B N 1
ATOM 5627 C CA . VAL B 1 343 ? -3.117 -24.984 -6.086 1 98.62 343 VAL B CA 1
ATOM 5628 C C . VAL B 1 343 ? -2.52 -25.016 -4.68 1 98.62 343 VAL B C 1
ATOM 5630 O O . VAL B 1 343 ? -1.323 -24.781 -4.5 1 98.62 343 VAL B O 1
ATOM 5633 N N . PHE B 1 344 ? -3.355 -25.203 -3.754 1 98.69 344 PHE B N 1
ATOM 5634 C CA . PHE B 1 344 ? -2.881 -25.469 -2.404 1 98.69 344 PHE B CA 1
ATOM 5635 C C . PHE B 1 344 ? -3.123 -26.938 -2.029 1 98.69 344 PHE B C 1
ATOM 5637 O O . PHE B 1 344 ? -4.191 -27.484 -2.305 1 98.69 344 PHE B O 1
ATOM 5644 N N . VAL B 1 345 ? -2.105 -27.562 -1.437 1 98.62 345 VAL B N 1
ATOM 5645 C CA . VAL B 1 345 ? -2.209 -28.953 -0.978 1 98.62 345 VAL B CA 1
ATOM 5646 C C . VAL B 1 345 ? -2.316 -28.984 0.545 1 98.62 345 VAL B C 1
ATOM 5648 O O . VAL B 1 345 ? -1.403 -28.547 1.248 1 98.62 345 VAL B O 1
ATOM 5651 N N . ASP B 1 346 ? -3.395 -29.547 1.082 1 98 346 ASP B N 1
ATOM 5652 C CA . ASP B 1 346 ? -3.525 -29.594 2.535 1 98 346 ASP B CA 1
ATOM 5653 C C . ASP B 1 346 ? -2.898 -30.875 3.094 1 98 346 ASP B C 1
ATOM 5655 O O . ASP B 1 346 ? -2.424 -31.719 2.336 1 98 346 ASP B O 1
ATOM 5659 N N . PRO B 1 347 ? -2.838 -31.031 4.418 1 96.75 347 PRO B N 1
ATOM 5660 C CA . PRO B 1 347 ? -2.164 -32.188 5.016 1 96.75 347 PRO B CA 1
ATOM 5661 C C . PRO B 1 347 ? -2.812 -33.5 4.633 1 96.75 347 PRO B C 1
ATOM 5663 O O . PRO B 1 347 ? -2.158 -34.562 4.672 1 96.75 347 PRO B O 1
ATOM 5666 N N . ASP B 1 348 ? -4.062 -33.531 4.254 1 96.94 348 ASP B N 1
ATOM 5667 C CA . ASP B 1 348 ? -4.766 -34.75 3.848 1 96.94 348 ASP B CA 1
ATOM 5668 C C . ASP B 1 348 ? -4.625 -34.969 2.346 1 96.94 348 ASP B C 1
ATOM 5670 O O . ASP B 1 348 ? -5.27 -35.875 1.79 1 96.94 348 ASP B O 1
ATOM 5674 N N . LYS B 1 349 ? -3.85 -34.125 1.672 1 98.12 349 LYS B N 1
ATOM 5675 C CA . LYS B 1 349 ? -3.498 -34.219 0.258 1 98.12 349 LYS B CA 1
ATOM 5676 C C . LYS B 1 349 ? -4.684 -33.844 -0.627 1 98.12 349 LYS B C 1
ATOM 5678 O O . LYS B 1 349 ? -4.738 -34.219 -1.796 1 98.12 349 LYS B O 1
ATOM 5683 N N . ASN B 1 350 ? -5.641 -33.219 -0.005 1 98.44 350 ASN B N 1
ATOM 5684 C CA . ASN B 1 350 ? -6.629 -32.531 -0.835 1 98.44 350 ASN B CA 1
ATOM 5685 C C . ASN B 1 350 ? -6.055 -31.266 -1.477 1 98.44 350 ASN B C 1
ATOM 5687 O O . ASN B 1 350 ? -5.062 -30.719 -0.991 1 98.44 350 ASN B O 1
ATOM 5691 N N . LEU B 1 351 ? -6.699 -30.938 -2.582 1 98.69 351 LEU B N 1
ATOM 5692 C CA . LEU B 1 351 ? -6.246 -29.734 -3.283 1 98.69 351 LEU B CA 1
ATOM 5693 C C . LEU B 1 351 ? -7.32 -28.656 -3.26 1 98.69 351 LEU B C 1
ATOM 5695 O O . LEU B 1 351 ? -8.516 -28.969 -3.277 1 98.69 351 LEU B O 1
ATOM 5699 N N . TYR B 1 352 ? -6.883 -27.469 -3.15 1 98.75 352 TYR B N 1
ATOM 5700 C CA . TYR B 1 352 ? -7.707 -26.297 -3.365 1 98.75 352 TYR B CA 1
ATOM 5701 C C . TYR B 1 352 ? -7.215 -25.5 -4.566 1 98.75 352 TYR B C 1
ATOM 5703 O O . TYR B 1 352 ? -6.098 -24.969 -4.555 1 98.75 352 TYR B O 1
ATOM 5711 N N . VAL B 1 353 ? -8.008 -25.422 -5.598 1 98.69 353 VAL B N 1
ATOM 5712 C CA . VAL B 1 353 ? -7.602 -24.781 -6.848 1 98.69 353 VAL B CA 1
ATOM 5713 C C . VAL B 1 353 ? -8.188 -23.375 -6.934 1 98.69 353 VAL B C 1
ATOM 5715 O O . VAL B 1 353 ? -9.406 -23.219 -7.02 1 98.69 353 VAL B O 1
ATOM 5718 N N . CYS B 1 354 ? -7.348 -22.406 -6.875 1 98.56 354 CYS B N 1
ATOM 5719 C CA . CYS B 1 354 ? -7.734 -21 -7.066 1 98.56 354 CYS B CA 1
ATOM 5720 C C . CYS B 1 354 ? -7.711 -20.625 -8.539 1 98.56 354 CYS B C 1
ATOM 5722 O O . CYS B 1 354 ? -6.789 -21 -9.266 1 98.56 354 CYS B O 1
ATOM 5724 N N . GLN B 1 355 ? -8.742 -19.906 -8.969 1 98.44 355 GLN B N 1
ATOM 5725 C CA . GLN B 1 355 ? -8.844 -19.641 -10.398 1 98.44 355 GLN B CA 1
ATOM 5726 C C . GLN B 1 355 ? -8.938 -18.141 -10.68 1 98.44 355 GLN B C 1
ATOM 5728 O O . GLN B 1 355 ? -9.578 -17.406 -9.922 1 98.44 355 GLN B O 1
ATOM 5733 N N . TRP B 1 356 ? -8.312 -17.719 -11.719 1 98 356 TRP B N 1
ATOM 5734 C CA . TRP B 1 356 ? -8.469 -16.391 -12.305 1 98 356 TRP B CA 1
ATOM 5735 C C . TRP B 1 356 ? -9.508 -16.422 -13.422 1 98 356 TRP B C 1
ATOM 5737 O O . TRP B 1 356 ? -9.586 -17.391 -14.188 1 98 356 TRP B O 1
ATOM 5747 N N . ASN B 1 357 ? -10.281 -15.297 -13.555 1 97.31 357 ASN B N 1
ATOM 5748 C CA . ASN B 1 357 ? -11.266 -15.18 -14.633 1 97.31 357 ASN B CA 1
ATOM 5749 C C . ASN B 1 357 ? -12.195 -16.391 -14.672 1 97.31 357 ASN B C 1
ATOM 5751 O O . ASN B 1 357 ? -12.32 -17.047 -15.711 1 97.31 357 ASN B O 1
ATOM 5755 N N . ALA B 1 358 ? -12.758 -16.719 -13.562 1 97.31 358 ALA B N 1
ATOM 5756 C CA . ALA B 1 358 ? -13.578 -17.906 -13.391 1 97.31 358 ALA B CA 1
ATOM 5757 C C . ALA B 1 358 ? -14.969 -17.547 -12.875 1 97.31 358 ALA B C 1
ATOM 5759 O O . ALA B 1 358 ? -15.508 -18.219 -11.984 1 97.31 358 ALA B O 1
ATOM 5760 N N . TYR B 1 359 ? -15.508 -16.438 -13.344 1 94.75 359 TYR B N 1
ATOM 5761 C CA . TYR B 1 359 ? -16.891 -16.016 -13.141 1 94.75 359 TYR B CA 1
ATOM 5762 C C . TYR B 1 359 ? -17.172 -15.766 -11.664 1 94.75 359 TYR B C 1
ATOM 5764 O O . TYR B 1 359 ? -18.203 -16.188 -11.141 1 94.75 359 TYR B O 1
ATOM 5772 N N . ASN B 1 360 ? -16.234 -15.227 -10.977 1 94.81 360 ASN B N 1
ATOM 5773 C CA . ASN B 1 360 ? -16.359 -14.773 -9.594 1 94.81 360 ASN B CA 1
ATOM 5774 C C . ASN B 1 360 ? -16.641 -15.93 -8.648 1 94.81 360 ASN B C 1
ATOM 5776 O O . ASN B 1 360 ? -17.406 -15.797 -7.695 1 94.81 360 ASN B O 1
ATOM 5780 N N . THR B 1 361 ? -16.031 -17.094 -8.945 1 93.56 361 THR B N 1
ATOM 5781 C CA . THR B 1 361 ? -16.312 -18.266 -8.125 1 93.56 361 THR B CA 1
ATOM 5782 C C . THR B 1 361 ? -15.18 -18.484 -7.113 1 93.56 361 THR B C 1
ATOM 5784 O O . THR B 1 361 ? -14.047 -18.062 -7.332 1 93.56 361 THR B O 1
ATOM 5787 N N . ALA B 1 362 ? -15.539 -19.172 -6.055 1 95.38 362 ALA B N 1
ATOM 5788 C CA . ALA B 1 362 ? -14.57 -19.562 -5.031 1 95.38 362 ALA B CA 1
ATOM 5789 C C . ALA B 1 362 ? -13.703 -20.734 -5.516 1 95.38 362 ALA B C 1
ATOM 5791 O O . ALA B 1 362 ? -13.984 -21.328 -6.559 1 95.38 362 ALA B O 1
ATOM 5792 N N . PRO B 1 363 ? -12.664 -21.078 -4.746 1 97.25 363 PRO B N 1
ATOM 5793 C CA . PRO B 1 363 ? -11.812 -22.203 -5.141 1 97.25 363 PRO B CA 1
ATOM 5794 C C . PRO B 1 363 ? -12.586 -23.516 -5.23 1 97.25 363 PRO B C 1
ATOM 5796 O O . PRO B 1 363 ? -13.539 -23.734 -4.48 1 97.25 363 PRO B O 1
ATOM 5799 N N . ILE B 1 364 ? -12.133 -24.391 -6.117 1 97.69 364 ILE B N 1
ATOM 5800 C CA . ILE B 1 364 ? -12.656 -25.734 -6.219 1 97.69 364 ILE B CA 1
ATOM 5801 C C . ILE B 1 364 ? -11.812 -26.688 -5.355 1 97.69 364 ILE B C 1
ATOM 5803 O O . ILE B 1 364 ? -10.586 -26.688 -5.445 1 97.69 364 ILE B O 1
ATOM 5807 N N . LYS B 1 365 ? -12.492 -27.406 -4.539 1 98.38 365 LYS B N 1
ATOM 5808 C CA . LYS B 1 365 ? -11.789 -28.406 -3.736 1 98.38 365 LYS B CA 1
ATOM 5809 C C . LYS B 1 365 ? -11.727 -29.75 -4.457 1 98.38 365 LYS B C 1
ATOM 5811 O O . LYS B 1 365 ? -12.727 -30.203 -5.016 1 98.38 365 LYS B O 1
ATOM 5816 N N . LEU B 1 366 ? -10.594 -30.297 -4.547 1 98.56 366 LEU B N 1
ATOM 5817 C CA . LEU B 1 366 ? -10.359 -31.656 -5.016 1 98.56 366 LEU B CA 1
ATOM 5818 C C . LEU B 1 366 ? -10.047 -32.594 -3.846 1 98.56 366 LEU B C 1
ATOM 5820 O O . LEU B 1 366 ? -8.977 -32.469 -3.232 1 98.56 366 LEU B O 1
ATOM 5824 N N . GLU B 1 367 ? -10.922 -33.469 -3.582 1 98.25 367 GLU B N 1
ATOM 5825 C CA . GLU B 1 367 ? -10.742 -34.406 -2.492 1 98.25 367 GLU B CA 1
ATOM 5826 C C . GLU B 1 367 ? -10.023 -35.656 -2.975 1 98.25 367 GLU B C 1
ATOM 5828 O O . GLU B 1 367 ? -10.516 -36.375 -3.865 1 98.25 367 GLU B O 1
ATOM 5833 N N . ARG B 1 368 ? -8.953 -35.969 -2.365 1 97.5 368 ARG B N 1
ATOM 5834 C CA . ARG B 1 368 ? -8.164 -37.125 -2.783 1 97.5 368 ARG B CA 1
ATOM 5835 C C . ARG B 1 368 ? -8.969 -38.406 -2.645 1 97.5 368 ARG B C 1
ATOM 5837 O O . ARG B 1 368 ? -9.656 -38.625 -1.645 1 97.5 368 ARG B O 1
ATOM 5844 N N . VAL B 1 369 ? -8.914 -39.281 -3.688 1 95.94 369 VAL B N 1
ATOM 5845 C CA . VAL B 1 369 ? -9.609 -40.562 -3.695 1 95.94 369 VAL B CA 1
ATOM 5846 C C . VAL B 1 369 ? -8.609 -41.688 -3.469 1 95.94 369 VAL B C 1
ATOM 5848 O O . VAL B 1 369 ? -7.469 -41.625 -3.93 1 95.94 369 VAL B O 1
#

Secondary structure (DSSP, 8-state):
--------------------------------------EEEETTEEEEEETT-SB--TTTS--S-EEEEEE-TTS-EEEEEEETTEEEEEE-TT-BEEEEE-SS-TTEEEEEEEEETTEEEEEEEE-SEEE-TTS-EEE---EEEEEETT--EEEEPPPGGGGTSS-TTS-----EEEE-TTS-EEEE-TTTT-EEEEE-TTS-EEEEEE-S--SSGGG--SS---EEEE-SSTTS-EEEEEEGGGTEEEEE-TTS-EEEEEE-TTEEE---EEETTEEEEEEEEE--TTS--S-TT--EEEEE-TTS-EEE-TTBPPP-EETTEEPPP-B-SS-S-S-EEEEEE-TTS-EEEEESSSTTPPPEEEEE-/--------------------------------------EEEETTEEEEEETT-SB--TTTS--S-EEEEEE-TTS-EEEEES-TT-SEEEE-TT-BEEEEE-SS-TTEEEEEEEEETTEEEEEEEE-SEEE-TTS-EEE---EEEEEETT--EEEEPPPGGGGTSS-TTS-----EEEE-TTS-EEEE-TTTT-EEEEE-TTS-EEEEEE-S--SSGGG--SS---EEEE-SSTTS-EEEEEEGGGTEEEEE-TTS-EEEEEE-TTEEE---EEETTEEEEEEEEE--TTS--S-TT--EEEEE-TTS-EEE-TTBPPP-EETTEEPPP-B-SS-S-S-EEEEEE-TTS-EEEEESSSTTPPPEEEEE-

Nearest PDB structures (foldseek):
  8em4-assembly1_B  TM=7.108E-01  e=4.798E-05  Mus musculus
  8jxa-assembly1_B  TM=5.529E-01  e=8.745E-05  Rattus norvegicus
  8jxd-assembly1_A-2  TM=4.158E-01  e=6.468E-04  Rattus norvegicus
  2ojh-assembly1_A  TM=5.863E-01  e=2.256E-02  Agrobacterium fabrum str. C58
  6igp-assembly1_C  TM=5.019E-01  e=1.512E-02  Deinococcus radiodurans R1 = ATCC 13939 = DSM 20539

Radius of gyration: 35.08 Å; Cα contacts (8 Å, |Δi|>4): 2042; chains: 2; bounding box: 139×86×66 Å

Sequence (738 aa):
MNNSRRKFIGNTALLGTALAATPSFGFNILKKSFEEDLIVGHGDFRYKVHKDWAKISTAHNPILNCHEMQMDSKGRLLMIGDHTANNILVFDKSGKLLDHWGTGYPGGHGLTLHNEGGEDVLYITDCGYFVDKSGKYHAQAGQVFKTTIDGRLIFPLPHPHTIGAYKQEEAYMPTETAVGPNGDIYVADGYGSDYILQFNHKGEFIRRWGGKNNTDENYNLQNAHGVAVDYRDSNNPVLIVTSRTENAFKFFTLDGKYIKTLNLPGAFVCRAVLDDENIYSGVCWSETRDGKKWVRDTGFVTILDGKNRVVSNPGGEAPRYVNRNLQNMHNSTIPIFNHGHDVFVDPDKNLYVCQWNAYNTAPIKLERVMNNSRRKFIGNTALLGTALAATPSFGFNILKKSFEEDLIVGHGDFRYKVHKDWAKISTAHNPILNCHEMQMDSKGRLLMIGDHTANNILVFDKSGKLLDHWGTGYPGGHGLTLHNEGGEDVLYITDCGYFVDKSGKYHAQAGQVFKTTIDGRLIFPLPHPHTIGAYKQEEAYMPTETAVGPNGDIYVADGYGSDYILQFNHKGEFIRRWGGKNNTDENYNLQNAHGVAVDYRDSNNPVLIVTSRTENAFKFFTLDGKYIKTLNLPGAFVCRAVLDDENIYSGVCWSETRDGKKWVRDTGFVTILDGKNRVVSNPGGEAPRYVNRNLQNMHNSTIPIFNHGHDVFVDPDKNLYVCQWNAYNTAPIKLERV

Foldseek 3Di:
DDDDDDPPVDPPPPPPPPPPVPPPPPPPPPPPVPPDFDWFKDDQFIWTWFQPQADDDCVQVFAQFWADWDADPVQWIWTAGQAQSFGIWIHHRSNYTDDTDHRDQNQWHEWDWDQDPNFIKIKTKRQQWHADPVRDIDGDAIWIFIGGPVRHTPDTQDDCVVVVNDDPQWGAGWHYWEADPQQWIWIQRQVTFRKIWIDHNVNHGDHIFEGQDDPPRLSHAHRQNEKYWDCLPVVFIWIWTDRQVQQWTWIGGPVRHGDDIGHAAFFRWHYWDDDRLKTKTKGFWGADPVGDTPDWLWIWMWMAGNVRHTQMTTQWDGWDDDPNHTDGTTGDPDGPGGGQNGWDQDPQRKIWTIHHPGPRGGTMIIHRD/DPDDDDPDDPPPPPPPPPPPVPVPPPPPVPPPVPPDFDWFKDDQFIFTWFQPQADDDCVQVFAQFWADWDADPVQWIWTAGQAQSFGIWIHHRSNYTDDTDHRDQNQWHEWDWDQDPNFIKIKTKRQQWHADPVRDIDGDAIWIFIGGPVRHTPDTQDDCVVVVNDDPQWGAGWHYWEADPQQWIWIQRQVTFRKIWIDHNVNHGDHIFEGQDDPPRLSHAHRQNEKYWDCLPVVFIWIWTDRQVQQWTWIGGPVRHGDDIGHAAFFRWHYWDDDRLKTKTKGFWGADPVGDTPDWLWIWMWMAGNVRHTQMTTQWDGWDDDPNHTDGTTGDPDGPGGGQNGWDQDPQRKIWTIHHPGPRGGTMIIHRD